Protein AF-A0A6A5ZIR5-F1 (afdb_monomer_lite)

pLDDT: mean 78.21, std 19.59, range [24.56, 97.38]

Organism: NCBI:txid690887

Secondary structure (DSSP, 8-state):
--------------THHHHHTS-HHHHHHHHHHHHHHHHHHHHHHHTTT-HHHHHHHHHHHHHTTTTSTT-TTGGGG--HHHHHHHHHHHTSTTTGGGSHHHHHHHHHHHHHHHH-GGGGGGHHHHHHHHHHHHHHH-S---HHHHHT---S-S---------S-TTSSTTTGGGSTTS--------HHHHHHHHHHHHHHHHT-HHHHHHHTTTS-TT--BTTB-HHHHHHHHT-HHHHHHHHTT-----TTTS-S---GGGHHHHHHHHH---SHHHHHHHHHHHHHHHHHHT-HHHHHHHHHHHHHHHHHHSTTS----GGGSTTTTTTT--HHHHHHHHHHHHT-HHHHHHHHHTT--TT----GGGSSSTTTS-SS-----HHHHHHHHT-HHHHHHHHHTT----HHHHHHHHHTT-HHHHHHHHHTTPPP-SSHHHHHHHHHHHHHTT-HHHHHHHHT-

Sequence (466 aa):
MEATTPSNLESATTPQSELLNLPAELFSLVVEHFVLDYGLDRAMNLRYVCRAFDAEVVHSICTLRCLEEPWDNRNRYRHPSLLNRYLCSKAKPGLASRYYITKSINNSVDFILEQFPELDSKREEYTKNLCRCVVQTSRTDDVTSILHRYLETSGHYPTHQTSSRNAALADLEGSINGKGYSFIEHSEGAKLIENAFAAACCIGYAPFIQRYANEIRADTITDFGWPVTAAIVGGHGEILELLMEESCGINETEYPTTLPRNHGPMLRVIALSSKESEARQEYLRRAMLRAVAIGDLEATCDLLNLSRMVHRDIHAGLPFADWAQSKEDAYSGGGLFNAVLFVACYHGQEELASYAIKNDADVNCTPGRSVWGVRGVLPSTRTISSPIETAAGRGNNTVVRLLHKHGATATPTALGEAAKRGWIVVASTLLRAGAKLPYSTAENDALLRNVVERGHMNMVKLLWHK

Structure (mmCIF, N/CA/C/O backbone):
data_AF-A0A6A5ZIR5-F1
#
_entry.id   AF-A0A6A5ZIR5-F1
#
loop_
_atom_site.group_PDB
_atom_site.id
_atom_site.type_symbol
_atom_site.label_atom_id
_atom_site.label_alt_id
_atom_site.label_comp_id
_atom_site.label_asym_id
_atom_site.label_entity_id
_atom_site.label_seq_id
_atom_site.pdbx_PDB_ins_code
_atom_site.Cartn_x
_atom_site.Cartn_y
_atom_site.Cartn_z
_atom_site.occupancy
_atom_site.B_iso_or_equiv
_atom_site.auth_seq_id
_atom_site.auth_comp_id
_atom_site.auth_asym_id
_atom_site.auth_atom_id
_atom_site.pdbx_PDB_model_num
ATOM 1 N N . MET A 1 1 ? -30.330 -47.963 -52.149 1.00 35.19 1 MET A N 1
ATOM 2 C CA . MET A 1 1 ? -29.204 -48.665 -51.509 1.00 35.19 1 MET A CA 1
ATOM 3 C C . MET A 1 1 ? -28.463 -47.643 -50.674 1.00 35.19 1 MET A C 1
ATOM 5 O O . MET A 1 1 ? -27.894 -46.718 -51.228 1.00 35.19 1 MET A O 1
ATOM 9 N N . GLU A 1 2 ? -28.698 -47.759 -49.369 1.00 35.41 2 GLU A N 1
ATOM 10 C CA . GLU A 1 2 ? -27.996 -47.213 -48.198 1.00 35.41 2 GLU A CA 1
ATOM 11 C C . GLU A 1 2 ? -27.162 -45.928 -48.342 1.00 35.41 2 GLU A C 1
ATOM 13 O O . GLU A 1 2 ? -26.014 -45.942 -48.768 1.00 35.41 2 GLU A O 1
ATOM 18 N N . ALA A 1 3 ? -27.723 -44.832 -47.823 1.00 29.98 3 ALA A N 1
ATOM 19 C CA . ALA A 1 3 ? -26.958 -43.752 -47.211 1.00 29.98 3 ALA A CA 1
ATOM 20 C C . ALA A 1 3 ? -27.405 -43.651 -45.744 1.00 29.98 3 ALA A C 1
ATOM 22 O O . ALA A 1 3 ? -28.379 -42.979 -45.413 1.00 29.98 3 ALA A O 1
ATOM 23 N N . THR A 1 4 ? -26.735 -44.403 -44.876 1.00 34.19 4 THR A N 1
ATOM 24 C CA . THR A 1 4 ? -26.824 -44.273 -43.419 1.00 34.19 4 THR A CA 1
ATOM 25 C C . THR A 1 4 ? -26.003 -43.069 -42.973 1.00 34.19 4 THR A C 1
ATOM 27 O O . THR A 1 4 ? -24.778 -43.078 -43.074 1.00 34.19 4 THR A O 1
ATOM 30 N N . THR A 1 5 ? -26.670 -42.044 -42.457 1.00 34.81 5 THR A N 1
ATOM 31 C CA . THR A 1 5 ? -26.071 -41.007 -41.616 1.00 34.81 5 THR A CA 1
ATOM 32 C C . THR A 1 5 ? -26.028 -41.479 -40.160 1.00 34.81 5 THR A C 1
ATOM 34 O O . THR A 1 5 ? -27.068 -41.799 -39.587 1.00 34.81 5 THR A O 1
ATOM 37 N N . PRO A 1 6 ? -24.858 -41.464 -39.512 1.00 39.19 6 PRO A N 1
ATOM 38 C CA . PRO A 1 6 ? -24.736 -41.203 -38.085 1.00 39.19 6 PRO A CA 1
ATOM 39 C C . PRO A 1 6 ? -24.139 -39.790 -37.926 1.00 39.19 6 PRO A C 1
ATOM 41 O O . PRO A 1 6 ? -23.447 -39.297 -38.811 1.00 39.19 6 PRO A O 1
ATOM 44 N N . SER A 1 7 ? -24.285 -39.024 -36.862 1.00 31.44 7 SER A N 1
ATOM 45 C CA . SER A 1 7 ? -25.008 -39.076 -35.598 1.00 31.44 7 SER A CA 1
ATOM 46 C C . SER A 1 7 ? -24.458 -37.853 -34.855 1.00 31.44 7 SER A C 1
ATOM 48 O O . SER A 1 7 ? -23.255 -37.613 -34.920 1.00 31.44 7 SER A O 1
ATOM 50 N N . ASN A 1 8 ? -25.313 -37.111 -34.158 1.00 31.59 8 ASN A N 1
ATOM 51 C CA . ASN A 1 8 ? -24.977 -36.321 -32.971 1.00 31.59 8 ASN A CA 1
ATOM 52 C C . ASN A 1 8 ? -23.697 -35.461 -33.026 1.00 31.59 8 ASN A C 1
ATOM 54 O O . ASN A 1 8 ? -22.617 -35.880 -32.617 1.00 31.59 8 ASN A O 1
ATOM 58 N N . LEU A 1 9 ? -23.869 -34.183 -33.383 1.00 33.19 9 LEU A N 1
ATOM 59 C CA . LEU A 1 9 ? -23.080 -33.121 -32.759 1.00 33.19 9 LEU A CA 1
ATOM 60 C C . LEU A 1 9 ? -23.485 -33.063 -31.275 1.00 33.19 9 LEU A C 1
ATOM 62 O O . LEU A 1 9 ? -24.360 -32.293 -30.885 1.00 33.19 9 LEU A O 1
ATOM 66 N N . GLU A 1 10 ? -22.874 -33.908 -30.448 1.00 35.62 10 GLU A N 1
ATOM 67 C CA . GLU A 1 10 ? -22.757 -33.609 -29.026 1.00 35.62 10 GLU A CA 1
ATOM 68 C C . GLU A 1 10 ? -21.869 -32.372 -28.907 1.00 35.62 10 GLU A C 1
ATOM 70 O O . GLU A 1 10 ? -20.678 -32.380 -29.227 1.00 35.62 10 GLU A O 1
ATOM 75 N N . SER A 1 11 ? -22.485 -31.267 -28.498 1.00 40.34 11 SER A N 1
ATOM 76 C CA . SER A 1 11 ? -21.777 -30.094 -28.023 1.00 40.34 11 SER A CA 1
ATOM 77 C C . SER A 1 11 ? -20.917 -30.523 -26.839 1.00 40.34 11 SER A C 1
ATOM 79 O O . SER A 1 11 ? -21.435 -30.725 -25.743 1.00 40.34 11 SER A O 1
ATOM 81 N N . ALA A 1 12 ? -19.614 -30.671 -27.061 1.00 38.22 12 ALA A N 1
ATOM 82 C CA . ALA A 1 12 ? -18.635 -30.796 -25.996 1.00 38.22 12 ALA A CA 1
ATOM 83 C C . ALA A 1 12 ? -18.671 -29.510 -25.154 1.00 38.22 12 ALA A C 1
ATOM 85 O O . ALA A 1 12 ? -17.974 -28.532 -25.435 1.00 38.22 12 ALA A O 1
ATOM 86 N N . THR A 1 13 ? -19.536 -29.488 -24.142 1.00 41.25 13 THR A N 1
ATOM 87 C CA . THR A 1 13 ? -19.473 -28.540 -23.038 1.00 41.25 13 THR A CA 1
ATOM 88 C C . THR A 1 13 ? -18.129 -28.752 -22.367 1.00 41.25 13 THR A C 1
ATOM 90 O O . THR A 1 13 ? -17.814 -29.830 -21.870 1.00 41.25 13 THR A O 1
ATOM 93 N N . THR A 1 14 ? -17.275 -27.738 -22.425 1.00 46.94 14 THR A N 1
ATOM 94 C CA . THR A 1 14 ? -15.969 -27.776 -21.777 1.00 46.94 14 THR A CA 1
ATOM 95 C C . THR A 1 14 ? -16.145 -28.060 -20.275 1.00 46.94 14 THR A C 1
ATOM 97 O O . THR A 1 14 ? -17.046 -27.489 -19.651 1.00 46.94 14 THR A O 1
ATOM 100 N N . PRO A 1 15 ? -15.279 -28.881 -19.650 1.00 54.31 15 PRO A N 1
ATOM 101 C CA . PRO A 1 15 ? -15.403 -29.280 -18.239 1.00 54.31 15 PRO A CA 1
ATOM 102 C C . PRO A 1 15 ? -15.342 -28.107 -17.242 1.00 54.31 15 PRO A C 1
ATOM 104 O O . PRO A 1 15 ? -15.724 -28.248 -16.085 1.00 54.31 15 PRO A O 1
ATOM 107 N N . GLN A 1 16 ? -14.921 -26.915 -17.683 1.00 52.19 16 GLN A N 1
ATOM 108 C CA . GLN A 1 16 ? -15.024 -25.682 -16.893 1.00 52.19 16 GLN A CA 1
ATOM 109 C C . GLN A 1 16 ? -16.475 -25.282 -16.577 1.00 52.19 16 GLN A C 1
ATOM 111 O O . GLN A 1 16 ? -16.698 -24.585 -15.590 1.00 52.19 16 GLN A O 1
ATOM 116 N N . SER A 1 17 ? -17.449 -25.701 -17.394 1.00 58.91 17 SER A N 1
ATOM 117 C CA . SER A 1 17 ? -18.861 -25.358 -17.196 1.00 58.91 17 SER A CA 1
ATOM 118 C C . SER A 1 17 ? -19.532 -26.177 -16.089 1.00 58.91 17 SER A C 1
ATOM 120 O O . SER A 1 17 ? -20.357 -25.637 -15.365 1.00 58.91 17 SER A O 1
ATOM 122 N N . GLU A 1 18 ? -19.149 -27.438 -15.880 1.00 75.00 18 GLU A N 1
ATOM 123 C CA . GLU A 1 18 ? -19.851 -28.327 -14.941 1.00 75.00 18 GLU A CA 1
ATOM 124 C C . GLU A 1 18 ? -19.583 -27.984 -13.473 1.00 75.00 18 GLU A C 1
ATOM 126 O O . GLU A 1 18 ? -20.513 -27.964 -12.671 1.00 75.00 18 GLU A O 1
ATOM 131 N N . LEU A 1 19 ? -18.339 -27.639 -13.117 1.00 82.00 19 LEU A N 1
ATOM 132 C CA . LEU A 1 19 ? -17.993 -27.327 -11.726 1.00 82.00 19 LEU A CA 1
ATOM 133 C C . LEU A 1 19 ? -18.587 -25.991 -11.256 1.00 82.00 19 LEU A C 1
ATOM 135 O O . LEU A 1 19 ? -18.999 -25.869 -10.107 1.00 82.00 19 LEU A O 1
ATOM 139 N N . LEU A 1 20 ? -18.654 -24.995 -12.146 1.00 84.31 20 LEU A N 1
ATOM 140 C CA . LEU A 1 20 ? -19.249 -23.686 -11.845 1.00 84.31 20 LEU A CA 1
ATOM 141 C C . LEU A 1 20 ? -20.783 -23.728 -11.779 1.00 84.31 20 LEU A C 1
ATOM 143 O O . LEU A 1 20 ? -21.387 -22.800 -11.250 1.00 84.31 20 LEU A O 1
ATOM 147 N N . ASN A 1 21 ? -21.399 -24.790 -12.302 1.00 86.69 21 ASN A N 1
ATOM 148 C CA . ASN A 1 21 ? -22.843 -25.011 -12.251 1.00 86.69 21 ASN A CA 1
ATOM 149 C C . ASN A 1 21 ? -23.288 -25.771 -10.990 1.00 86.69 21 ASN A C 1
ATOM 151 O O . ASN A 1 21 ? -24.486 -25.992 -10.804 1.00 86.69 21 ASN A O 1
ATOM 155 N N . LEU A 1 22 ? -22.351 -26.188 -10.132 1.00 90.44 22 LEU A N 1
ATOM 156 C CA . LEU A 1 22 ? -22.686 -26.796 -8.850 1.00 90.44 22 LEU A CA 1
ATOM 157 C C . LEU A 1 22 ? -23.392 -25.783 -7.930 1.00 90.44 22 LEU A C 1
ATOM 159 O O . LEU A 1 22 ? -23.091 -24.588 -7.981 1.00 90.44 22 LEU A O 1
ATOM 163 N N . PRO A 1 23 ? -24.282 -26.251 -7.033 1.00 93.00 23 PRO A N 1
ATOM 164 C CA . PRO A 1 23 ? -24.721 -25.468 -5.883 1.00 93.00 23 PRO A CA 1
ATOM 165 C C . PRO A 1 23 ? -23.523 -24.871 -5.138 1.00 93.00 23 PRO A C 1
ATOM 167 O O . PRO A 1 23 ? -22.487 -25.530 -5.002 1.00 93.00 23 PRO A O 1
ATOM 170 N N . ALA A 1 24 ? -23.666 -23.636 -4.654 1.00 88.75 24 ALA A N 1
ATOM 171 C CA . ALA A 1 24 ? -22.568 -22.877 -4.058 1.00 88.75 24 ALA A CA 1
ATOM 172 C C . ALA A 1 24 ? -21.900 -23.630 -2.895 1.00 88.75 24 ALA A C 1
ATOM 174 O O . ALA A 1 24 ? -20.683 -23.581 -2.743 1.00 88.75 24 ALA A O 1
ATOM 175 N N . GLU A 1 25 ? -22.679 -24.388 -2.127 1.00 91.25 25 GLU A N 1
ATOM 176 C CA . GLU A 1 25 ? -22.213 -25.200 -1.006 1.00 91.25 25 GLU A CA 1
ATOM 177 C C . GLU A 1 25 ? -21.317 -26.353 -1.469 1.00 91.25 25 GLU A C 1
ATOM 179 O O . GLU A 1 25 ? -20.276 -26.614 -0.870 1.00 91.25 25 GLU A O 1
ATOM 184 N N . LEU A 1 26 ? -21.693 -27.032 -2.559 1.00 92.69 26 LEU A N 1
ATOM 185 C CA . LEU A 1 26 ? -20.893 -28.122 -3.119 1.00 92.69 26 LEU A CA 1
ATOM 186 C C . LEU A 1 26 ? -19.627 -27.588 -3.783 1.00 92.69 26 LEU A C 1
ATOM 188 O O . LEU A 1 26 ? -18.562 -28.178 -3.625 1.00 92.69 26 LEU A O 1
ATOM 192 N N . PHE A 1 27 ? -19.727 -26.459 -4.487 1.00 93.19 27 PHE A N 1
ATOM 193 C CA . PHE A 1 27 ? -18.561 -25.788 -5.053 1.00 93.19 27 PHE A CA 1
ATOM 194 C C . PHE A 1 27 ? -17.564 -25.386 -3.957 1.00 93.19 27 PHE A C 1
ATOM 196 O O . PHE A 1 27 ? -16.377 -25.695 -4.069 1.00 93.19 27 PHE A O 1
ATOM 203 N N . SER A 1 28 ? -18.055 -24.779 -2.873 1.00 92.56 28 SER A N 1
ATOM 204 C CA . SER A 1 28 ? -17.254 -24.410 -1.703 1.00 92.56 28 SER A CA 1
ATOM 205 C C . SER A 1 28 ? -16.551 -25.619 -1.091 1.00 92.56 28 SER A C 1
ATOM 207 O O . SER A 1 28 ? -15.329 -25.622 -0.950 1.00 92.56 28 SER A O 1
ATOM 209 N N . LEU A 1 29 ? -17.290 -26.706 -0.854 1.00 93.00 29 LEU A N 1
ATOM 210 C CA . LEU A 1 29 ? -16.748 -27.931 -0.270 1.00 93.00 29 LEU A CA 1
ATOM 211 C C . LEU A 1 29 ? -15.680 -28.587 -1.161 1.00 93.00 29 LEU A C 1
ATOM 213 O O . LEU A 1 29 ? -14.662 -29.066 -0.661 1.00 93.00 29 LEU A O 1
ATOM 217 N N . VAL A 1 30 ? -15.863 -28.569 -2.487 1.00 93.94 30 VAL A N 1
ATOM 218 C CA . VAL A 1 30 ? -14.847 -29.052 -3.438 1.00 93.94 30 VAL A CA 1
ATOM 219 C C . VAL A 1 30 ? -13.564 -28.226 -3.340 1.00 93.94 30 VAL A C 1
ATOM 221 O O . VAL A 1 30 ? -12.472 -28.795 -3.314 1.00 93.94 30 VAL A O 1
ATOM 224 N N . VAL A 1 31 ? -13.671 -26.896 -3.276 1.00 93.38 31 VAL A N 1
ATOM 225 C CA . VAL A 1 31 ? -12.500 -26.016 -3.159 1.00 93.38 31 VAL A CA 1
ATOM 226 C C . VAL A 1 31 ? -11.815 -26.190 -1.803 1.00 93.38 31 VAL A C 1
ATOM 228 O O . VAL A 1 31 ? -10.588 -26.272 -1.761 1.00 93.38 31 VAL A O 1
ATOM 231 N N . GLU A 1 32 ? -12.570 -26.318 -0.712 1.00 93.50 32 GLU A N 1
ATOM 232 C CA . GLU A 1 32 ? -12.027 -26.594 0.622 1.00 93.50 32 GLU A CA 1
ATOM 233 C C . GLU A 1 32 ? -11.226 -27.898 0.655 1.00 93.50 32 GLU A C 1
ATOM 235 O O . GLU A 1 32 ? -10.064 -27.894 1.072 1.00 93.50 32 GLU A O 1
ATOM 240 N N . HIS A 1 33 ? -11.797 -28.994 0.146 1.00 93.19 33 HIS A N 1
ATOM 241 C CA . HIS A 1 33 ? -11.085 -30.266 0.024 1.00 93.19 33 HIS A CA 1
ATOM 242 C C . HIS A 1 33 ? -9.845 -30.141 -0.856 1.00 93.19 33 HIS A C 1
ATOM 244 O O . HIS A 1 33 ? -8.785 -30.649 -0.500 1.00 93.19 33 HIS A O 1
ATOM 250 N N . PHE A 1 34 ? -9.930 -29.396 -1.960 1.00 92.81 34 PHE A N 1
ATOM 251 C CA . PHE A 1 34 ? -8.765 -29.150 -2.800 1.00 92.81 34 PHE A CA 1
ATOM 252 C C . PHE A 1 34 ? -7.641 -28.439 -2.030 1.00 92.81 34 PHE A C 1
ATOM 254 O O . PHE A 1 34 ? -6.475 -28.806 -2.172 1.00 92.81 34 PHE A O 1
ATOM 261 N N . VAL A 1 35 ? -7.964 -27.442 -1.198 1.00 90.94 35 VAL A N 1
ATOM 262 C CA . VAL A 1 35 ? -6.968 -26.745 -0.366 1.00 90.94 35 VAL A CA 1
ATOM 263 C C . VAL A 1 35 ? -6.318 -27.697 0.642 1.00 90.94 35 VAL A C 1
ATOM 265 O O . VAL A 1 35 ? -5.098 -27.640 0.820 1.00 90.94 35 VAL A O 1
ATOM 268 N N . LEU A 1 36 ? -7.103 -28.574 1.274 1.00 89.31 36 LEU A N 1
ATOM 269 C CA . LEU A 1 36 ? -6.612 -29.555 2.247 1.00 89.31 36 LEU A CA 1
ATOM 270 C C . LEU A 1 36 ? -5.721 -30.625 1.604 1.00 89.31 36 LEU A C 1
ATOM 272 O O . LEU A 1 36 ? -4.636 -30.896 2.115 1.00 89.31 36 LEU A O 1
ATOM 276 N N . ASP A 1 37 ? -6.146 -31.187 0.474 1.00 90.12 37 ASP A N 1
ATOM 277 C CA . ASP A 1 37 ? -5.482 -32.333 -0.156 1.00 90.12 37 ASP A CA 1
ATOM 278 C C . ASP A 1 37 ? -4.238 -31.926 -0.958 1.00 90.12 37 ASP A C 1
ATOM 280 O O . ASP A 1 37 ? -3.243 -32.652 -1.007 1.00 90.12 37 ASP A O 1
ATOM 284 N N . TYR A 1 38 ? -4.280 -30.759 -1.608 1.00 87.38 38 TYR A N 1
ATOM 285 C CA . TYR A 1 38 ? -3.248 -30.325 -2.558 1.00 87.38 38 TYR A CA 1
ATOM 286 C C . TYR A 1 38 ? -2.379 -29.171 -2.061 1.00 87.38 38 TYR A C 1
ATOM 288 O O . TYR A 1 38 ? -1.392 -28.817 -2.718 1.00 87.38 38 TYR A O 1
ATOM 296 N N . GLY A 1 39 ? -2.714 -28.598 -0.909 1.00 85.56 39 GLY A N 1
ATOM 297 C CA . GLY A 1 39 ? -1.939 -27.545 -0.280 1.00 85.56 39 GLY A CA 1
ATOM 298 C C . GLY A 1 39 ? -2.186 -26.144 -0.843 1.00 85.56 39 GLY A C 1
ATOM 299 O O . GLY A 1 39 ? -2.749 -25.938 -1.923 1.00 85.56 39 GLY A O 1
ATOM 300 N N . LEU A 1 40 ? -1.689 -25.152 -0.100 1.00 84.56 40 LEU A N 1
ATOM 301 C CA . LEU A 1 40 ? -1.891 -23.729 -0.384 1.00 84.56 40 LEU A CA 1
ATOM 302 C C . LEU A 1 40 ? -1.316 -23.299 -1.745 1.00 84.56 40 LEU A C 1
ATOM 304 O O . LEU A 1 40 ? -1.947 -22.521 -2.456 1.00 84.56 40 LEU A O 1
ATOM 308 N N . ASP A 1 41 ? -0.163 -23.847 -2.143 1.00 83.12 41 ASP A N 1
ATOM 309 C CA . ASP A 1 41 ? 0.489 -23.507 -3.416 1.00 83.12 41 ASP A CA 1
ATOM 310 C C . ASP A 1 41 ? -0.379 -23.836 -4.632 1.00 83.12 41 ASP A C 1
ATOM 312 O O . ASP A 1 41 ? -0.532 -23.017 -5.541 1.00 83.12 41 ASP A O 1
ATOM 316 N N . ARG A 1 42 ? -0.994 -25.021 -4.645 1.00 85.25 42 ARG A N 1
ATOM 317 C CA . ARG A 1 42 ? -1.866 -25.429 -5.750 1.00 85.25 42 ARG A CA 1
ATOM 318 C C . ARG A 1 42 ? -3.207 -24.710 -5.685 1.00 85.25 42 ARG A C 1
ATOM 320 O O . ARG A 1 42 ? -3.698 -24.281 -6.727 1.00 85.25 42 ARG A O 1
ATOM 327 N N . ALA A 1 43 ? -3.765 -24.523 -4.488 1.00 88.31 43 ALA A N 1
ATOM 328 C CA . ALA A 1 43 ? -5.015 -23.788 -4.300 1.00 88.31 43 ALA A CA 1
ATOM 329 C C . ALA A 1 43 ? -4.916 -22.349 -4.826 1.00 88.31 43 ALA A C 1
ATOM 331 O O . ALA A 1 43 ? -5.800 -21.879 -5.538 1.00 88.31 43 ALA A O 1
ATOM 332 N N . MET A 1 44 ? -3.800 -21.665 -4.564 1.00 85.75 44 MET A N 1
ATOM 333 C CA . MET A 1 44 ? -3.596 -20.286 -5.011 1.00 85.75 44 MET A CA 1
ATOM 334 C C . MET A 1 44 ? -3.552 -20.145 -6.537 1.00 85.75 44 MET A C 1
ATOM 336 O O . MET A 1 44 ? -3.943 -19.096 -7.051 1.00 85.75 44 MET A O 1
ATOM 340 N N . ASN A 1 45 ? -3.180 -21.196 -7.273 1.00 85.69 45 ASN A N 1
ATOM 341 C CA . ASN A 1 45 ? -3.237 -21.190 -8.736 1.00 85.69 45 ASN A CA 1
ATOM 342 C C . ASN A 1 45 ? -4.674 -21.215 -9.279 1.00 85.69 45 ASN A C 1
ATOM 344 O O . ASN A 1 45 ? -4.925 -20.673 -10.356 1.00 85.69 45 ASN A O 1
ATOM 348 N N . LEU A 1 46 ? -5.636 -21.778 -8.536 1.00 87.62 46 LEU A N 1
ATOM 349 C CA . LEU A 1 46 ? -7.043 -21.792 -8.956 1.00 87.62 46 LEU A CA 1
ATOM 350 C C . LEU A 1 46 ? -7.641 -20.382 -9.032 1.00 87.62 46 LEU A C 1
ATOM 352 O O . LEU A 1 46 ? -8.552 -20.140 -9.820 1.00 87.62 46 LEU A O 1
ATOM 356 N N . ARG A 1 47 ? -7.074 -19.416 -8.301 1.00 89.38 47 ARG A N 1
ATOM 357 C CA . ARG A 1 47 ? -7.493 -18.005 -8.345 1.00 89.38 47 ARG A CA 1
ATOM 358 C C . ARG A 1 47 ? -7.363 -17.384 -9.740 1.00 89.38 47 ARG A C 1
ATOM 360 O O . ARG A 1 47 ? -8.056 -16.417 -10.045 1.00 89.38 47 ARG A O 1
ATOM 367 N N . TYR A 1 48 ? -6.503 -17.939 -10.599 1.00 82.31 48 TYR A N 1
ATOM 368 C CA . TYR A 1 48 ? -6.329 -17.481 -11.980 1.00 82.31 48 TYR A CA 1
ATOM 369 C C . TYR A 1 48 ? -7.377 -18.036 -12.954 1.00 82.31 48 TYR A C 1
ATOM 371 O O . TYR A 1 48 ? -7.414 -17.594 -14.100 1.00 82.31 48 TYR A O 1
ATOM 379 N N . VAL A 1 49 ? -8.224 -18.982 -12.528 1.00 85.00 49 VAL A N 1
ATOM 380 C CA . VAL A 1 49 ? -9.253 -19.584 -13.390 1.00 85.00 49 VAL A CA 1
ATOM 381 C C . VAL A 1 49 ? -10.380 -18.586 -13.650 1.00 85.00 49 VAL A C 1
ATOM 383 O O . VAL A 1 49 ? -10.647 -18.235 -14.797 1.00 85.00 49 VAL A O 1
ATOM 386 N N . CYS A 1 50 ? -11.045 -18.114 -12.593 1.00 85.00 50 CYS A N 1
ATOM 387 C CA . CYS A 1 50 ? -12.076 -17.081 -12.680 1.00 85.00 50 CYS A CA 1
ATOM 388 C C . CYS A 1 50 ? -12.333 -16.432 -11.309 1.00 85.00 50 CYS A C 1
ATOM 390 O O . CYS A 1 50 ? -11.820 -16.877 -10.282 1.00 85.00 50 CYS A O 1
ATOM 392 N N . ARG A 1 51 ? -13.178 -15.391 -11.279 1.00 87.94 51 ARG A N 1
ATOM 393 C CA . ARG A 1 51 ? -13.528 -14.669 -10.041 1.00 87.94 51 ARG A CA 1
ATOM 394 C C . ARG A 1 51 ? -14.212 -15.547 -8.987 1.00 87.94 51 ARG A C 1
ATOM 396 O O . ARG A 1 51 ? -14.030 -15.283 -7.806 1.00 87.94 51 ARG A O 1
ATOM 403 N N . ALA A 1 52 ? -14.978 -16.561 -9.399 1.00 88.62 52 ALA A N 1
ATOM 404 C CA . ALA A 1 52 ? -15.636 -17.476 -8.465 1.00 88.62 52 ALA A CA 1
ATOM 405 C C . ALA A 1 52 ? -14.603 -18.329 -7.713 1.00 88.62 52 ALA A C 1
ATOM 407 O O . ALA A 1 52 ? -14.616 -18.359 -6.488 1.00 88.62 52 ALA A O 1
ATOM 408 N N . PHE A 1 53 ? -13.640 -18.919 -8.432 1.00 90.94 53 PHE A N 1
ATOM 409 C CA . PHE A 1 53 ? -12.514 -19.613 -7.805 1.00 90.94 53 PHE A CA 1
ATOM 410 C C . PHE A 1 53 ? -11.657 -18.678 -6.947 1.00 90.94 53 PHE A C 1
ATOM 412 O O . PHE A 1 53 ? -11.248 -19.071 -5.862 1.00 90.94 53 PHE A O 1
ATOM 419 N N . ASP A 1 54 ? -11.387 -17.444 -7.392 1.00 89.69 54 ASP A N 1
ATOM 420 C CA . ASP A 1 54 ? -10.647 -16.471 -6.573 1.00 89.69 54 ASP A CA 1
ATOM 421 C C . ASP A 1 54 ? -11.343 -16.197 -5.233 1.00 89.69 54 ASP A C 1
ATOM 423 O O . ASP A 1 54 ? -10.699 -16.244 -4.184 1.00 89.69 54 ASP A O 1
ATOM 427 N N . ALA A 1 55 ? -12.653 -15.939 -5.263 1.00 89.94 55 ALA A N 1
ATOM 428 C CA . ALA A 1 55 ? -13.439 -15.691 -4.062 1.00 89.94 55 ALA A CA 1
ATOM 429 C C . ALA A 1 55 ? -13.450 -16.911 -3.131 1.00 89.94 55 ALA A C 1
ATOM 431 O O . ALA A 1 55 ? -13.180 -16.759 -1.938 1.00 89.94 55 ALA A O 1
ATOM 432 N N . GLU A 1 56 ? -13.692 -18.101 -3.684 1.00 93.56 56 GLU A N 1
ATOM 433 C CA . GLU A 1 56 ? -13.842 -19.325 -2.902 1.00 93.56 56 GLU A CA 1
ATOM 434 C C . GLU A 1 56 ? -12.520 -19.796 -2.301 1.00 93.56 56 GLU A C 1
ATOM 436 O O . GLU A 1 56 ? -12.447 -20.057 -1.109 1.00 93.56 56 GLU A O 1
ATOM 441 N N . VAL A 1 57 ? -11.424 -19.779 -3.065 1.00 92.06 57 VAL A N 1
ATOM 442 C CA . VAL A 1 57 ? -10.094 -20.121 -2.535 1.00 92.06 57 VAL A CA 1
ATOM 443 C C . VAL A 1 57 ? -9.726 -19.204 -1.371 1.00 92.06 57 VAL A C 1
ATOM 445 O O . VAL A 1 57 ? -9.235 -19.666 -0.342 1.00 92.06 57 VAL A O 1
ATOM 448 N N . VAL A 1 58 ? -9.971 -17.895 -1.502 1.00 90.81 58 VAL A N 1
ATOM 449 C CA . VAL A 1 58 ? -9.703 -16.954 -0.407 1.00 90.81 58 VAL A CA 1
ATOM 450 C C . VAL A 1 58 ? -10.613 -17.233 0.790 1.00 90.81 58 VAL A C 1
ATOM 452 O O . VAL A 1 58 ? -10.140 -17.141 1.925 1.00 90.81 58 VAL A O 1
ATOM 455 N N . HIS A 1 59 ? -11.880 -17.589 0.560 1.00 91.12 59 HIS A N 1
ATOM 456 C CA . HIS A 1 59 ? -12.803 -17.998 1.615 1.00 91.12 59 HIS A CA 1
ATOM 457 C C . HIS A 1 59 ? -12.293 -19.240 2.358 1.00 91.12 59 HIS A C 1
ATOM 459 O O . HIS A 1 59 ? -12.065 -19.158 3.567 1.00 91.12 59 HIS A O 1
ATOM 465 N N . SER A 1 60 ? -11.997 -20.330 1.645 1.00 91.81 60 SER A N 1
ATOM 466 C CA . SER A 1 60 ? -11.486 -21.582 2.211 1.00 91.81 60 SER A CA 1
ATOM 467 C C . SER A 1 60 ? -10.195 -21.368 3.004 1.00 91.81 60 SER A C 1
ATOM 469 O O . SER A 1 60 ? -10.077 -21.855 4.125 1.00 91.81 60 SER A O 1
ATOM 471 N N . ILE A 1 61 ? -9.248 -20.569 2.493 1.00 89.56 61 ILE A N 1
ATOM 472 C CA . ILE A 1 61 ? -8.006 -20.222 3.213 1.00 89.56 61 ILE A CA 1
ATOM 473 C C . ILE A 1 61 ? -8.312 -19.549 4.557 1.00 89.56 61 ILE A C 1
ATOM 475 O O . ILE A 1 61 ? -7.684 -19.863 5.573 1.00 89.56 61 ILE A O 1
ATOM 479 N N . CYS A 1 62 ? -9.266 -18.614 4.569 1.00 88.44 62 CYS A N 1
ATOM 480 C CA . CYS A 1 62 ? -9.670 -17.900 5.778 1.00 88.44 62 CYS A CA 1
ATOM 481 C C . CYS A 1 62 ? -10.393 -18.819 6.773 1.00 88.44 62 CYS A C 1
ATOM 483 O O . CYS A 1 62 ? -10.180 -18.698 7.981 1.00 88.44 62 CYS A O 1
ATOM 485 N N . THR A 1 63 ? -11.197 -19.765 6.292 1.00 87.19 63 THR A N 1
ATOM 486 C CA . THR A 1 63 ? -11.944 -20.716 7.125 1.00 87.19 63 THR A CA 1
ATOM 487 C C . THR A 1 63 ? -11.024 -21.790 7.720 1.00 87.19 63 THR A C 1
ATOM 489 O O . THR A 1 63 ? -10.937 -21.913 8.945 1.00 87.19 63 THR A O 1
ATOM 492 N N . LEU A 1 64 ? -10.242 -22.478 6.883 1.00 85.75 64 LEU A N 1
ATOM 493 C CA . LEU A 1 64 ? -9.452 -23.679 7.210 1.00 85.75 64 LEU A CA 1
ATOM 494 C C . LEU A 1 64 ? -8.146 -23.421 7.980 1.00 85.75 64 LEU A C 1
ATOM 496 O O . LEU A 1 64 ? -7.377 -24.341 8.248 1.00 85.75 64 LEU A O 1
ATOM 500 N N . ARG A 1 65 ? -7.881 -22.170 8.364 1.00 82.44 65 ARG A N 1
ATOM 501 C CA . ARG A 1 65 ? -6.672 -21.758 9.097 1.00 82.44 65 ARG A CA 1
ATOM 502 C C . ARG A 1 65 ? -5.357 -22.054 8.364 1.00 82.44 65 ARG A C 1
ATOM 504 O O . ARG A 1 65 ? -4.325 -22.268 8.994 1.00 82.44 65 ARG A O 1
ATOM 511 N N . CYS A 1 66 ? -5.366 -22.011 7.033 1.00 81.25 66 CYS A N 1
ATOM 512 C CA . CYS A 1 66 ? -4.204 -22.369 6.209 1.00 81.25 66 CYS A CA 1
ATOM 513 C C . CYS A 1 66 ? -2.989 -21.440 6.378 1.00 81.25 66 CYS A C 1
ATOM 515 O O . CYS A 1 66 ? -1.899 -21.760 5.911 1.00 81.25 66 CYS A O 1
ATOM 517 N N . LEU A 1 67 ? -3.166 -20.268 6.997 1.00 80.94 67 LEU A N 1
ATOM 518 C CA . LEU A 1 67 ? -2.076 -19.324 7.261 1.00 80.94 67 LEU A CA 1
ATOM 519 C C . LEU A 1 67 ? -1.485 -19.453 8.676 1.00 80.94 67 LEU A C 1
ATOM 521 O O . LEU A 1 67 ? -0.480 -18.811 8.983 1.00 80.94 67 LEU A O 1
ATOM 525 N N . GLU A 1 68 ? -2.065 -20.297 9.526 1.00 79.19 68 GLU A N 1
ATOM 526 C CA . GLU A 1 68 ? -1.531 -20.627 10.851 1.00 79.19 68 GLU A CA 1
ATOM 527 C C . GLU A 1 68 ? -0.578 -21.836 10.766 1.00 79.19 68 GLU A C 1
ATOM 529 O O . GLU A 1 68 ? -0.427 -22.450 9.710 1.00 79.19 68 GLU A O 1
ATOM 534 N N . GLU A 1 69 ? 0.144 -22.155 11.843 1.00 66.12 69 GLU A N 1
ATOM 535 C CA . GLU A 1 69 ? 0.990 -23.360 11.869 1.00 66.12 69 GLU A CA 1
ATOM 536 C C . GLU A 1 69 ? 0.144 -24.636 11.704 1.00 66.12 69 GLU A C 1
ATOM 538 O O . GLU A 1 69 ? -0.970 -24.681 12.241 1.00 66.12 69 GLU A O 1
ATOM 543 N N . PRO A 1 70 ? 0.630 -25.663 10.965 1.00 56.38 70 PRO A N 1
ATOM 544 C CA . PRO A 1 70 ? 2.031 -25.924 10.591 1.00 56.38 70 PRO A CA 1
ATOM 545 C C . PRO A 1 70 ? 2.333 -25.886 9.070 1.00 56.38 70 PRO A C 1
ATOM 547 O O . PRO A 1 70 ? 3.146 -26.663 8.584 1.00 56.38 70 PRO A O 1
ATOM 550 N N . TRP A 1 71 ? 1.684 -25.028 8.278 1.00 61.34 71 TRP A N 1
ATOM 551 C CA . TRP A 1 71 ? 1.829 -25.073 6.811 1.00 61.34 71 TRP A CA 1
ATOM 552 C C . TRP A 1 71 ? 3.197 -24.541 6.324 1.00 61.34 71 TRP A C 1
ATOM 554 O O . TRP A 1 71 ? 3.609 -23.435 6.697 1.00 61.34 71 TRP A O 1
ATOM 564 N N . ASP A 1 72 ? 3.881 -25.295 5.455 1.00 56.81 72 ASP A N 1
ATOM 565 C CA . ASP A 1 72 ? 5.148 -24.897 4.819 1.00 56.81 72 ASP A CA 1
ATOM 566 C C . ASP A 1 72 ? 4.953 -23.773 3.775 1.00 56.81 72 ASP A C 1
ATOM 568 O O . ASP A 1 72 ? 3.897 -23.636 3.160 1.00 56.81 72 ASP A O 1
ATOM 572 N N . ASN A 1 73 ? 5.985 -22.948 3.543 1.00 61.06 73 ASN A N 1
ATOM 573 C CA . ASN A 1 73 ? 6.035 -21.897 2.501 1.00 61.06 73 ASN A CA 1
ATOM 574 C C . ASN A 1 73 ? 5.023 -20.725 2.589 1.00 61.06 73 ASN A C 1
ATOM 576 O O . ASN A 1 73 ? 4.901 -19.951 1.632 1.00 61.06 73 ASN A O 1
ATOM 580 N N . ARG A 1 74 ? 4.390 -20.476 3.747 1.00 66.06 74 ARG A N 1
ATOM 581 C CA . ARG A 1 74 ? 3.469 -19.330 3.979 1.00 66.06 74 ARG A CA 1
ATOM 582 C C . ARG A 1 74 ? 4.040 -17.951 3.614 1.00 66.06 74 ARG A C 1
ATOM 584 O O . ARG A 1 74 ? 3.287 -17.041 3.269 1.00 66.06 74 ARG A O 1
ATOM 591 N N . ASN A 1 75 ? 5.366 -17.800 3.621 1.00 63.53 75 ASN A N 1
ATOM 592 C CA . ASN A 1 75 ? 6.060 -16.553 3.279 1.00 63.53 75 ASN A CA 1
ATOM 593 C C . ASN A 1 75 ? 5.694 -16.009 1.890 1.00 63.53 75 ASN A C 1
ATOM 595 O O . ASN A 1 75 ? 5.707 -14.798 1.691 1.00 63.53 75 ASN A O 1
ATOM 599 N N . ARG A 1 76 ? 5.320 -16.878 0.940 1.00 67.75 76 ARG A N 1
ATOM 600 C CA . ARG A 1 76 ? 4.914 -16.462 -0.414 1.00 67.75 76 ARG A CA 1
ATOM 601 C C . ARG A 1 76 ? 3.566 -15.737 -0.449 1.00 67.75 76 ARG A C 1
ATOM 603 O O . ARG A 1 76 ? 3.291 -15.021 -1.408 1.00 67.75 76 ARG A O 1
ATOM 610 N N . TYR A 1 77 ? 2.746 -15.898 0.589 1.00 73.44 77 TYR A N 1
ATOM 611 C CA . TYR A 1 77 ? 1.377 -15.375 0.663 1.00 73.44 77 TYR A CA 1
ATOM 612 C C . TYR A 1 77 ? 1.216 -14.236 1.668 1.00 73.44 77 TYR A C 1
ATOM 614 O O . TYR A 1 77 ? 0.095 -13.835 1.986 1.00 73.44 77 TYR A O 1
ATOM 622 N N . ARG A 1 78 ? 2.335 -13.673 2.133 1.00 74.12 78 ARG A N 1
ATOM 623 C CA . ARG A 1 78 ? 2.368 -12.485 2.985 1.00 74.12 78 ARG A CA 1
ATOM 624 C C . ARG A 1 78 ? 1.978 -11.255 2.169 1.00 74.12 78 ARG A C 1
ATOM 626 O O . ARG A 1 78 ? 2.808 -10.574 1.577 1.00 74.12 78 ARG A O 1
ATOM 633 N N . HIS A 1 79 ? 0.676 -11.007 2.083 1.00 76.31 79 HIS A N 1
ATOM 634 C CA . HIS A 1 79 ? 0.128 -9.822 1.437 1.00 76.31 79 HIS A CA 1
ATOM 635 C C . HIS A 1 79 ? -0.885 -9.140 2.366 1.00 76.31 79 HIS A C 1
ATOM 637 O O . HIS A 1 79 ? -1.826 -9.811 2.807 1.00 76.31 79 HIS A O 1
ATOM 643 N N . PRO A 1 80 ? -0.777 -7.816 2.611 1.00 80.62 80 PRO A N 1
ATOM 644 C CA . PRO A 1 80 ? -1.661 -7.097 3.532 1.00 80.62 80 PRO A CA 1
ATOM 645 C C . PRO A 1 80 ? -3.153 -7.312 3.256 1.00 80.62 80 PRO A C 1
ATOM 647 O O . PRO A 1 80 ? -3.943 -7.446 4.184 1.00 80.62 80 PRO A O 1
ATOM 650 N N . SER A 1 81 ? -3.560 -7.406 1.986 1.00 83.81 81 SER A N 1
ATOM 651 C CA . SER A 1 81 ? -4.967 -7.645 1.629 1.00 83.81 81 SER A CA 1
ATOM 652 C C . SER A 1 81 ? -5.478 -9.033 2.028 1.00 83.81 81 SER A C 1
ATOM 654 O O . SER A 1 81 ? -6.622 -9.142 2.463 1.00 83.81 81 SER A O 1
ATOM 656 N N . LEU A 1 82 ? -4.661 -10.084 1.879 1.00 86.12 82 LEU A N 1
ATOM 657 C CA . LEU A 1 82 ? -5.055 -11.441 2.276 1.00 86.12 82 LEU A CA 1
ATOM 658 C C . LEU A 1 82 ? -5.098 -11.542 3.800 1.00 86.12 82 LEU A C 1
ATOM 660 O O . LEU A 1 82 ? -6.074 -12.030 4.356 1.00 86.12 82 LEU A O 1
ATOM 664 N N . LEU A 1 83 ? -4.084 -10.990 4.461 1.00 87.06 83 LEU A N 1
ATOM 665 C CA . LEU A 1 83 ? -3.997 -10.902 5.912 1.00 87.06 83 LEU A CA 1
ATOM 666 C C . LEU A 1 83 ? -5.179 -10.123 6.520 1.00 87.06 83 LEU A C 1
ATOM 668 O O . LEU A 1 83 ? -5.758 -10.571 7.504 1.00 87.06 83 LEU A O 1
ATOM 672 N N . ASN A 1 84 ? -5.605 -9.013 5.906 1.00 89.19 84 ASN A N 1
ATOM 673 C CA . ASN A 1 84 ? -6.781 -8.266 6.356 1.00 89.19 84 ASN A CA 1
ATOM 674 C C . ASN A 1 84 ? -8.075 -9.089 6.224 1.00 89.19 84 ASN A C 1
ATOM 676 O O . ASN A 1 84 ? -8.877 -9.129 7.153 1.00 89.19 84 ASN A O 1
ATOM 680 N N . ARG A 1 85 ? -8.273 -9.795 5.099 1.00 89.81 85 ARG A N 1
ATOM 681 C CA . ARG A 1 85 ? -9.426 -10.704 4.926 1.00 89.81 85 ARG A CA 1
ATOM 682 C C . ARG A 1 85 ? -9.405 -11.835 5.952 1.00 89.81 85 ARG A C 1
ATOM 684 O O . ARG A 1 85 ? -10.437 -12.149 6.542 1.00 89.81 85 ARG A O 1
ATOM 691 N N . TYR A 1 86 ? -8.223 -12.391 6.194 1.00 90.25 86 TYR A N 1
ATOM 692 C CA . TYR A 1 86 ? -8.008 -13.441 7.175 1.00 90.25 86 TYR A CA 1
ATOM 693 C C . TYR A 1 86 ? -8.366 -12.966 8.585 1.00 90.25 86 TYR A C 1
ATOM 695 O O . TYR A 1 86 ? -9.200 -13.585 9.243 1.00 90.25 86 TYR A O 1
ATOM 703 N N . LEU A 1 87 ? -7.826 -11.825 9.023 1.00 90.19 87 LEU A N 1
ATOM 704 C CA . LEU A 1 87 ? -8.113 -11.254 10.338 1.00 90.19 87 LEU A CA 1
ATOM 705 C C . LEU A 1 87 ? -9.601 -10.909 10.499 1.00 90.19 87 LEU A C 1
ATOM 707 O O . LEU A 1 87 ? -10.198 -11.297 11.500 1.00 90.19 87 LEU A O 1
ATOM 711 N N . CYS A 1 88 ? -10.229 -10.298 9.486 1.00 91.19 88 CYS A N 1
ATOM 712 C CA . CYS A 1 88 ? -11.676 -10.048 9.475 1.00 91.19 88 CYS A CA 1
ATOM 713 C C . CYS A 1 88 ? -12.487 -11.336 9.684 1.00 91.19 88 CYS A C 1
ATOM 715 O O . CYS A 1 88 ? -13.476 -11.334 10.412 1.00 91.19 88 CYS A O 1
ATOM 717 N N . SER A 1 89 ? -12.077 -12.451 9.065 1.00 90.69 89 SER A N 1
ATOM 718 C CA . SER A 1 89 ? -12.766 -13.737 9.233 1.00 90.69 89 SER A CA 1
ATOM 719 C C . SER A 1 89 ? -12.679 -14.270 10.667 1.00 90.69 89 SER A C 1
ATOM 721 O O . SER A 1 89 ? -13.642 -14.859 11.155 1.00 90.69 89 SER A O 1
ATOM 723 N N . LYS A 1 90 ? -11.556 -14.021 11.358 1.00 89.88 90 LYS A N 1
ATOM 724 C CA . LYS A 1 90 ? -11.335 -14.434 12.752 1.00 89.88 90 LYS A CA 1
ATOM 725 C C . LYS A 1 90 ? -11.965 -13.477 13.762 1.00 89.88 90 LYS A C 1
ATOM 727 O O . LYS A 1 90 ? -12.293 -13.901 14.862 1.00 89.88 90 LYS A O 1
ATOM 732 N N . ALA A 1 91 ? -12.168 -12.217 13.386 1.00 90.00 91 ALA A N 1
ATOM 733 C CA . ALA A 1 91 ? -12.817 -11.209 14.218 1.00 90.00 91 ALA A CA 1
ATOM 734 C C . ALA A 1 91 ? -14.351 -11.334 14.266 1.00 90.00 91 ALA A C 1
ATOM 736 O O . ALA A 1 91 ? -14.979 -10.600 15.024 1.00 90.00 91 ALA A O 1
ATOM 737 N N . LYS A 1 92 ? -14.961 -12.250 13.493 1.00 87.50 92 LYS A N 1
ATOM 738 C CA . LYS A 1 92 ? -16.411 -12.492 13.524 1.00 87.50 92 LYS A CA 1
ATOM 739 C C . LYS A 1 92 ? -16.887 -12.938 14.923 1.00 87.50 92 LYS A C 1
ATOM 741 O O . LYS A 1 92 ? -16.177 -13.714 15.581 1.00 87.50 92 LYS A O 1
ATOM 746 N N . PRO A 1 93 ? -18.099 -12.527 15.350 1.00 75.38 93 PRO A N 1
ATOM 747 C CA . PRO A 1 93 ? -18.690 -12.977 16.610 1.00 75.38 93 PRO A CA 1
ATOM 748 C C . PRO A 1 93 ? -18.690 -14.510 16.714 1.00 75.38 93 PRO A C 1
ATOM 750 O O . PRO A 1 93 ? -19.009 -15.204 15.751 1.00 75.38 93 PRO A O 1
ATOM 753 N N . GLY A 1 94 ? -18.271 -15.045 17.864 1.00 75.25 94 GLY A N 1
ATOM 754 C CA . GLY A 1 94 ? -18.143 -16.490 18.120 1.00 75.25 94 GLY A CA 1
ATOM 755 C C . GLY A 1 94 ? -16.760 -17.092 17.832 1.00 75.25 94 GLY A C 1
ATOM 756 O O . GLY A 1 94 ? -16.362 -18.031 18.517 1.00 75.25 94 GLY A O 1
ATOM 757 N N . LEU A 1 95 ? -15.987 -16.531 16.894 1.00 74.75 95 LEU A N 1
ATOM 758 C CA . LEU A 1 95 ? -14.590 -16.933 16.635 1.00 74.75 95 LEU A CA 1
ATOM 759 C C . LEU A 1 95 ? -13.573 -16.004 17.310 1.00 74.75 95 LEU A C 1
ATOM 761 O O . LEU A 1 95 ? -12.450 -16.418 17.605 1.00 74.75 95 LEU A O 1
ATOM 765 N N . ALA A 1 96 ? -13.981 -14.764 17.586 1.00 76.94 96 ALA A N 1
ATOM 766 C CA . ALA A 1 96 ? -13.117 -13.710 18.102 1.00 76.94 96 ALA A CA 1
ATOM 767 C C . ALA A 1 96 ? -12.497 -13.991 19.478 1.00 76.94 96 ALA A C 1
ATOM 769 O O . ALA A 1 96 ? -11.430 -13.458 19.779 1.00 76.94 96 ALA A O 1
ATOM 770 N N . SER A 1 97 ? -13.116 -14.838 20.303 1.00 76.69 97 SER A N 1
ATOM 771 C CA . SER A 1 97 ? -12.604 -15.201 21.633 1.00 76.69 97 SER A CA 1
ATOM 772 C C . SER A 1 97 ? -11.322 -16.036 21.582 1.00 76.69 97 SER A C 1
ATOM 774 O O . SER A 1 97 ? -10.645 -16.183 22.598 1.00 76.69 97 SER A O 1
ATOM 776 N N . ARG A 1 98 ? -10.974 -16.576 20.407 1.00 81.00 98 ARG A N 1
ATOM 777 C CA . ARG A 1 98 ? -9.842 -17.486 20.231 1.00 81.00 98 ARG A CA 1
ATOM 778 C C . ARG A 1 98 ? -8.482 -16.790 20.206 1.00 81.00 98 ARG A C 1
ATOM 780 O O . ARG A 1 98 ? -7.498 -17.405 20.607 1.00 81.00 98 ARG A O 1
ATOM 787 N N . TYR A 1 99 ? -8.414 -15.550 19.725 1.00 84.88 99 TYR A N 1
ATOM 788 C CA . TYR A 1 99 ? -7.158 -14.806 19.611 1.00 84.88 99 TYR A CA 1
ATOM 789 C C . TYR A 1 99 ? -7.230 -13.502 20.397 1.00 84.88 99 TYR A C 1
ATOM 791 O O . TYR A 1 99 ? -8.268 -12.842 20.448 1.00 84.88 99 TYR A O 1
ATOM 799 N N . TYR A 1 100 ? -6.101 -13.115 20.992 1.00 85.81 100 TYR A N 1
ATOM 800 C CA . TYR A 1 100 ? -6.011 -11.898 21.794 1.00 85.81 100 TYR A CA 1
ATOM 801 C C . TYR A 1 100 ? -6.419 -10.663 20.982 1.00 85.81 100 TYR A C 1
ATOM 803 O O . TYR A 1 100 ? -7.282 -9.901 21.410 1.00 85.81 100 TYR A O 1
ATOM 811 N N . ILE A 1 101 ? -5.863 -10.496 19.777 1.00 88.19 101 ILE A N 1
ATOM 812 C CA . ILE A 1 101 ? -6.120 -9.297 18.974 1.00 88.19 101 ILE A CA 1
ATOM 813 C C . ILE A 1 101 ? -7.573 -9.217 18.493 1.00 88.19 101 ILE A C 1
ATOM 815 O O . ILE A 1 101 ? -8.153 -8.139 18.462 1.00 88.19 101 ILE A O 1
ATOM 819 N N . THR A 1 102 ? -8.205 -10.351 18.168 1.00 89.81 102 THR A N 1
ATOM 820 C CA . THR A 1 102 ? -9.618 -10.375 17.761 1.00 89.81 102 THR A CA 1
ATOM 821 C C . THR A 1 102 ? -10.543 -10.093 18.937 1.00 89.81 102 THR A C 1
ATOM 823 O O . THR A 1 102 ? -11.564 -9.432 18.749 1.00 89.81 102 THR A O 1
ATOM 826 N N . LYS A 1 103 ? -10.166 -10.529 20.146 1.00 89.44 103 LYS A N 1
ATOM 827 C CA . LYS A 1 103 ? -10.838 -10.148 21.391 1.00 89.44 103 LYS A CA 1
ATOM 828 C C . LYS A 1 103 ? -10.685 -8.651 21.654 1.00 89.44 103 LYS A C 1
ATOM 830 O O . LYS A 1 103 ? -11.680 -7.999 21.925 1.00 89.44 103 LYS A O 1
ATOM 835 N N . SER A 1 104 ? -9.480 -8.098 21.503 1.00 90.56 104 SER A N 1
ATOM 836 C CA . SER A 1 104 ? -9.220 -6.661 21.662 1.00 90.56 104 SER A CA 1
ATOM 837 C C . SER A 1 104 ? -10.058 -5.819 20.689 1.00 90.56 104 SER A C 1
ATOM 839 O O . SER A 1 104 ? -10.755 -4.905 21.116 1.00 90.56 104 SER A O 1
ATOM 841 N N . ILE A 1 105 ? -10.112 -6.207 19.406 1.00 92.81 105 ILE A N 1
ATOM 842 C CA . ILE A 1 105 ? -10.976 -5.570 18.395 1.00 92.81 105 ILE A CA 1
ATOM 843 C C . ILE A 1 105 ? -12.444 -5.568 18.835 1.00 92.81 105 ILE A C 1
ATOM 845 O O . ILE A 1 105 ? -13.082 -4.519 18.807 1.00 92.81 105 ILE A O 1
ATOM 849 N N . ASN A 1 106 ? -12.987 -6.727 19.221 1.00 92.62 106 ASN A N 1
ATOM 850 C CA . ASN A 1 106 ? -14.401 -6.823 19.587 1.00 92.62 106 ASN A CA 1
ATOM 851 C C . ASN A 1 106 ? -14.696 -6.052 20.875 1.00 92.62 106 ASN A C 1
ATOM 853 O O . ASN A 1 106 ? -15.618 -5.252 20.876 1.00 92.62 106 ASN A O 1
ATOM 857 N N . ASN A 1 107 ? -13.855 -6.184 21.903 1.00 92.19 107 ASN A N 1
ATOM 858 C CA . ASN A 1 107 ? -14.008 -5.456 23.160 1.00 92.19 107 ASN A CA 1
ATOM 859 C C . ASN A 1 107 ? -13.994 -3.933 22.958 1.00 92.19 107 ASN A C 1
ATOM 861 O O . ASN A 1 107 ? -14.794 -3.235 23.570 1.00 92.19 107 ASN A O 1
ATOM 865 N N . SER A 1 108 ? -13.109 -3.401 22.106 1.00 93.38 108 SER A N 1
ATOM 866 C CA . SER A 1 108 ? -13.078 -1.963 21.811 1.00 93.38 108 SER A CA 1
ATOM 867 C C . SER A 1 108 ? -14.311 -1.499 21.038 1.00 93.38 108 SER A C 1
ATOM 869 O O . SER A 1 108 ? -14.822 -0.419 21.317 1.00 93.38 108 SER A O 1
ATOM 871 N N . VAL A 1 109 ? -14.809 -2.303 20.093 1.00 92.88 109 VAL A N 1
ATOM 872 C CA . VAL A 1 109 ? -16.059 -1.998 19.377 1.00 92.88 109 VAL A CA 1
ATOM 873 C C . VAL A 1 109 ? -17.246 -2.046 20.333 1.00 92.88 109 VAL A C 1
ATOM 875 O O . VAL A 1 109 ? -18.016 -1.095 20.371 1.00 92.88 109 VAL A O 1
ATOM 878 N N . ASP A 1 110 ? -17.368 -3.101 21.137 1.00 92.56 110 ASP A N 1
ATOM 879 C CA . ASP A 1 110 ? -18.433 -3.252 22.129 1.00 92.56 110 ASP A CA 1
ATOM 880 C C . ASP A 1 110 ? -18.433 -2.091 23.123 1.00 92.56 110 ASP A C 1
ATOM 882 O O . ASP A 1 110 ? -19.471 -1.474 23.322 1.00 92.56 110 ASP A O 1
ATOM 886 N N . PHE A 1 111 ? -17.267 -1.704 23.647 1.00 92.44 111 PHE A N 1
ATOM 887 C CA . PHE A 1 111 ? -17.151 -0.575 24.568 1.00 92.44 111 PHE A CA 1
ATOM 888 C C . PHE A 1 111 ? -17.627 0.751 23.951 1.00 92.44 111 PHE A C 1
ATOM 890 O O . PHE A 1 111 ? -18.313 1.534 24.606 1.00 92.44 111 PHE A O 1
ATOM 897 N N . ILE A 1 112 ? -17.296 1.013 22.682 1.00 90.50 112 ILE A N 1
ATOM 898 C CA . ILE A 1 112 ? -17.778 2.209 21.975 1.00 90.50 112 ILE A CA 1
ATOM 899 C C . ILE A 1 112 ? -19.298 2.132 21.772 1.00 90.50 112 ILE A C 1
ATOM 901 O O . ILE A 1 112 ? -19.994 3.118 22.000 1.00 90.50 112 ILE A O 1
ATOM 905 N N . LEU A 1 113 ? -19.824 0.971 21.375 1.00 91.00 113 LEU A N 1
ATOM 906 C CA . LEU A 1 113 ? -21.250 0.776 21.097 1.00 91.00 113 LEU A CA 1
ATOM 907 C C . LEU A 1 113 ? -22.119 0.774 22.363 1.00 91.00 113 LEU A C 1
ATOM 909 O O . LEU A 1 113 ? -23.256 1.227 22.313 1.00 91.00 113 LEU A O 1
ATOM 913 N N . GLU A 1 114 ? -21.596 0.325 23.503 1.00 91.56 114 GLU A N 1
ATOM 914 C CA . GLU A 1 114 ? -22.272 0.422 24.803 1.00 91.56 114 GLU A CA 1
ATOM 915 C C . GLU A 1 114 ? -22.490 1.879 25.223 1.00 91.56 114 GLU A C 1
ATOM 917 O O . GLU A 1 114 ? -23.521 2.215 25.805 1.00 91.56 114 GLU A O 1
ATOM 922 N N . GLN A 1 115 ? -21.530 2.754 24.916 1.00 87.81 115 GLN A N 1
ATOM 923 C CA . GLN A 1 115 ? -21.644 4.189 25.177 1.00 87.81 115 GLN A CA 1
ATOM 924 C C . GLN A 1 115 ? -22.505 4.902 24.120 1.00 87.81 115 GLN A C 1
ATOM 926 O O . GLN A 1 115 ? -23.126 5.915 24.436 1.00 87.81 115 GLN A O 1
ATOM 931 N N . PHE A 1 116 ? -22.546 4.374 22.890 1.00 86.44 116 PHE A N 1
ATOM 932 C CA . PHE A 1 116 ? -23.203 4.987 21.727 1.00 86.44 116 PHE A CA 1
ATOM 933 C C . PHE A 1 116 ? -23.972 3.947 20.886 1.00 86.44 116 PHE A C 1
ATOM 935 O O . PHE A 1 116 ? -23.515 3.546 19.805 1.00 86.44 116 PHE A O 1
ATOM 942 N N . PRO A 1 117 ? -25.146 3.484 21.360 1.00 90.19 117 PRO A N 1
ATOM 943 C CA . PRO A 1 117 ? -25.893 2.392 20.729 1.00 90.19 117 PRO A CA 1
ATOM 944 C C . PRO A 1 117 ? -26.370 2.685 19.300 1.00 90.19 117 PRO A C 1
ATOM 946 O O . PRO A 1 117 ? -26.601 1.762 18.519 1.00 90.19 117 PRO A O 1
ATOM 949 N N . GLU A 1 118 ? -26.499 3.958 18.916 1.00 89.50 118 GLU A N 1
ATOM 950 C CA . GLU A 1 118 ? -26.891 4.384 17.567 1.00 89.50 118 GLU A CA 1
ATOM 951 C C . GLU A 1 118 ? -25.922 3.915 16.468 1.00 89.50 118 GLU A C 1
ATOM 953 O O . GLU A 1 118 ? -26.281 3.848 15.288 1.00 89.50 118 GLU A O 1
ATOM 958 N N . LEU A 1 119 ? -24.695 3.562 16.851 1.00 88.19 119 LEU A N 1
ATOM 959 C CA . LEU A 1 119 ? -23.639 3.148 15.941 1.00 88.19 119 LEU A CA 1
ATOM 960 C C . LEU A 1 119 ? -23.639 1.637 15.637 1.00 88.19 119 LEU A C 1
ATOM 962 O O . LEU A 1 119 ? -22.868 1.196 14.782 1.00 88.19 119 LEU A O 1
ATOM 966 N N . ASP A 1 120 ? -24.502 0.833 16.274 1.00 89.88 120 ASP A N 1
ATOM 967 C CA . ASP A 1 120 ? -24.474 -0.638 16.150 1.00 89.88 120 ASP A CA 1
ATOM 968 C C . ASP A 1 120 ? -24.699 -1.119 14.703 1.00 89.88 120 ASP A C 1
ATOM 970 O O . ASP A 1 120 ? -24.084 -2.088 14.254 1.00 89.88 120 ASP A O 1
ATOM 974 N N . SER A 1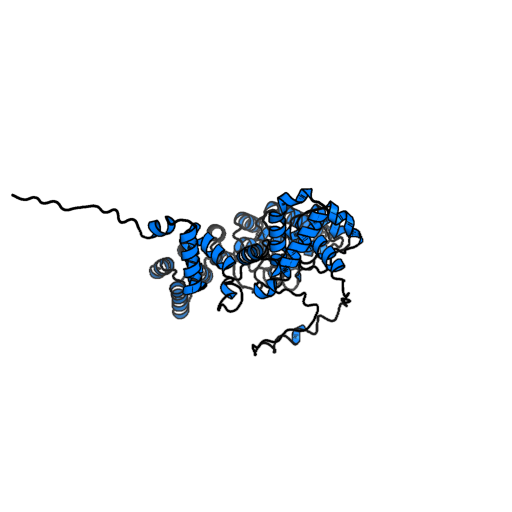 121 ? -25.456 -0.355 13.906 1.00 91.88 121 SER A N 1
ATOM 975 C CA . SER A 1 121 ? -25.641 -0.605 12.464 1.00 91.88 121 SER A CA 1
ATOM 976 C C . SER A 1 121 ? -24.332 -0.644 11.655 1.00 91.88 121 SER A C 1
ATOM 978 O O . SER A 1 121 ? -24.292 -1.250 10.584 1.00 91.88 121 SER A O 1
ATOM 980 N N . LYS A 1 122 ? -23.252 -0.031 12.162 1.00 91.62 122 LYS A N 1
ATOM 981 C CA . LYS A 1 122 ? -21.925 0.040 11.527 1.00 91.62 122 LYS A CA 1
ATOM 982 C C . LYS A 1 122 ? -20.887 -0.888 12.157 1.00 91.62 122 LYS A C 1
ATOM 984 O O . LYS A 1 122 ? -19.729 -0.876 11.741 1.00 91.62 122 LYS A O 1
ATOM 989 N N . ARG A 1 123 ? -21.279 -1.737 13.111 1.00 92.50 123 ARG A N 1
ATOM 990 C CA . ARG A 1 123 ? -20.388 -2.676 13.815 1.00 92.50 123 ARG A CA 1
ATOM 991 C C . ARG A 1 123 ? -19.449 -3.436 12.877 1.00 92.50 123 ARG A C 1
ATOM 993 O O . ARG A 1 123 ? -18.242 -3.450 13.094 1.00 92.50 123 ARG A O 1
ATOM 1000 N N . GLU A 1 124 ? -19.985 -4.039 11.814 1.00 92.00 124 GLU A N 1
ATOM 1001 C CA . GLU A 1 124 ? -19.179 -4.825 10.870 1.00 92.00 124 GLU A CA 1
ATOM 1002 C C . GLU A 1 124 ? -18.146 -3.962 10.123 1.00 92.00 124 GLU A C 1
ATOM 1004 O O . GLU A 1 124 ? -17.016 -4.398 9.887 1.00 92.00 124 GLU A O 1
ATOM 1009 N N . GLU A 1 125 ? -18.511 -2.729 9.767 1.00 92.75 125 GLU A N 1
ATOM 1010 C CA . GLU A 1 125 ? -17.611 -1.761 9.135 1.00 92.75 125 GLU A CA 1
ATOM 1011 C C . GLU A 1 125 ? -16.465 -1.385 10.084 1.00 92.75 125 GLU A C 1
ATOM 1013 O O . GLU A 1 125 ? -15.297 -1.417 9.692 1.00 92.75 125 GLU A O 1
ATOM 1018 N N . TYR A 1 126 ? -16.774 -1.125 11.356 1.00 92.94 126 TYR A N 1
ATOM 1019 C CA . TYR A 1 126 ? -15.777 -0.796 12.375 1.00 92.94 126 TYR A CA 1
ATOM 1020 C C . TYR A 1 126 ? -14.818 -1.945 12.642 1.00 92.94 126 TYR A C 1
ATOM 1022 O O . TYR A 1 126 ? -13.605 -1.743 12.631 1.00 92.94 126 TYR A O 1
ATOM 1030 N N . THR A 1 127 ? -15.329 -3.169 12.788 1.00 93.75 127 THR A N 1
ATOM 1031 C CA . THR A 1 127 ? -14.483 -4.357 12.933 1.00 93.75 127 THR A CA 1
ATOM 1032 C C . THR A 1 127 ? -13.530 -4.501 11.743 1.00 93.75 127 THR A C 1
ATOM 1034 O O . THR A 1 127 ? -12.341 -4.760 11.943 1.00 93.75 127 THR A O 1
ATOM 1037 N N . LYS A 1 128 ? -14.004 -4.284 10.507 1.00 93.12 128 LYS A N 1
ATOM 1038 C CA . LYS A 1 128 ? -13.159 -4.322 9.299 1.00 93.12 128 LYS A CA 1
ATOM 1039 C C . LYS A 1 128 ? -12.097 -3.219 9.296 1.00 93.12 128 LYS A C 1
ATOM 1041 O O . LYS A 1 128 ? -10.947 -3.495 8.946 1.00 93.12 128 LYS A O 1
ATOM 1046 N N . ASN A 1 129 ? -12.448 -2.000 9.703 1.00 92.81 129 ASN A N 1
ATOM 1047 C CA . ASN A 1 129 ? -11.508 -0.879 9.784 1.00 92.81 129 ASN A CA 1
ATOM 1048 C C . ASN A 1 129 ? -10.429 -1.118 10.848 1.00 92.81 129 ASN A C 1
ATOM 1050 O O . ASN A 1 129 ? -9.251 -0.896 10.573 1.00 92.81 129 ASN A O 1
ATOM 1054 N N . LEU A 1 130 ? -10.784 -1.679 12.006 1.00 93.88 130 LEU A N 1
ATOM 1055 C CA . LEU A 1 130 ? -9.809 -2.042 13.039 1.00 93.88 130 LEU A CA 1
ATOM 1056 C C . LEU A 1 130 ? -8.917 -3.210 12.617 1.00 93.88 1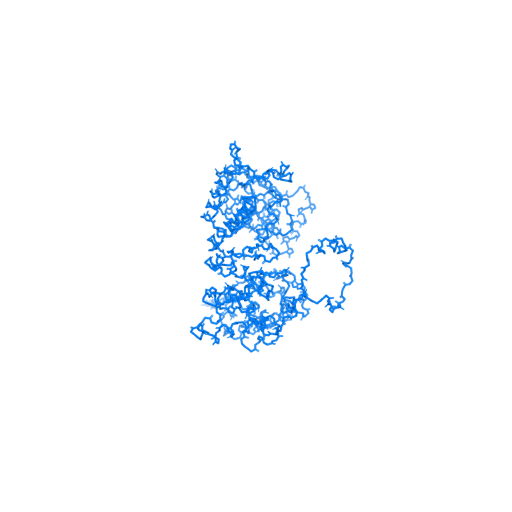30 LEU A C 1
ATOM 1058 O O . LEU A 1 130 ? -7.706 -3.146 12.818 1.00 93.88 130 LEU A O 1
ATOM 1062 N N . CYS A 1 131 ? -9.466 -4.239 11.958 1.00 93.38 131 CYS A N 1
ATOM 1063 C CA . CYS A 1 131 ? -8.654 -5.308 11.365 1.00 93.38 131 CYS A CA 1
ATOM 1064 C C . CYS A 1 131 ? -7.622 -4.725 10.395 1.00 93.38 131 CYS A C 1
ATOM 1066 O O . CYS A 1 131 ? -6.437 -5.062 10.448 1.00 93.38 131 CYS A O 1
ATOM 1068 N N . ARG A 1 132 ? -8.057 -3.792 9.542 1.00 92.12 132 ARG A N 1
ATOM 1069 C CA . ARG A 1 132 ? -7.159 -3.070 8.651 1.00 92.12 132 ARG A CA 1
ATOM 1070 C C . ARG A 1 132 ? -6.105 -2.300 9.448 1.00 92.12 132 ARG A C 1
ATOM 1072 O O . ARG A 1 132 ? -4.933 -2.428 9.112 1.00 92.12 132 ARG A O 1
ATOM 1079 N N . CYS A 1 133 ? -6.491 -1.555 10.483 1.00 91.94 133 CYS A N 1
ATOM 1080 C CA . CYS A 1 133 ? -5.579 -0.801 11.344 1.00 91.94 133 CYS A CA 1
ATOM 1081 C C . CYS A 1 133 ? -4.465 -1.680 11.905 1.00 91.94 133 CYS A C 1
ATOM 1083 O O . CYS A 1 133 ? -3.298 -1.407 11.635 1.00 91.94 133 CYS A O 1
ATOM 1085 N N . VAL A 1 134 ? -4.819 -2.802 12.541 1.00 90.94 134 VAL A N 1
ATOM 1086 C CA . VAL A 1 134 ? -3.866 -3.785 13.086 1.00 90.94 134 VAL A CA 1
ATOM 1087 C C . VAL A 1 134 ? -2.848 -4.232 12.039 1.00 90.94 134 VAL A C 1
ATOM 1089 O O . VAL A 1 134 ? -1.654 -4.312 12.333 1.00 90.94 134 VAL A O 1
ATOM 1092 N N . VAL A 1 135 ? -3.310 -4.532 10.821 1.00 89.19 135 VAL A N 1
ATOM 1093 C CA . VAL A 1 135 ? -2.452 -4.980 9.714 1.00 89.19 135 VAL A CA 1
ATOM 1094 C C . VAL A 1 135 ? -1.554 -3.855 9.204 1.00 89.19 135 VAL A C 1
ATOM 1096 O O . VAL A 1 135 ? -0.400 -4.104 8.863 1.00 89.19 135 VAL A O 1
ATOM 1099 N N . GLN A 1 136 ? -2.060 -2.623 9.138 1.00 87.19 136 GLN A N 1
ATOM 1100 C CA . GLN A 1 136 ? -1.308 -1.485 8.612 1.00 87.19 136 GLN A CA 1
ATOM 1101 C C . GLN A 1 136 ? -0.230 -0.984 9.569 1.00 87.19 136 GLN A C 1
ATOM 1103 O O . GLN A 1 136 ? 0.840 -0.599 9.094 1.00 87.19 136 GLN A O 1
ATOM 1108 N N . THR A 1 137 ? -0.497 -0.987 10.874 1.00 85.19 137 THR A N 1
ATOM 1109 C CA . THR A 1 137 ? 0.453 -0.544 11.905 1.00 85.19 137 THR A CA 1
ATOM 1110 C C . THR A 1 137 ? 1.426 -1.658 12.295 1.00 85.19 137 THR A C 1
ATOM 1112 O O . THR A 1 137 ? 2.562 -1.383 12.677 1.00 85.19 137 THR A O 1
ATOM 1115 N N . SER A 1 138 ? 1.059 -2.924 12.050 1.00 81.94 138 SER A N 1
ATOM 1116 C CA . SER A 1 138 ? 1.910 -4.100 12.253 1.00 81.94 138 SER A CA 1
ATOM 1117 C C . SER A 1 138 ? 3.338 -3.958 11.713 1.00 81.94 138 SER A C 1
ATOM 1119 O O . SER A 1 138 ? 3.551 -3.660 10.536 1.00 81.94 138 SER A O 1
ATOM 1121 N N . ARG A 1 139 ? 4.326 -4.296 12.549 1.00 75.94 139 ARG A N 1
ATOM 1122 C CA . ARG A 1 139 ? 5.740 -4.433 12.149 1.00 75.94 139 ARG A CA 1
ATOM 1123 C C . ARG A 1 139 ? 6.058 -5.756 11.444 1.00 75.94 139 ARG A C 1
ATOM 1125 O O . ARG A 1 139 ? 7.155 -5.925 10.926 1.00 75.94 139 ARG A O 1
ATOM 1132 N N . THR A 1 140 ? 5.108 -6.685 11.429 1.00 75.81 140 THR A N 1
ATOM 1133 C CA . THR A 1 140 ? 5.257 -8.021 10.849 1.00 75.81 140 THR A CA 1
ATOM 1134 C C . THR A 1 140 ? 4.160 -8.293 9.827 1.00 75.81 140 THR A C 1
ATOM 1136 O O . THR A 1 140 ? 3.025 -7.840 9.957 1.00 75.81 140 THR A O 1
ATOM 1139 N N . ASP A 1 141 ? 4.498 -9.027 8.784 1.00 73.38 141 ASP A N 1
ATOM 1140 C CA . ASP A 1 141 ? 3.564 -9.548 7.792 1.00 73.38 141 ASP A CA 1
ATOM 1141 C C . ASP A 1 141 ? 3.177 -11.013 8.081 1.00 73.38 141 ASP A C 1
ATOM 1143 O O . ASP A 1 141 ? 2.457 -11.634 7.298 1.00 73.38 141 ASP A O 1
ATOM 1147 N N . ASP A 1 142 ? 3.631 -11.556 9.218 1.00 79.00 142 ASP A N 1
ATOM 1148 C CA . ASP A 1 142 ? 3.306 -12.898 9.688 1.00 79.00 142 ASP A CA 1
ATOM 1149 C C . ASP A 1 142 ? 1.961 -12.949 10.433 1.00 79.00 142 ASP A C 1
ATOM 1151 O O . ASP A 1 142 ? 1.723 -12.233 11.408 1.00 79.00 142 ASP A O 1
ATOM 1155 N N . VAL A 1 143 ? 1.081 -13.841 9.972 1.00 81.12 143 VAL A N 1
ATOM 1156 C CA . VAL A 1 143 ? -0.294 -13.989 10.472 1.00 81.12 143 VAL A CA 1
ATOM 1157 C C . VAL A 1 143 ? -0.306 -14.478 11.917 1.00 81.12 143 VAL A C 1
ATOM 1159 O O . VAL A 1 143 ? -1.051 -13.932 12.730 1.00 81.12 143 VAL A O 1
ATOM 1162 N N . THR A 1 144 ? 0.524 -15.472 12.249 1.00 78.62 144 THR A N 1
ATOM 1163 C CA . THR A 1 144 ? 0.618 -16.008 13.613 1.00 78.62 144 THR A CA 1
ATOM 1164 C C . THR A 1 144 ? 1.051 -14.911 14.581 1.00 78.62 144 THR A C 1
ATOM 1166 O O . THR A 1 144 ? 0.381 -14.684 15.585 1.00 78.62 144 THR A O 1
ATOM 1169 N N . SER A 1 145 ? 2.100 -14.164 14.237 1.00 80.31 145 SER A N 1
ATOM 1170 C CA . SER A 1 145 ? 2.594 -13.045 15.046 1.00 80.31 145 SER A CA 1
ATOM 1171 C C . SER A 1 145 ? 1.545 -11.945 15.247 1.00 80.31 145 SER A C 1
ATOM 1173 O O . SER A 1 145 ? 1.504 -11.321 16.302 1.00 80.31 145 SER A O 1
ATOM 1175 N N . ILE A 1 146 ? 0.676 -11.696 14.260 1.00 82.38 146 ILE A N 1
ATOM 1176 C CA . ILE A 1 146 ? -0.414 -10.717 14.391 1.00 82.38 146 ILE A CA 1
ATOM 1177 C C . ILE A 1 146 ? -1.528 -11.242 15.295 1.00 82.38 146 ILE A C 1
ATOM 1179 O O . ILE A 1 146 ? -1.987 -10.521 16.176 1.00 82.38 146 ILE A O 1
ATOM 1183 N N . LEU A 1 147 ? -1.969 -12.486 15.091 1.00 80.31 147 LEU A N 1
ATOM 1184 C CA . LEU A 1 147 ? -3.044 -13.090 15.882 1.00 80.31 147 LEU A CA 1
ATOM 1185 C C . LEU A 1 147 ? -2.664 -13.237 17.357 1.00 80.31 147 LEU A C 1
ATOM 1187 O O . LEU A 1 147 ? -3.479 -12.986 18.247 1.00 80.31 147 LEU A O 1
ATOM 1191 N N . HIS A 1 148 ? -1.414 -13.627 17.595 1.00 73.50 148 HIS A N 1
ATOM 1192 C CA . HIS A 1 148 ? -0.829 -13.814 18.914 1.00 73.50 148 HIS A CA 1
ATOM 1193 C C . HIS A 1 148 ? -0.053 -12.590 19.389 1.00 73.50 148 HIS A C 1
ATOM 1195 O O . HIS A 1 148 ? 0.755 -12.740 20.300 1.00 73.50 148 HIS A O 1
ATOM 1201 N N . ARG A 1 149 ? -0.284 -11.405 18.798 1.00 66.62 149 ARG A N 1
ATOM 1202 C CA . ARG A 1 149 ? 0.330 -10.146 19.234 1.00 66.62 149 ARG A CA 1
ATOM 1203 C C . ARG A 1 149 ? -0.002 -9.905 20.705 1.00 66.62 149 ARG A C 1
ATOM 1205 O O . ARG A 1 149 ? -1.006 -9.288 21.036 1.00 66.62 149 ARG A O 1
ATOM 1212 N N . TYR A 1 150 ? 0.854 -10.408 21.577 1.00 50.41 150 TYR A N 1
ATOM 1213 C CA . TYR A 1 150 ? 1.076 -9.885 22.903 1.00 50.41 150 TYR A CA 1
ATOM 1214 C C . TYR A 1 150 ? 1.978 -8.677 22.676 1.00 50.41 150 TYR A C 1
ATOM 1216 O O . TYR A 1 150 ? 2.941 -8.780 21.913 1.00 50.41 150 TYR A O 1
ATOM 1224 N N . LEU A 1 151 ? 1.649 -7.517 23.245 1.00 45.88 151 LEU A N 1
ATOM 1225 C CA . LEU A 1 151 ? 2.607 -6.414 23.262 1.00 45.88 151 LEU A CA 1
ATOM 1226 C C . LEU A 1 151 ? 3.937 -6.991 23.771 1.00 45.88 151 LEU A C 1
ATOM 1228 O O . LEU A 1 151 ? 3.964 -7.624 24.828 1.00 45.88 151 LEU A O 1
ATOM 1232 N N . GLU A 1 152 ? 5.013 -6.821 23.001 1.00 40.59 152 GLU A N 1
ATOM 1233 C CA . GLU A 1 152 ? 6.395 -7.102 23.406 1.00 40.59 152 GLU A CA 1
ATOM 1234 C C . GLU A 1 152 ? 6.813 -6.109 24.511 1.00 40.59 152 GLU A C 1
ATOM 1236 O O . GLU A 1 152 ? 7.757 -5.340 24.380 1.00 40.59 152 GLU A O 1
ATOM 1241 N N . THR A 1 153 ? 6.062 -6.085 25.610 1.00 36.16 153 THR A N 1
ATOM 1242 C CA . THR A 1 153 ? 6.359 -5.389 26.864 1.00 36.16 153 THR A CA 1
ATOM 1243 C C . THR A 1 153 ? 6.811 -6.373 27.944 1.00 36.16 153 THR A C 1
ATOM 1245 O O . THR A 1 153 ? 7.031 -6.003 29.088 1.00 36.16 153 THR A O 1
ATOM 1248 N N . SER A 1 154 ? 7.018 -7.641 27.601 1.00 30.66 154 SER A N 1
ATOM 1249 C CA . SER A 1 154 ? 7.671 -8.616 28.474 1.00 30.66 154 SER A CA 1
ATOM 1250 C C . SER A 1 154 ? 8.684 -9.384 27.639 1.00 30.66 154 SER A C 1
ATOM 1252 O O . SER A 1 154 ? 8.319 -10.163 26.767 1.00 30.66 154 SER A O 1
ATOM 1254 N N . GLY A 1 155 ? 9.972 -9.106 27.856 1.00 30.70 155 GLY A N 1
ATOM 1255 C CA . GLY A 1 155 ? 11.094 -9.685 27.115 1.00 30.70 155 GLY A CA 1
ATOM 1256 C C . GLY A 1 155 ? 11.295 -11.181 27.362 1.00 30.70 155 GLY A C 1
ATOM 1257 O O . GLY A 1 155 ? 12.332 -11.573 27.879 1.00 30.70 155 GLY A O 1
ATOM 1258 N N . HIS A 1 156 ? 10.314 -12.018 27.031 1.00 26.73 156 HIS A N 1
ATOM 1259 C CA . HIS A 1 156 ? 10.399 -13.473 27.085 1.00 26.73 156 HIS A CA 1
ATOM 1260 C C . HIS A 1 156 ? 9.735 -14.069 25.839 1.00 26.73 156 HIS A C 1
ATOM 1262 O O . HIS A 1 156 ? 8.519 -14.229 25.771 1.00 26.73 156 HIS A O 1
ATOM 1268 N N . TYR A 1 157 ? 10.554 -14.447 24.857 1.00 26.00 157 TYR A N 1
ATOM 1269 C CA . TYR A 1 157 ? 10.158 -15.464 23.885 1.00 26.00 157 TYR A CA 1
ATOM 1270 C C . TYR A 1 157 ? 9.961 -16.800 24.624 1.00 26.00 157 TYR A C 1
ATOM 1272 O O . TYR A 1 157 ? 10.868 -17.208 25.355 1.00 26.00 157 TYR A O 1
ATOM 1280 N N . PRO A 1 158 ? 8.885 -17.567 24.378 1.00 24.56 158 PRO A N 1
ATOM 1281 C CA . PRO A 1 158 ? 8.982 -19.013 24.448 1.00 24.56 158 PRO A CA 1
ATOM 1282 C C . PRO A 1 158 ? 9.832 -19.438 23.249 1.00 24.56 158 PRO A C 1
ATOM 1284 O O . PRO A 1 158 ? 9.392 -19.439 22.099 1.00 24.56 158 PRO A O 1
ATOM 1287 N N . THR A 1 159 ? 11.099 -19.726 23.510 1.00 26.92 159 THR A N 1
ATOM 1288 C CA . THR A 1 159 ? 12.035 -20.271 22.536 1.00 26.92 159 THR A CA 1
ATOM 1289 C C . THR A 1 159 ? 11.588 -21.669 22.110 1.00 26.92 159 THR A C 1
ATOM 1291 O O . THR A 1 159 ? 11.947 -22.668 22.724 1.00 26.92 159 THR A O 1
ATOM 1294 N N . HIS A 1 160 ? 10.867 -21.768 20.994 1.00 27.38 160 HIS A N 1
ATOM 1295 C CA . HIS A 1 160 ? 10.859 -22.993 20.201 1.00 27.38 160 HIS A CA 1
ATOM 1296 C C . HIS A 1 160 ? 11.776 -22.821 18.986 1.00 27.38 160 HIS A C 1
ATOM 1298 O O . HIS A 1 160 ? 11.424 -22.242 17.968 1.00 27.38 160 HIS A O 1
ATOM 1304 N N . GLN A 1 161 ? 13.014 -23.276 19.201 1.00 30.62 161 GLN A N 1
ATOM 1305 C CA . GLN A 1 161 ? 13.980 -23.821 18.244 1.00 30.62 161 GLN A CA 1
ATOM 1306 C C . GLN A 1 161 ? 13.843 -23.407 16.766 1.00 30.62 161 GLN A C 1
ATOM 1308 O O . GLN A 1 161 ? 13.121 -24.042 16.014 1.00 30.62 161 GLN A O 1
ATOM 1313 N N . THR A 1 162 ? 14.723 -22.509 16.312 1.00 26.45 162 THR A N 1
ATOM 1314 C CA . THR A 1 162 ? 15.586 -22.791 15.148 1.00 26.45 162 THR A CA 1
ATOM 1315 C C . THR A 1 162 ? 16.896 -22.023 15.296 1.00 26.45 162 THR A C 1
ATOM 1317 O O . THR A 1 162 ? 16.932 -20.794 15.302 1.00 26.45 162 THR A O 1
ATOM 1320 N N . SER A 1 163 ? 17.975 -22.775 15.469 1.00 31.75 163 SER A N 1
ATOM 1321 C CA . SER A 1 163 ? 19.349 -22.302 15.579 1.00 31.75 163 SER A CA 1
ATOM 1322 C C . SER A 1 163 ? 19.824 -21.671 14.262 1.00 31.75 163 SER A C 1
ATOM 1324 O O . SER A 1 163 ? 19.505 -22.174 13.189 1.00 31.75 163 SER A O 1
ATOM 1326 N N . SER A 1 164 ? 20.666 -20.634 14.371 1.00 30.53 164 SER A N 1
ATOM 1327 C CA . SER A 1 164 ? 21.451 -19.976 13.300 1.00 30.53 164 SER A CA 1
ATOM 1328 C C . SER A 1 164 ? 20.978 -18.597 12.804 1.00 30.53 164 SER A C 1
ATOM 1330 O O . SER A 1 164 ? 20.989 -18.305 11.608 1.00 30.53 164 SER A O 1
ATOM 1332 N N . ARG A 1 165 ? 20.624 -17.689 13.726 1.00 28.31 165 ARG A N 1
ATOM 1333 C CA . ARG A 1 165 ? 20.478 -16.254 13.399 1.00 28.31 165 ARG A CA 1
ATOM 1334 C C . ARG A 1 165 ? 20.990 -15.264 14.459 1.00 28.31 165 ARG A C 1
ATOM 1336 O O . ARG A 1 165 ? 20.730 -14.073 14.350 1.00 28.31 165 ARG A O 1
ATOM 1343 N N . ASN A 1 166 ? 21.785 -15.729 15.428 1.00 32.75 166 ASN A N 1
ATOM 1344 C CA . ASN A 1 166 ? 22.222 -14.924 16.583 1.00 32.75 166 ASN A CA 1
ATOM 1345 C C . ASN A 1 166 ? 23.556 -14.175 16.409 1.00 32.75 166 ASN A C 1
ATOM 1347 O O . ASN A 1 166 ? 24.082 -13.656 17.383 1.00 32.75 166 ASN A O 1
ATOM 1351 N N . ALA A 1 167 ? 24.111 -14.074 15.199 1.00 29.56 167 ALA A N 1
ATOM 1352 C CA . ALA A 1 167 ? 25.365 -13.337 14.988 1.00 29.56 167 ALA A CA 1
ATOM 1353 C C . ALA A 1 167 ? 25.174 -11.895 14.476 1.00 29.56 167 ALA A C 1
ATOM 1355 O O . ALA A 1 167 ? 26.125 -11.129 14.487 1.00 29.56 167 ALA A O 1
ATOM 1356 N N . ALA A 1 168 ? 23.966 -11.510 14.043 1.00 31.25 168 ALA A N 1
ATOM 1357 C CA . ALA A 1 168 ? 23.703 -10.185 13.457 1.00 31.25 168 ALA A CA 1
ATOM 1358 C C . ALA A 1 168 ? 22.811 -9.273 14.325 1.00 31.25 168 ALA A C 1
ATOM 1360 O O . ALA A 1 168 ? 22.546 -8.139 13.940 1.00 31.25 168 ALA A O 1
ATOM 1361 N N . LEU A 1 169 ? 22.331 -9.763 15.474 1.00 29.11 169 LEU A N 1
ATOM 1362 C CA . LEU A 1 169 ? 21.438 -9.026 16.381 1.00 29.11 169 LEU A CA 1
ATOM 1363 C C . LEU A 1 169 ? 22.171 -8.326 17.537 1.00 29.11 169 LEU A C 1
ATOM 1365 O O . LEU A 1 169 ? 21.627 -7.384 18.099 1.00 29.11 169 LEU A O 1
ATOM 1369 N N . ALA A 1 170 ? 23.419 -8.703 17.833 1.00 30.78 170 ALA A N 1
ATOM 1370 C CA . ALA A 1 170 ? 24.194 -8.091 18.916 1.00 30.78 170 ALA A CA 1
ATOM 1371 C C . ALA A 1 170 ? 24.638 -6.643 18.614 1.00 30.78 170 ALA A C 1
ATOM 1373 O O . ALA A 1 170 ? 24.810 -5.850 19.535 1.00 30.78 170 ALA A O 1
ATOM 1374 N N . ASP A 1 171 ? 24.749 -6.260 17.337 1.00 28.77 171 ASP A N 1
ATOM 1375 C CA . ASP A 1 171 ? 25.209 -4.916 16.950 1.00 28.77 171 ASP A CA 1
ATOM 1376 C C . ASP A 1 171 ? 24.084 -3.861 16.913 1.00 28.77 171 ASP A C 1
ATOM 1378 O O . ASP A 1 171 ? 24.366 -2.667 16.819 1.00 28.77 171 ASP A O 1
ATOM 1382 N N . LEU A 1 172 ? 22.807 -4.261 17.025 1.00 30.78 172 LEU A N 1
ATOM 1383 C CA . LEU A 1 172 ? 21.672 -3.323 17.074 1.00 30.78 172 LEU A CA 1
ATOM 1384 C C . LEU A 1 172 ? 21.189 -3.011 18.502 1.00 30.78 172 LEU A C 1
ATOM 1386 O O . LEU A 1 172 ? 20.521 -1.999 18.718 1.00 30.78 172 LEU A O 1
ATOM 1390 N N . GLU A 1 173 ? 21.542 -3.846 19.481 1.00 30.48 173 GLU A N 1
ATOM 1391 C CA . GLU A 1 173 ? 21.122 -3.690 20.883 1.00 30.48 173 GLU A CA 1
ATOM 1392 C C . GLU A 1 173 ? 21.860 -2.547 21.606 1.00 30.48 173 GLU A C 1
ATOM 1394 O O . GLU A 1 173 ? 21.385 -2.037 22.621 1.00 30.48 173 GLU A O 1
ATOM 1399 N N . GLY A 1 174 ? 22.970 -2.054 21.046 1.00 26.42 174 GLY A N 1
ATOM 1400 C CA . GLY A 1 174 ? 23.759 -0.964 21.629 1.00 26.42 174 GLY A CA 1
ATOM 1401 C C . GLY A 1 174 ? 23.155 0.442 21.505 1.00 26.42 174 GLY A C 1
ATOM 1402 O O . GLY A 1 174 ? 23.638 1.355 22.169 1.00 26.42 174 GLY A O 1
ATOM 1403 N N . SER A 1 175 ? 22.112 0.650 20.689 1.00 30.16 175 SER A N 1
ATOM 1404 C CA . SER A 1 175 ? 21.657 2.009 20.333 1.00 30.16 175 SER A CA 1
ATOM 1405 C C . SER A 1 175 ? 20.248 2.391 20.814 1.00 30.16 175 SER A C 1
ATOM 1407 O O . SER A 1 175 ? 19.813 3.513 20.554 1.00 30.16 175 SER A O 1
ATOM 1409 N N . ILE A 1 176 ? 19.532 1.503 21.519 1.00 34.00 176 ILE A N 1
ATOM 1410 C CA . ILE A 1 176 ? 18.116 1.717 21.900 1.00 34.00 176 ILE A CA 1
ATOM 1411 C C . ILE A 1 176 ? 17.941 2.134 23.378 1.00 34.00 176 ILE A C 1
ATOM 1413 O O . ILE A 1 176 ? 16.904 2.677 23.749 1.00 34.00 176 ILE A O 1
ATOM 1417 N N . ASN A 1 177 ? 18.976 2.039 24.218 1.00 31.23 177 ASN A N 1
ATOM 1418 C CA . ASN A 1 177 ? 18.880 2.350 25.657 1.00 31.23 177 ASN A CA 1
ATOM 1419 C C . ASN A 1 177 ? 18.916 3.854 26.023 1.00 31.23 177 ASN A C 1
ATOM 1421 O O . ASN A 1 177 ? 19.274 4.215 27.140 1.00 31.23 177 ASN A O 1
ATOM 1425 N N . GLY A 1 178 ? 18.542 4.753 25.106 1.00 26.16 178 GLY A N 1
ATOM 1426 C CA . GLY A 1 178 ? 18.667 6.207 25.297 1.00 26.16 178 GLY A CA 1
ATOM 1427 C C . GLY A 1 178 ? 17.397 6.973 25.686 1.00 26.16 178 GLY A C 1
ATOM 1428 O O . GLY A 1 178 ? 17.492 8.153 26.013 1.00 26.16 178 GLY A O 1
ATOM 1429 N N . LYS A 1 179 ? 16.205 6.367 25.644 1.00 26.89 179 LYS A N 1
ATOM 1430 C CA . LYS A 1 179 ? 14.955 7.048 26.027 1.00 26.89 179 LYS A CA 1
ATOM 1431 C C . LYS A 1 179 ? 14.144 6.133 26.932 1.00 26.89 179 LYS A C 1
ATOM 1433 O O . LYS A 1 179 ? 13.602 5.134 26.474 1.00 26.89 179 LYS A O 1
ATOM 1438 N N . GLY A 1 180 ? 14.128 6.454 28.223 1.00 25.67 180 GLY A N 1
ATOM 1439 C CA . GLY A 1 180 ? 13.374 5.716 29.227 1.00 25.67 180 GLY A CA 1
ATOM 1440 C C . GLY A 1 180 ? 11.887 5.707 28.891 1.00 25.67 180 GLY A C 1
ATOM 1441 O O . GLY A 1 180 ? 11.214 6.722 29.034 1.00 25.67 180 GLY A O 1
ATOM 1442 N N . TYR A 1 181 ? 11.385 4.556 28.456 1.00 28.73 181 TYR A N 1
ATOM 1443 C CA . TYR A 1 181 ? 9.963 4.253 28.489 1.00 28.73 181 TYR A CA 1
ATOM 1444 C C . TYR A 1 181 ? 9.685 3.613 29.847 1.00 28.73 181 TYR A C 1
ATOM 1446 O O . TYR A 1 181 ? 10.109 2.491 30.119 1.00 28.73 181 TYR A O 1
ATOM 1454 N N . SER A 1 182 ? 9.048 4.365 30.742 1.00 24.83 182 SER A N 1
ATOM 1455 C CA . SER A 1 182 ? 8.559 3.837 32.011 1.00 24.83 182 SER A CA 1
ATOM 1456 C C . SER A 1 182 ? 7.432 2.845 31.736 1.00 24.83 182 SER A C 1
ATOM 1458 O O . SER A 1 182 ? 6.411 3.215 31.159 1.00 24.83 182 SER A O 1
ATOM 1460 N N . PHE A 1 183 ? 7.617 1.598 32.159 1.00 27.28 183 PHE A N 1
ATOM 1461 C CA . PHE A 1 183 ? 6.554 0.603 32.217 1.00 27.28 183 PHE A CA 1
ATOM 1462 C C . PHE A 1 183 ? 5.495 1.061 33.220 1.00 27.28 183 PHE A C 1
ATOM 1464 O O . PHE A 1 183 ? 5.781 1.169 34.411 1.00 27.28 183 PHE A O 1
ATOM 1471 N N . ILE A 1 184 ? 4.282 1.326 32.743 1.00 33.31 184 ILE A N 1
ATOM 1472 C CA . ILE A 1 184 ? 3.101 1.434 33.595 1.00 33.31 184 ILE A CA 1
ATOM 1473 C C . ILE A 1 184 ? 2.330 0.129 33.397 1.00 33.31 184 ILE A C 1
ATOM 1475 O O . ILE A 1 184 ? 1.916 -0.198 32.286 1.00 33.31 184 ILE A O 1
ATOM 1479 N N . GLU A 1 185 ? 2.185 -0.663 34.459 1.00 34.41 185 GLU A N 1
ATOM 1480 C CA . GLU A 1 185 ? 1.229 -1.771 34.486 1.00 34.41 185 GLU A CA 1
ATOM 1481 C C . GLU A 1 185 ? -0.182 -1.168 34.449 1.00 34.41 185 GLU A C 1
ATOM 1483 O O . GLU A 1 185 ? -0.747 -0.790 35.475 1.00 34.41 185 GLU A O 1
ATOM 1488 N N . HIS A 1 186 ? -0.740 -1.001 33.251 1.00 44.47 186 HIS A N 1
ATOM 1489 C CA . HIS A 1 186 ? -2.122 -0.559 33.094 1.00 44.47 186 HIS A CA 1
ATOM 1490 C C . HIS A 1 186 ? -3.051 -1.680 33.579 1.00 44.47 186 HIS A C 1
ATOM 1492 O O . HIS A 1 186 ? -2.918 -2.835 33.166 1.00 44.47 186 HIS A O 1
ATOM 1498 N N . SER A 1 187 ? -4.007 -1.348 34.451 1.00 56.84 187 SER A N 1
ATOM 1499 C CA . SER A 1 187 ? -5.109 -2.256 34.781 1.00 56.84 187 SER A CA 1
ATOM 1500 C C . SER A 1 187 ? -5.834 -2.674 33.493 1.00 56.84 187 SER A C 1
ATOM 1502 O O . SER A 1 187 ? -5.880 -1.900 32.533 1.00 56.84 187 SER A O 1
ATOM 1504 N N . GLU A 1 188 ? -6.425 -3.877 33.442 1.00 64.25 188 GLU A N 1
ATOM 1505 C CA . GLU A 1 188 ? -7.149 -4.346 32.240 1.00 64.25 188 GLU A CA 1
ATOM 1506 C C . GLU A 1 188 ? -8.189 -3.320 31.742 1.00 64.25 188 GLU A C 1
ATOM 1508 O O . GLU A 1 188 ? -8.397 -3.182 30.537 1.00 64.25 188 GLU A O 1
ATOM 1513 N N . GLY A 1 189 ? -8.786 -2.551 32.662 1.00 66.94 189 GLY A N 1
ATOM 1514 C CA . GLY A 1 189 ? -9.704 -1.455 32.348 1.00 66.94 189 GLY A CA 1
ATOM 1515 C C . GLY A 1 189 ? -9.037 -0.237 31.698 1.00 66.94 189 GLY A C 1
ATOM 1516 O O . GLY A 1 189 ? -9.582 0.295 30.737 1.00 66.94 189 GLY A O 1
ATOM 1517 N N . ALA A 1 190 ? -7.855 0.188 32.158 1.00 73.06 190 ALA A N 1
ATOM 1518 C CA . ALA A 1 190 ? -7.127 1.306 31.545 1.00 73.06 190 ALA A CA 1
ATOM 1519 C C . ALA A 1 190 ? -6.709 0.975 30.104 1.00 73.06 190 ALA A C 1
ATOM 1521 O O . ALA A 1 190 ? -6.949 1.761 29.188 1.00 73.06 190 ALA A O 1
ATOM 1522 N N . LYS A 1 191 ? -6.218 -0.250 29.879 1.00 84.62 191 LYS A N 1
ATOM 1523 C CA . LYS A 1 191 ? -5.858 -0.724 28.538 1.00 84.62 191 LYS A CA 1
ATOM 1524 C C . LYS A 1 191 ? -7.063 -0.792 27.592 1.00 84.62 191 LYS A C 1
ATOM 1526 O O . LYS A 1 191 ? -6.935 -0.507 26.403 1.00 84.62 191 LYS A O 1
ATOM 1531 N N . LEU A 1 192 ? -8.243 -1.157 28.103 1.00 89.12 192 LEU A N 1
ATOM 1532 C CA . LEU A 1 192 ? -9.473 -1.169 27.308 1.00 89.12 192 LEU A CA 1
ATOM 1533 C C . LEU A 1 192 ? -9.846 0.236 26.819 1.00 89.12 192 LEU A C 1
ATOM 1535 O O . LEU A 1 192 ? -10.179 0.382 25.645 1.00 89.12 192 LEU A O 1
ATOM 1539 N N . ILE A 1 193 ? -9.773 1.250 27.688 1.00 90.62 193 ILE A N 1
ATOM 1540 C CA . ILE A 1 193 ? -10.114 2.634 27.326 1.00 90.62 193 ILE A CA 1
ATOM 1541 C C . ILE A 1 193 ? -9.091 3.191 26.326 1.00 90.62 193 ILE A C 1
ATOM 1543 O O . ILE A 1 193 ? -9.489 3.792 25.333 1.00 90.62 193 ILE A O 1
ATOM 1547 N N . GLU A 1 194 ? -7.795 2.931 26.515 1.00 92.06 194 GLU A N 1
ATOM 1548 C CA . GLU A 1 194 ? -6.738 3.323 25.566 1.00 92.06 194 GLU A CA 1
ATOM 1549 C C . GLU A 1 194 ? -6.943 2.686 24.184 1.00 92.06 194 GLU A C 1
ATOM 1551 O O . GLU A 1 194 ? -6.923 3.375 23.159 1.00 92.06 194 GLU A O 1
ATOM 1556 N N . ASN A 1 195 ? -7.227 1.381 24.142 1.00 92.25 195 ASN A N 1
ATOM 1557 C CA . ASN A 1 195 ? -7.563 0.684 22.903 1.00 92.25 195 ASN A CA 1
ATOM 1558 C C . ASN A 1 195 ? -8.851 1.241 22.273 1.00 92.25 195 ASN A C 1
ATOM 1560 O O . ASN A 1 195 ? -8.895 1.458 21.064 1.00 92.25 195 ASN A O 1
ATOM 1564 N N . ALA A 1 196 ? -9.892 1.507 23.068 1.00 93.69 196 ALA A N 1
ATOM 1565 C CA . ALA A 1 196 ? -11.133 2.109 22.586 1.00 93.69 196 ALA A CA 1
ATOM 1566 C C . ALA A 1 196 ? -10.913 3.531 22.046 1.00 93.69 196 ALA A C 1
ATOM 1568 O O . ALA A 1 196 ? -11.514 3.898 21.042 1.00 93.69 196 ALA A O 1
ATOM 1569 N N . PHE A 1 197 ? -10.005 4.307 22.638 1.00 94.38 197 PHE A N 1
ATOM 1570 C CA . PHE A 1 197 ? -9.626 5.631 22.153 1.00 94.38 197 PHE A CA 1
ATOM 1571 C C . PHE A 1 197 ? -8.929 5.563 20.791 1.00 94.38 197 PHE A C 1
ATOM 1573 O O . PHE A 1 197 ? -9.343 6.246 19.852 1.00 94.38 197 PHE A O 1
ATOM 1580 N N . ALA A 1 198 ? -7.936 4.684 20.626 1.00 93.06 198 ALA A N 1
ATOM 1581 C CA . ALA A 1 198 ? -7.321 4.456 19.318 1.00 93.06 198 ALA A CA 1
ATOM 1582 C C . ALA A 1 198 ? -8.327 3.890 18.297 1.00 93.06 198 ALA A C 1
ATOM 1584 O O . ALA A 1 198 ? -8.312 4.281 17.128 1.00 93.06 198 ALA A O 1
ATOM 1585 N N . ALA A 1 199 ? -9.248 3.025 18.729 1.00 94.62 199 ALA A N 1
ATOM 1586 C CA . ALA A 1 199 ? -10.315 2.522 17.875 1.00 94.62 199 ALA A CA 1
ATOM 1587 C C . ALA A 1 199 ? -11.261 3.643 17.420 1.00 94.62 199 ALA A C 1
ATOM 1589 O O . ALA A 1 199 ? -11.555 3.731 16.228 1.00 94.62 199 ALA A O 1
ATOM 1590 N N . ALA A 1 200 ? -11.663 4.538 18.328 1.00 94.56 200 ALA A N 1
ATOM 1591 C CA . ALA A 1 200 ? -12.462 5.726 18.033 1.00 94.56 200 ALA A CA 1
ATOM 1592 C C . ALA A 1 200 ? -11.763 6.637 17.008 1.00 94.56 200 ALA A C 1
ATOM 1594 O O . ALA A 1 200 ? -12.407 7.122 16.073 1.00 94.56 200 ALA A O 1
ATOM 1595 N N . CYS A 1 201 ? -10.439 6.796 17.125 1.00 94.12 201 CYS A N 1
ATOM 1596 C CA . CYS A 1 201 ? -9.618 7.513 16.147 1.00 94.12 201 CYS A CA 1
ATOM 1597 C C . CYS A 1 201 ? -9.655 6.847 14.764 1.00 94.12 201 CYS A C 1
ATOM 1599 O O . CYS A 1 201 ? -9.790 7.539 13.758 1.00 94.12 201 CYS A O 1
ATOM 1601 N N . CYS A 1 202 ? -9.587 5.512 14.700 1.00 93.88 202 CYS A N 1
ATOM 1602 C CA . CYS A 1 202 ? -9.645 4.761 13.442 1.00 93.88 202 CYS A CA 1
ATOM 1603 C C . CYS A 1 202 ? -11.017 4.800 12.755 1.00 93.88 202 CYS A C 1
ATOM 1605 O O . CYS A 1 202 ? -11.075 4.730 11.530 1.00 93.88 202 CYS A O 1
ATOM 1607 N N . ILE A 1 203 ? -12.113 4.828 13.516 1.00 92.25 203 ILE A N 1
ATOM 1608 C CA . ILE A 1 203 ? -13.480 4.830 12.961 1.00 92.25 203 ILE A CA 1
ATOM 1609 C C . ILE A 1 203 ? -14.021 6.238 12.699 1.00 92.25 203 ILE A C 1
ATOM 1611 O O . ILE A 1 203 ? -15.055 6.383 12.047 1.00 92.25 203 ILE A O 1
ATOM 1615 N N . GLY A 1 204 ? -13.356 7.261 13.235 1.00 91.81 204 GLY A N 1
ATOM 1616 C CA . GLY A 1 204 ? -13.701 8.651 12.980 1.00 91.81 204 GLY A CA 1
ATOM 1617 C C . GLY A 1 204 ? -14.713 9.246 13.947 1.00 91.81 204 GLY A C 1
ATOM 1618 O O . GLY A 1 204 ? -15.481 10.124 13.557 1.00 91.81 204 GLY A O 1
ATOM 1619 N N . TYR A 1 205 ? -14.765 8.767 15.190 1.00 90.62 205 TYR A N 1
ATOM 1620 C CA . TYR A 1 205 ? -15.806 9.174 16.129 1.00 90.62 205 TYR A CA 1
ATOM 1621 C C . TYR A 1 205 ? -15.341 10.290 17.077 1.00 90.62 205 TYR A C 1
ATOM 1623 O O . TYR A 1 205 ? -14.894 10.050 18.199 1.00 90.62 205 TYR A O 1
ATOM 1631 N N . ALA A 1 206 ? -15.473 11.534 16.609 1.00 90.06 206 ALA A N 1
ATOM 1632 C CA . ALA A 1 206 ? -15.015 12.734 17.312 1.00 90.06 206 ALA A CA 1
ATOM 1633 C C . ALA A 1 206 ? -15.560 12.914 18.750 1.00 90.06 206 ALA A C 1
ATOM 1635 O O . ALA A 1 206 ? -14.759 13.276 19.611 1.00 90.06 206 ALA A O 1
ATOM 1636 N N . PRO A 1 207 ? -16.845 12.634 19.074 1.00 89.56 207 PRO A N 1
ATOM 1637 C CA . PRO A 1 207 ? -17.366 12.857 20.429 1.00 89.56 207 PRO A CA 1
ATOM 1638 C C . PRO A 1 207 ? -16.654 12.033 21.510 1.00 89.56 207 PRO A C 1
ATOM 1640 O O . PRO A 1 207 ? -16.370 12.541 22.594 1.00 89.56 207 PRO A O 1
ATOM 1643 N N . PHE A 1 208 ? -16.317 10.772 21.215 1.00 89.88 208 PHE A N 1
ATOM 1644 C CA . PHE A 1 208 ? -15.548 9.932 22.140 1.00 89.88 208 PHE A CA 1
ATOM 1645 C C . PHE A 1 208 ? -14.131 10.476 22.320 1.00 89.88 208 PHE A C 1
ATOM 1647 O O . PHE A 1 208 ? -13.630 10.545 23.437 1.00 89.88 208 PHE A O 1
ATOM 1654 N N . ILE A 1 209 ? -13.497 10.910 21.231 1.00 90.75 209 ILE A N 1
ATOM 1655 C CA . ILE A 1 209 ? -12.126 11.424 21.265 1.00 90.75 209 ILE A CA 1
ATOM 1656 C C . ILE A 1 209 ? -12.072 12.709 22.091 1.00 90.75 209 ILE A C 1
ATOM 1658 O O . ILE A 1 209 ? -11.260 12.807 22.999 1.00 90.75 209 ILE A O 1
ATOM 1662 N N . GLN A 1 210 ? -12.990 13.651 21.869 1.00 89.31 210 GLN A N 1
ATOM 1663 C CA . GLN A 1 210 ? -13.067 14.894 22.644 1.00 89.31 210 GLN A CA 1
ATOM 1664 C C . GLN A 1 210 ? -13.270 14.650 24.145 1.00 89.31 210 GLN A C 1
ATOM 1666 O O . GLN A 1 210 ? -12.736 15.396 24.963 1.00 89.31 210 GLN A O 1
ATOM 1671 N N . ARG A 1 211 ? -14.011 13.598 24.519 1.00 88.75 211 ARG A N 1
ATOM 1672 C CA . ARG A 1 211 ? -14.236 13.232 25.924 1.00 88.75 211 ARG A CA 1
ATOM 1673 C C . ARG A 1 211 ? -12.956 12.773 26.628 1.00 88.75 211 ARG A C 1
ATOM 1675 O O . ARG A 1 211 ? -12.784 13.094 27.797 1.00 88.75 211 ARG A O 1
ATOM 1682 N N . TYR A 1 212 ? -12.092 12.037 25.931 1.00 87.69 212 TYR A N 1
ATOM 1683 C CA . TYR A 1 212 ? -10.913 11.383 26.517 1.00 87.69 212 TYR A CA 1
ATOM 1684 C C . TYR A 1 212 ? -9.569 11.991 26.082 1.00 87.69 212 TYR A C 1
ATOM 1686 O O . TYR A 1 212 ? -8.527 11.555 26.563 1.00 87.69 212 TYR A O 1
ATOM 1694 N N . ALA A 1 213 ? -9.572 13.011 25.217 1.00 83.31 213 ALA A N 1
ATOM 1695 C CA . ALA A 1 213 ? -8.357 13.639 24.688 1.00 83.31 213 ALA A CA 1
ATOM 1696 C C . ALA A 1 213 ? -7.440 14.197 25.789 1.00 83.31 213 ALA A C 1
ATOM 1698 O O . ALA A 1 213 ? -6.230 14.080 25.683 1.00 83.31 213 ALA A O 1
ATOM 1699 N N . ASN A 1 214 ? -8.008 14.721 26.882 1.00 83.56 214 ASN A N 1
ATOM 1700 C CA . ASN A 1 214 ? -7.223 15.248 28.007 1.00 83.56 214 ASN A CA 1
ATOM 1701 C C . ASN A 1 214 ? -6.601 14.152 28.895 1.00 83.56 214 ASN A C 1
ATOM 1703 O O . ASN A 1 214 ? -5.739 14.446 29.721 1.00 83.56 214 ASN A O 1
ATOM 1707 N N . GLU A 1 215 ? -7.082 12.911 28.792 1.00 86.50 215 GLU A N 1
ATOM 1708 C CA . GLU A 1 215 ? -6.658 11.790 29.640 1.00 86.50 215 GLU A CA 1
ATOM 1709 C C . GLU A 1 215 ? -5.673 10.866 28.913 1.00 86.50 215 GLU A C 1
ATOM 1711 O O . GLU A 1 215 ? -4.787 10.288 29.544 1.00 86.50 215 GLU A O 1
ATOM 1716 N N . ILE A 1 216 ? -5.816 10.727 27.591 1.00 86.00 216 ILE A N 1
ATOM 1717 C CA . ILE A 1 216 ? -5.076 9.757 26.783 1.00 86.00 216 ILE A CA 1
ATOM 1718 C C . ILE A 1 216 ? -4.247 10.486 25.738 1.00 86.00 216 ILE A C 1
ATOM 1720 O O . ILE A 1 216 ? -4.771 11.082 24.799 1.00 86.00 216 ILE A O 1
ATOM 1724 N N . ARG A 1 217 ? -2.925 10.360 25.860 1.00 84.50 217 ARG A N 1
ATOM 1725 C CA . ARG A 1 217 ? -1.993 10.973 24.917 1.00 84.50 217 ARG A CA 1
ATOM 1726 C C . ARG A 1 217 ? -2.060 10.303 23.546 1.00 84.50 217 ARG A C 1
ATOM 1728 O O . ARG A 1 217 ? -2.141 9.076 23.443 1.00 84.50 217 ARG A O 1
ATOM 1735 N N . ALA A 1 218 ? -1.894 11.093 22.489 1.00 83.75 218 ALA A N 1
ATOM 1736 C CA . ALA A 1 218 ? -1.903 10.608 21.107 1.00 83.75 218 ALA A CA 1
ATOM 1737 C C . ALA A 1 218 ? -0.746 9.647 20.736 1.00 83.75 218 ALA A C 1
ATOM 1739 O O . ALA A 1 218 ? -0.836 8.976 19.705 1.00 83.75 218 ALA A O 1
ATOM 1740 N N . ASP A 1 219 ? 0.307 9.555 21.561 1.00 81.69 219 ASP A N 1
ATOM 1741 C CA . ASP A 1 219 ? 1.454 8.638 21.432 1.00 81.69 219 ASP A CA 1
ATOM 1742 C C . ASP A 1 219 ? 1.354 7.385 22.325 1.00 81.69 219 ASP A C 1
ATOM 1744 O O . ASP A 1 219 ? 2.305 6.603 22.421 1.00 81.69 219 ASP A O 1
ATOM 1748 N N . THR A 1 220 ? 0.199 7.164 22.960 1.00 85.88 220 THR A N 1
ATOM 1749 C CA . THR A 1 220 ? -0.054 5.969 23.777 1.00 85.88 220 THR A CA 1
ATOM 1750 C C . THR A 1 220 ? 0.009 4.708 22.916 1.00 85.88 220 THR A C 1
ATOM 1752 O O . THR A 1 220 ? -0.583 4.635 21.837 1.00 85.88 220 THR A O 1
ATOM 1755 N N . ILE A 1 221 ? 0.738 3.693 23.382 1.00 84.69 221 ILE A N 1
ATOM 1756 C CA . ILE A 1 221 ? 0.877 2.420 22.669 1.00 84.69 221 ILE A CA 1
ATOM 1757 C C . ILE A 1 221 ? -0.379 1.581 22.905 1.00 84.69 221 ILE A C 1
ATOM 1759 O O . ILE A 1 221 ? -0.623 1.131 24.019 1.00 84.69 221 ILE A O 1
ATOM 1763 N N . THR A 1 222 ? -1.136 1.323 21.839 1.00 87.75 222 THR A N 1
ATOM 1764 C CA . THR A 1 222 ? -2.340 0.479 21.875 1.00 87.75 222 THR A CA 1
ATOM 1765 C C . THR A 1 222 ? -2.174 -0.752 20.987 1.00 87.75 222 THR A C 1
ATOM 1767 O O . THR A 1 222 ? -1.242 -0.841 20.181 1.00 87.75 222 THR A O 1
ATOM 1770 N N . ASP A 1 223 ? -3.116 -1.692 21.063 1.00 86.81 223 ASP A N 1
ATOM 1771 C CA . ASP A 1 223 ? -3.135 -2.864 20.178 1.00 86.81 223 ASP A CA 1
ATOM 1772 C C . ASP A 1 223 ? -3.347 -2.490 18.690 1.00 86.81 223 ASP A C 1
ATOM 1774 O O . ASP A 1 223 ? -3.070 -3.293 17.791 1.00 86.81 223 ASP A O 1
ATOM 1778 N N . PHE A 1 224 ? -3.802 -1.259 18.419 1.00 88.00 224 PHE A N 1
ATOM 1779 C CA . PHE A 1 224 ? -4.061 -0.721 17.080 1.00 88.00 224 PHE A CA 1
ATOM 1780 C C . PHE A 1 224 ? -2.944 0.198 16.560 1.00 88.00 224 PHE A C 1
ATOM 1782 O O . PHE A 1 224 ? -3.032 0.668 15.424 1.00 88.00 224 PHE A O 1
ATOM 1789 N N . GLY A 1 225 ? -1.876 0.406 17.337 1.00 85.31 225 GLY A N 1
ATOM 1790 C CA . GLY A 1 225 ? -0.839 1.411 17.088 1.00 85.31 225 GLY A CA 1
ATOM 1791 C C . GLY A 1 225 ? -1.023 2.637 17.983 1.00 85.31 225 GLY A C 1
ATOM 1792 O O . GLY A 1 225 ? -1.649 2.557 19.038 1.00 85.31 225 GLY A O 1
ATOM 1793 N N . TRP A 1 226 ? -0.479 3.782 17.589 1.00 88.94 226 TRP A N 1
ATOM 1794 C CA . TRP A 1 226 ? -0.754 5.039 18.285 1.00 88.94 226 TRP A CA 1
ATOM 1795 C C . TRP A 1 226 ? -2.103 5.610 17.827 1.00 88.94 226 TRP A C 1
ATOM 1797 O O . TRP A 1 226 ? -2.440 5.467 16.649 1.00 88.94 226 TRP A O 1
ATOM 1807 N N . PRO A 1 227 ? -2.869 6.301 18.688 1.00 91.31 227 PRO A N 1
ATOM 1808 C CA . PRO A 1 227 ? -4.096 6.989 18.280 1.00 91.31 227 PRO A CA 1
ATOM 1809 C C . PRO A 1 227 ? -3.924 7.852 17.019 1.00 91.31 227 PRO A C 1
ATOM 1811 O O . PRO A 1 227 ? -4.758 7.805 16.111 1.00 91.31 227 PRO A O 1
ATOM 1814 N N . VAL A 1 228 ? -2.785 8.548 16.897 1.00 89.94 228 VAL A N 1
ATOM 1815 C CA . VAL A 1 228 ? -2.435 9.324 15.697 1.00 89.94 228 VAL A CA 1
ATOM 1816 C C . VAL A 1 228 ? -2.321 8.450 14.441 1.00 89.94 228 VAL A C 1
ATOM 1818 O O . VAL A 1 228 ? -2.808 8.826 13.377 1.00 89.94 228 VAL A O 1
ATOM 1821 N N . THR A 1 229 ? -1.729 7.253 14.530 1.00 88.94 229 THR A N 1
ATOM 1822 C CA . THR A 1 229 ? -1.591 6.355 13.372 1.00 88.94 229 THR A CA 1
ATOM 1823 C C . THR A 1 229 ? -2.909 5.674 13.030 1.00 88.94 229 THR A C 1
ATOM 1825 O O . THR A 1 229 ? -3.199 5.489 11.848 1.00 88.94 229 THR A O 1
ATOM 1828 N N . ALA A 1 230 ? -3.746 5.391 14.028 1.00 91.75 230 ALA A N 1
ATOM 1829 C CA . ALA A 1 230 ? -5.102 4.893 13.839 1.00 91.75 230 ALA A CA 1
ATOM 1830 C C . ALA A 1 230 ? -5.981 5.900 13.071 1.00 91.75 230 ALA A C 1
ATOM 1832 O O . ALA A 1 230 ? -6.622 5.522 12.088 1.00 91.75 230 ALA A O 1
ATOM 1833 N N . ALA A 1 231 ? -5.924 7.191 13.424 1.00 92.75 231 ALA A N 1
ATOM 1834 C CA . ALA A 1 231 ? -6.599 8.261 12.678 1.00 92.75 231 ALA A CA 1
ATOM 1835 C C . ALA A 1 231 ? -6.139 8.341 11.210 1.00 92.75 231 ALA A C 1
ATOM 1837 O O . ALA A 1 231 ? -6.955 8.543 10.305 1.00 92.75 231 ALA A O 1
ATOM 1838 N N . ILE A 1 232 ? -4.843 8.116 10.955 1.00 91.56 232 ILE A N 1
ATOM 1839 C CA . ILE A 1 232 ? -4.281 8.069 9.596 1.00 91.56 232 ILE A CA 1
ATOM 1840 C C . ILE A 1 232 ? -4.810 6.865 8.810 1.00 91.56 232 ILE A C 1
ATOM 1842 O O . ILE A 1 232 ? -5.080 7.018 7.625 1.00 91.56 232 ILE A O 1
ATOM 1846 N N . VAL A 1 233 ? -4.971 5.684 9.424 1.00 90.75 233 VAL A N 1
ATOM 1847 C CA . VAL A 1 233 ? -5.549 4.513 8.732 1.00 90.75 233 VAL A CA 1
ATOM 1848 C C . VAL A 1 233 ? -7.028 4.722 8.401 1.00 90.75 233 VAL A C 1
ATOM 1850 O O . VAL A 1 233 ? -7.473 4.289 7.334 1.00 90.75 233 VAL A O 1
ATOM 1853 N N . GLY A 1 234 ? -7.776 5.347 9.314 1.00 90.94 234 GLY A N 1
ATOM 1854 C CA . GLY A 1 234 ? -9.190 5.679 9.119 1.00 90.94 234 GLY A CA 1
ATOM 1855 C C . GLY A 1 234 ? -9.422 6.772 8.076 1.00 90.94 234 GLY A C 1
ATOM 1856 O O . GLY A 1 234 ? -10.437 6.772 7.383 1.00 90.94 234 GLY A O 1
ATOM 1857 N N . GLY A 1 235 ? -8.449 7.670 7.905 1.00 91.94 235 GLY A N 1
ATOM 1858 C CA . GLY A 1 235 ? -8.542 8.788 6.972 1.00 91.94 235 GLY A CA 1
ATOM 1859 C C . GLY A 1 235 ? -9.321 9.979 7.534 1.00 91.94 235 GLY A C 1
ATOM 1860 O O . GLY A 1 235 ? -9.985 10.685 6.776 1.00 91.94 235 GLY A O 1
ATOM 1861 N N . HIS A 1 236 ? -9.264 10.199 8.851 1.00 91.44 236 HIS A N 1
ATOM 1862 C CA . HIS A 1 236 ? -10.029 11.245 9.535 1.00 91.44 236 HIS A CA 1
ATOM 1863 C C . HIS A 1 236 ? -9.170 12.482 9.832 1.00 91.44 236 HIS A C 1
ATOM 1865 O O . HIS A 1 236 ? -8.484 12.547 10.851 1.00 91.44 236 HIS A O 1
ATOM 1871 N N . GLY A 1 237 ? -9.212 13.468 8.928 1.00 88.94 237 GLY A N 1
ATOM 1872 C CA . GLY A 1 237 ? -8.340 14.652 8.965 1.00 88.94 237 GLY A CA 1
ATOM 1873 C C . GLY A 1 237 ? -8.578 15.540 10.175 1.00 88.94 237 GLY A C 1
ATOM 1874 O O . GLY A 1 237 ? -7.628 15.889 10.860 1.00 88.94 237 GLY A O 1
ATOM 1875 N N . GLU A 1 238 ? -9.844 15.813 10.486 1.00 88.62 238 GLU A N 1
ATOM 1876 C CA . GLU A 1 238 ? -10.251 16.638 11.633 1.00 88.62 238 GLU A CA 1
ATOM 1877 C C . GLU A 1 238 ? -9.799 16.029 12.969 1.00 88.62 238 GLU A C 1
ATOM 1879 O O . GLU A 1 238 ? -9.341 16.726 13.869 1.00 88.62 238 GLU A O 1
ATOM 1884 N N . ILE A 1 239 ? -9.874 14.700 13.086 1.00 90.75 239 ILE A N 1
ATOM 1885 C CA . ILE A 1 239 ? -9.387 13.983 14.269 1.00 90.75 239 ILE A CA 1
ATOM 1886 C C . ILE A 1 239 ? -7.869 14.048 14.344 1.00 90.75 239 ILE A C 1
ATOM 1888 O O . ILE A 1 239 ? -7.315 14.224 15.424 1.00 90.75 239 ILE A O 1
ATOM 1892 N N . LEU A 1 240 ? -7.185 13.913 13.210 1.00 89.31 240 LEU A N 1
ATOM 1893 C CA . LEU A 1 240 ? -5.741 14.062 13.193 1.00 89.31 240 LEU A CA 1
ATOM 1894 C C . LEU A 1 240 ? -5.325 15.479 13.604 1.00 89.31 240 LEU A C 1
ATOM 1896 O O . LEU A 1 240 ? -4.385 15.610 14.375 1.00 89.31 240 LEU A O 1
ATOM 1900 N N . GLU A 1 241 ? -6.017 16.520 13.140 1.00 86.94 241 GLU A N 1
ATOM 1901 C CA . GLU A 1 241 ? -5.770 17.901 13.575 1.00 86.94 241 GLU A CA 1
ATOM 1902 C C . GLU A 1 241 ? -5.911 18.033 15.096 1.00 86.94 241 GLU A C 1
ATOM 1904 O O . GLU A 1 241 ? -4.970 18.491 15.742 1.00 86.94 241 GLU A O 1
ATOM 1909 N N . LEU A 1 242 ? -7.005 17.514 15.668 1.00 86.56 242 LEU A N 1
ATOM 1910 C CA . LEU A 1 242 ? -7.236 17.494 17.117 1.00 86.56 242 LEU A CA 1
ATOM 1911 C C . LEU A 1 242 ? -6.098 16.797 17.887 1.00 86.56 242 LEU A C 1
ATOM 1913 O O . LEU A 1 242 ? -5.652 17.292 18.916 1.00 86.56 242 LEU A O 1
ATOM 1917 N N . LEU A 1 243 ? -5.604 15.659 17.390 1.00 86.00 243 LEU A N 1
ATOM 1918 C CA . LEU A 1 243 ? -4.529 14.899 18.044 1.00 86.00 243 LEU A CA 1
ATOM 1919 C C . LEU A 1 243 ? -3.145 15.557 17.899 1.00 86.00 243 LEU A C 1
ATOM 1921 O O . LEU A 1 243 ? -2.274 15.358 18.745 1.00 86.00 243 LEU A O 1
ATOM 1925 N N . MET A 1 244 ? -2.907 16.307 16.819 1.00 79.62 244 MET A N 1
ATOM 1926 C CA . MET A 1 244 ? -1.603 16.918 16.531 1.00 79.62 244 MET A CA 1
ATOM 1927 C C . MET A 1 244 ? -1.399 18.263 17.247 1.00 79.62 244 MET A C 1
ATOM 1929 O O . MET A 1 244 ? -0.255 18.706 17.375 1.00 79.62 244 MET A O 1
ATOM 1933 N N . GLU A 1 245 ? -2.458 18.893 17.772 1.00 69.19 245 GLU A N 1
ATOM 1934 C CA . GLU A 1 245 ? -2.345 20.072 18.650 1.00 69.19 245 GLU A CA 1
ATOM 1935 C C . GLU A 1 245 ? -1.507 19.785 19.915 1.00 69.19 245 GLU A C 1
ATOM 1937 O O . GLU A 1 245 ? -0.830 20.679 20.428 1.00 69.19 245 GLU A O 1
ATOM 1942 N N . GLU A 1 246 ? -1.440 18.523 20.349 1.00 61.81 246 GLU A N 1
ATOM 1943 C CA . GLU A 1 246 ? -0.765 18.076 21.576 1.00 61.81 246 GLU A CA 1
ATOM 1944 C C . GLU A 1 246 ? 0.767 17.876 21.459 1.00 61.81 246 GLU A C 1
ATOM 1946 O O . GLU A 1 246 ? 1.393 17.261 22.320 1.00 61.81 246 GLU A O 1
ATOM 1951 N N . SER A 1 247 ? 1.429 18.407 20.421 1.00 56.72 247 SER A N 1
ATOM 1952 C CA . SER A 1 247 ? 2.879 18.202 20.171 1.00 56.72 247 SER A CA 1
ATOM 1953 C C . SER A 1 247 ? 3.285 16.730 19.975 1.00 56.72 247 SER A C 1
ATOM 1955 O O . SER A 1 247 ? 4.419 16.338 20.263 1.00 56.72 247 SER A O 1
ATOM 1957 N N . CYS A 1 248 ? 2.377 15.898 19.459 1.00 66.19 248 CYS A N 1
ATOM 1958 C CA . CYS A 1 248 ? 2.669 14.505 19.140 1.00 66.19 248 CYS A CA 1
ATOM 1959 C C . CYS A 1 248 ? 3.471 14.401 17.831 1.00 66.19 248 CYS A C 1
ATOM 1961 O O . CYS A 1 248 ? 3.024 14.827 16.767 1.00 66.19 248 CYS A O 1
ATOM 1963 N N . GLY A 1 249 ? 4.663 13.803 17.889 1.00 67.94 249 GLY A N 1
ATOM 1964 C CA . GLY A 1 249 ? 5.422 13.446 16.690 1.00 67.94 249 GLY A CA 1
ATOM 1965 C C . GLY A 1 249 ? 4.834 12.213 16.000 1.00 67.94 249 GLY A C 1
ATOM 1966 O O . GLY A 1 249 ? 4.303 11.317 16.654 1.00 67.94 249 GLY A O 1
ATOM 1967 N N . ILE A 1 250 ? 4.967 12.122 14.676 1.00 72.50 250 ILE A N 1
ATOM 1968 C CA . ILE A 1 250 ? 4.578 10.917 13.935 1.00 72.50 250 ILE A CA 1
ATOM 1969 C C . ILE A 1 250 ? 5.769 9.960 13.889 1.00 72.50 250 ILE A C 1
ATOM 1971 O O . ILE A 1 250 ? 6.780 10.235 13.241 1.00 72.50 250 ILE A O 1
ATOM 1975 N N . ASN A 1 251 ? 5.645 8.813 14.554 1.00 72.19 251 ASN A N 1
ATOM 1976 C CA . ASN A 1 251 ? 6.677 7.783 14.541 1.00 72.19 251 ASN A CA 1
ATOM 1977 C C . ASN A 1 251 ? 6.615 6.938 13.259 1.00 72.19 251 ASN A C 1
ATOM 1979 O O . ASN A 1 251 ? 5.620 6.274 12.967 1.00 72.19 251 ASN A O 1
ATOM 1983 N N . GLU A 1 252 ? 7.716 6.918 12.507 1.00 67.81 252 GLU A N 1
ATOM 1984 C CA . GLU A 1 252 ? 7.835 6.171 11.248 1.00 67.81 252 GLU A CA 1
ATOM 1985 C C . GLU A 1 252 ? 7.674 4.658 11.424 1.00 67.81 252 GLU A C 1
ATOM 1987 O O . GLU A 1 252 ? 7.136 3.982 10.543 1.00 67.81 252 GLU A O 1
ATOM 1992 N N . THR A 1 253 ? 8.097 4.128 12.574 1.00 68.75 253 THR A N 1
ATOM 1993 C CA . THR A 1 253 ? 8.018 2.690 12.879 1.00 68.75 253 THR A CA 1
ATOM 1994 C C . THR A 1 253 ? 6.589 2.201 13.105 1.00 68.75 253 THR A C 1
ATOM 1996 O O . THR A 1 253 ? 6.327 1.013 12.932 1.00 68.75 253 THR A O 1
ATOM 1999 N N . GLU A 1 254 ? 5.652 3.108 13.398 1.00 71.06 254 GLU A N 1
ATOM 2000 C CA . GLU A 1 254 ? 4.220 2.828 13.595 1.00 71.06 254 GLU A CA 1
ATOM 2001 C C . GLU A 1 254 ? 3.349 3.367 12.447 1.00 71.06 254 GLU A C 1
ATOM 2003 O O . GLU A 1 254 ? 2.144 3.118 12.392 1.00 71.06 254 GLU A O 1
ATOM 2008 N N . TYR A 1 255 ? 3.951 4.074 11.483 1.00 80.94 255 TYR A N 1
ATOM 2009 C CA . TYR A 1 255 ? 3.225 4.662 10.359 1.00 80.94 255 TYR A CA 1
ATOM 2010 C C . TYR A 1 255 ? 2.629 3.588 9.425 1.00 80.94 255 TYR A C 1
ATOM 2012 O O . TYR A 1 255 ? 3.351 2.669 9.037 1.00 80.94 255 TYR A O 1
ATOM 2020 N N . PRO A 1 256 ? 1.376 3.719 8.953 1.00 85.56 256 PRO A N 1
ATOM 2021 C CA . PRO A 1 256 ? 0.713 2.715 8.113 1.00 85.56 256 PRO A CA 1
ATOM 2022 C C . PRO A 1 256 ? 1.521 2.232 6.899 1.00 85.56 256 PRO A C 1
ATOM 2024 O O . PRO A 1 256 ? 2.078 3.028 6.139 1.00 85.56 256 PRO A O 1
ATOM 2027 N N . THR A 1 257 ? 1.566 0.920 6.657 1.00 84.12 257 THR A N 1
ATOM 2028 C CA . THR A 1 257 ? 2.293 0.357 5.502 1.00 84.12 257 THR A CA 1
ATOM 2029 C C . THR A 1 257 ? 1.674 0.745 4.157 1.00 84.12 257 THR A C 1
ATOM 2031 O O . THR A 1 257 ? 2.404 1.055 3.222 1.00 84.12 257 THR A O 1
ATOM 2034 N N . THR A 1 258 ? 0.351 0.814 4.052 1.00 86.75 258 THR A N 1
ATOM 2035 C CA . THR A 1 258 ? -0.380 1.214 2.841 1.00 86.75 258 THR A CA 1
ATOM 2036 C C . THR A 1 258 ? -1.453 2.243 3.177 1.00 86.75 258 THR A C 1
ATOM 2038 O O . THR A 1 258 ? -2.038 2.212 4.259 1.00 86.75 258 THR A O 1
ATOM 2041 N N . LEU A 1 259 ? -1.737 3.136 2.230 1.00 89.88 259 LEU A N 1
ATOM 2042 C CA . LEU A 1 259 ? -2.786 4.147 2.344 1.00 89.88 259 LEU A CA 1
ATOM 2043 C C . LEU A 1 259 ? -3.735 4.050 1.137 1.00 89.88 259 LEU A C 1
ATOM 2045 O O . LEU A 1 259 ? -3.286 3.735 0.033 1.00 89.88 259 LEU A O 1
ATOM 2049 N N . PRO A 1 260 ? -5.045 4.282 1.316 1.00 88.56 260 PRO A N 1
ATOM 2050 C CA . PRO A 1 260 ? -5.972 4.503 0.211 1.00 88.56 260 PRO A CA 1
ATOM 2051 C C . PRO A 1 260 ? -5.627 5.726 -0.643 1.00 88.56 260 PRO A C 1
ATOM 2053 O O . PRO A 1 260 ? -5.031 6.688 -0.166 1.00 88.56 260 PRO A O 1
ATOM 2056 N N . ARG A 1 261 ? -6.139 5.741 -1.879 1.00 88.19 261 ARG A N 1
ATOM 2057 C CA . ARG A 1 261 ? -6.002 6.871 -2.813 1.00 88.19 261 ARG A CA 1
ATOM 2058 C C . ARG A 1 261 ? -6.637 8.175 -2.323 1.00 88.19 261 ARG A C 1
ATOM 2060 O O . ARG A 1 261 ? -6.161 9.235 -2.686 1.00 88.19 261 ARG A O 1
ATOM 2067 N N . ASN A 1 262 ? -7.670 8.115 -1.484 1.00 89.12 262 ASN A N 1
ATOM 2068 C CA . ASN A 1 262 ? -8.360 9.301 -0.961 1.00 89.12 262 ASN A CA 1
ATOM 2069 C C . ASN A 1 262 ? -7.685 9.924 0.278 1.00 89.12 262 ASN A C 1
ATOM 2071 O O . ASN A 1 262 ? -8.285 10.770 0.930 1.00 89.12 262 ASN A O 1
ATOM 2075 N N . HIS A 1 263 ? -6.471 9.497 0.641 1.00 91.69 263 HIS A N 1
ATOM 2076 C CA . HIS A 1 263 ? -5.754 10.026 1.807 1.00 91.69 263 HIS A CA 1
ATOM 2077 C C . HIS A 1 263 ? -4.914 11.280 1.506 1.00 91.69 263 HIS A C 1
ATOM 2079 O O . HIS A 1 263 ? -4.196 11.746 2.385 1.00 91.69 263 HIS A O 1
ATOM 2085 N N . GLY A 1 264 ? -5.009 11.873 0.312 1.00 90.69 264 GLY A N 1
ATOM 2086 C CA . GLY A 1 264 ? -4.359 13.148 -0.011 1.00 90.69 264 GLY A CA 1
ATOM 2087 C C . GLY A 1 264 ? -4.571 14.258 1.029 1.00 90.69 264 GLY A C 1
ATOM 2088 O O . GLY A 1 264 ? -3.580 14.804 1.525 1.00 90.69 264 GLY A O 1
ATOM 2089 N N . PRO A 1 265 ? -5.820 14.544 1.455 1.00 89.50 265 PRO A N 1
ATOM 2090 C CA . PRO A 1 265 ? -6.089 15.532 2.501 1.00 89.50 265 PRO A CA 1
ATOM 2091 C C . PRO A 1 265 ? -5.393 15.213 3.833 1.00 89.50 265 PRO A C 1
ATOM 2093 O O . PRO A 1 265 ? -4.821 16.107 4.453 1.00 89.50 265 PRO A O 1
ATOM 2096 N N . MET A 1 266 ? -5.346 13.935 4.232 1.00 89.69 266 MET A N 1
ATOM 2097 C CA . MET A 1 266 ? -4.620 13.494 5.434 1.00 89.69 266 MET A CA 1
ATOM 2098 C C . MET A 1 266 ? -3.136 13.830 5.358 1.00 89.69 266 MET A C 1
ATOM 2100 O O . MET A 1 266 ? -2.544 14.309 6.322 1.00 89.69 266 MET A O 1
ATOM 2104 N N . LEU A 1 267 ? -2.523 13.581 4.201 1.00 91.12 267 LEU A N 1
ATOM 2105 C CA . LEU A 1 267 ? -1.105 13.844 3.982 1.00 91.12 267 LEU A CA 1
ATOM 2106 C C . LEU A 1 267 ? -0.793 15.343 4.075 1.00 91.12 267 LEU A C 1
ATOM 2108 O O .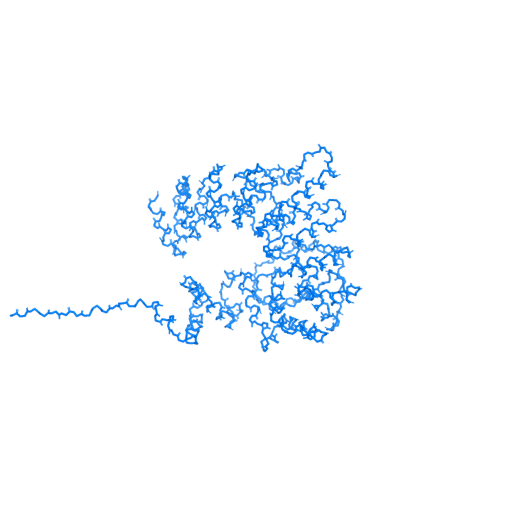 LEU A 1 267 ? 0.276 15.705 4.564 1.00 91.12 267 LEU A O 1
ATOM 2112 N N . ARG A 1 268 ? -1.734 16.212 3.685 1.00 88.00 268 ARG A N 1
ATOM 2113 C CA . ARG A 1 268 ? -1.616 17.666 3.859 1.00 88.00 268 ARG A CA 1
ATOM 2114 C C . ARG A 1 268 ? -1.623 18.078 5.330 1.00 88.00 268 ARG A C 1
ATOM 2116 O O . ARG A 1 268 ? -0.757 18.855 5.726 1.00 88.00 268 ARG A O 1
ATOM 2123 N N . VAL A 1 269 ? -2.534 17.528 6.134 1.00 88.56 269 VAL A N 1
ATOM 2124 C CA . VAL A 1 269 ? -2.570 17.762 7.591 1.00 88.56 269 VAL A CA 1
ATOM 2125 C C . VAL A 1 269 ? -1.248 17.330 8.233 1.00 88.56 269 VAL A C 1
ATOM 2127 O O . VAL A 1 269 ? -0.615 18.104 8.948 1.00 88.56 269 VAL A O 1
ATOM 2130 N N . ILE A 1 270 ? -0.766 16.127 7.899 1.00 87.88 270 ILE A N 1
ATOM 2131 C CA . ILE A 1 270 ? 0.517 15.599 8.391 1.00 87.88 270 ILE A CA 1
ATOM 2132 C C . ILE A 1 270 ? 1.673 16.538 8.036 1.00 87.88 270 ILE A C 1
ATOM 2134 O O . ILE A 1 270 ? 2.489 16.869 8.898 1.00 87.88 270 ILE A O 1
ATOM 2138 N N . ALA A 1 271 ? 1.735 16.986 6.782 1.00 85.69 271 ALA A N 1
ATOM 2139 C CA . ALA A 1 271 ? 2.803 17.846 6.285 1.00 85.69 271 ALA A CA 1
ATOM 2140 C C . ALA A 1 271 ? 2.858 19.215 6.982 1.00 85.69 271 ALA A C 1
ATOM 2142 O O . ALA A 1 271 ? 3.935 19.797 7.107 1.00 85.69 271 ALA A O 1
ATOM 2143 N N . LEU A 1 272 ? 1.711 19.725 7.435 1.00 83.19 272 LEU A N 1
ATOM 2144 C CA . LEU A 1 272 ? 1.577 21.033 8.079 1.00 83.19 272 LEU A CA 1
ATOM 2145 C C . LEU A 1 272 ? 1.686 20.991 9.606 1.00 83.19 272 LEU A C 1
ATOM 2147 O O . LEU A 1 272 ? 1.736 22.042 10.240 1.00 83.19 272 LEU A O 1
ATOM 2151 N N . SER A 1 273 ? 1.756 19.799 10.193 1.00 79.94 273 SER A N 1
ATOM 2152 C CA . SER A 1 273 ? 1.670 19.626 11.642 1.00 79.94 273 SER A CA 1
ATOM 2153 C C . SER A 1 273 ? 2.879 20.161 12.422 1.00 79.94 273 SER A C 1
ATOM 2155 O O . SER A 1 273 ? 2.738 20.638 13.547 1.00 79.94 273 SER A O 1
ATOM 2157 N N . SER A 1 274 ? 4.078 20.141 11.830 1.00 75.56 274 SER A N 1
ATOM 2158 C CA . SER A 1 274 ? 5.282 20.666 12.483 1.00 75.56 274 SER A CA 1
ATOM 2159 C C . SER A 1 274 ? 5.346 22.189 12.425 1.00 75.56 274 SER A C 1
ATOM 2161 O O . SER A 1 274 ? 5.315 22.788 11.345 1.00 75.56 274 SER A O 1
ATOM 2163 N N . LYS A 1 275 ? 5.539 22.830 13.583 1.00 70.75 275 LYS A N 1
ATOM 2164 C CA . LYS A 1 275 ? 5.828 24.272 13.684 1.00 70.75 275 LYS A CA 1
ATOM 2165 C C . LYS A 1 275 ? 7.266 24.612 13.275 1.00 70.75 275 LYS A C 1
ATOM 2167 O O . LYS A 1 275 ? 7.498 25.707 12.769 1.00 70.75 275 LYS A O 1
ATOM 2172 N N . GLU A 1 276 ? 8.195 23.672 13.432 1.00 72.94 276 GLU A N 1
ATOM 2173 C CA . GLU A 1 276 ? 9.608 23.841 13.089 1.00 72.94 276 GLU A CA 1
ATOM 2174 C C . GLU A 1 276 ? 9.848 23.699 11.586 1.00 72.94 276 GLU A C 1
ATOM 2176 O O . GLU A 1 276 ? 9.427 22.717 10.969 1.00 72.94 276 GLU A O 1
ATOM 2181 N N . SER A 1 277 ? 10.560 24.670 11.016 1.00 69.25 277 SER A N 1
ATOM 2182 C CA . SER A 1 277 ? 10.821 24.800 9.582 1.00 69.25 277 SER A CA 1
ATOM 2183 C C . SER A 1 277 ? 11.558 23.603 8.966 1.00 69.25 277 SER A C 1
ATOM 2185 O O . SER A 1 277 ? 11.144 23.120 7.913 1.00 69.25 277 SER A O 1
ATOM 2187 N N . GLU A 1 278 ? 12.601 23.081 9.620 1.00 69.06 278 GLU A N 1
ATOM 2188 C CA . GLU A 1 278 ? 13.376 21.938 9.107 1.00 69.06 278 GLU A CA 1
ATOM 2189 C C . GLU A 1 278 ? 12.591 20.622 9.200 1.00 69.06 278 GLU A C 1
ATOM 2191 O O . GLU A 1 278 ? 12.434 19.914 8.205 1.00 69.06 278 GLU A O 1
ATOM 2196 N N . ALA A 1 279 ? 12.002 20.322 10.363 1.00 71.38 279 ALA A N 1
ATOM 2197 C CA . ALA A 1 279 ? 11.154 19.141 10.531 1.00 71.38 279 ALA A CA 1
ATOM 2198 C C . ALA A 1 279 ? 9.935 19.170 9.588 1.00 71.38 279 ALA A C 1
ATOM 2200 O O . ALA A 1 279 ? 9.524 18.135 9.059 1.00 71.38 279 ALA A O 1
ATOM 2201 N N . ARG A 1 280 ? 9.386 20.360 9.304 1.00 76.75 280 ARG A N 1
ATOM 2202 C CA . ARG A 1 280 ? 8.299 20.545 8.333 1.00 76.75 280 ARG A CA 1
ATOM 2203 C C . ARG A 1 280 ? 8.717 20.162 6.913 1.00 76.75 280 ARG A C 1
ATOM 2205 O O . ARG A 1 280 ? 7.922 19.532 6.219 1.00 76.75 280 ARG A O 1
ATOM 2212 N N . GLN A 1 281 ? 9.936 20.487 6.473 1.00 75.81 281 GLN A N 1
ATOM 2213 C CA . GLN A 1 281 ? 10.424 20.059 5.154 1.00 75.81 281 GLN A CA 1
ATOM 2214 C C . GLN A 1 281 ? 10.481 18.529 5.037 1.00 75.81 281 GLN A C 1
ATOM 2216 O O . GLN A 1 281 ? 10.073 17.972 4.015 1.00 75.81 281 GLN A O 1
ATOM 2221 N N . GLU A 1 282 ? 10.922 17.842 6.090 1.00 76.19 282 GLU A N 1
ATOM 2222 C CA . GLU A 1 282 ? 10.984 16.380 6.102 1.00 76.19 282 GLU A CA 1
ATOM 2223 C C . GLU A 1 282 ? 9.582 15.744 6.088 1.00 76.19 282 GLU A C 1
ATOM 2225 O O . GLU A 1 282 ? 9.332 14.808 5.321 1.00 76.19 282 GLU A O 1
ATOM 2230 N N . TYR A 1 283 ? 8.621 16.285 6.847 1.00 80.56 283 TYR A N 1
ATOM 2231 C CA . TYR A 1 283 ? 7.224 15.838 6.775 1.00 80.56 283 TYR A CA 1
ATOM 2232 C C . TYR A 1 283 ? 6.600 16.077 5.397 1.00 80.56 283 TYR A C 1
ATOM 2234 O O . TYR A 1 283 ? 5.931 15.184 4.877 1.00 80.56 283 TYR A O 1
ATOM 2242 N N . LEU A 1 284 ? 6.861 17.229 4.772 1.00 84.56 284 LEU A N 1
ATOM 2243 C CA . LEU A 1 284 ? 6.427 17.533 3.404 1.00 84.56 284 LEU A CA 1
ATOM 2244 C C . LEU A 1 284 ? 6.977 16.521 2.399 1.00 84.56 284 LEU A C 1
ATOM 2246 O O . LEU A 1 284 ? 6.226 15.993 1.576 1.00 84.56 284 LEU A O 1
ATOM 2250 N N . ARG A 1 285 ? 8.272 16.202 2.494 1.00 81.00 285 ARG A N 1
ATOM 2251 C CA . ARG A 1 285 ? 8.927 15.211 1.633 1.00 81.00 285 ARG A CA 1
ATOM 2252 C C . ARG A 1 285 ? 8.253 13.845 1.752 1.00 81.00 285 ARG A C 1
ATOM 2254 O O . ARG A 1 285 ? 7.894 13.236 0.743 1.00 81.00 285 ARG A O 1
ATOM 2261 N N . ARG A 1 286 ? 8.043 13.375 2.984 1.00 84.94 286 ARG A N 1
ATOM 2262 C CA . ARG A 1 286 ? 7.392 12.086 3.275 1.00 84.94 286 ARG A CA 1
ATOM 2263 C C . ARG A 1 286 ? 5.954 12.055 2.772 1.00 84.94 286 ARG A C 1
ATOM 2265 O O . ARG A 1 286 ? 5.571 11.113 2.079 1.00 84.94 286 ARG A O 1
ATOM 2272 N N . ALA A 1 287 ? 5.178 13.089 3.093 1.00 90.19 287 ALA A N 1
ATOM 2273 C CA . ALA A 1 287 ? 3.788 13.223 2.680 1.00 90.19 287 ALA A CA 1
ATOM 2274 C C . ALA A 1 287 ? 3.657 13.214 1.155 1.00 90.19 287 ALA A C 1
ATOM 2276 O O . ALA A 1 287 ? 2.788 12.537 0.613 1.00 90.19 287 ALA A O 1
ATOM 2277 N N . MET A 1 288 ? 4.564 13.885 0.447 1.00 90.50 288 MET A N 1
ATOM 2278 C CA . MET A 1 288 ? 4.528 13.916 -1.007 1.00 90.50 288 MET A CA 1
ATOM 2279 C C . MET A 1 288 ? 4.889 12.567 -1.631 1.00 90.50 288 MET A C 1
ATOM 2281 O O . MET A 1 288 ? 4.164 12.096 -2.499 1.00 90.50 288 MET A O 1
ATOM 2285 N N . LEU A 1 289 ? 5.950 11.889 -1.174 1.00 90.12 289 LEU A N 1
ATOM 2286 C CA . LEU A 1 289 ? 6.275 10.545 -1.678 1.00 90.12 289 LEU A CA 1
ATOM 2287 C C . LEU A 1 289 ? 5.138 9.543 -1.412 1.00 90.12 289 LEU A C 1
ATOM 2289 O O . LEU A 1 289 ? 4.886 8.655 -2.227 1.00 90.12 289 LEU A O 1
ATOM 2293 N N . ARG A 1 290 ? 4.403 9.719 -0.307 1.00 92.25 290 ARG A N 1
ATOM 2294 C CA . ARG A 1 290 ? 3.169 8.978 -0.026 1.00 92.25 290 ARG A CA 1
ATOM 2295 C C . ARG A 1 290 ? 2.038 9.330 -0.989 1.00 92.25 290 ARG A C 1
ATOM 2297 O O . ARG A 1 290 ? 1.399 8.405 -1.482 1.00 92.25 290 ARG A O 1
ATOM 2304 N N . ALA A 1 291 ? 1.823 10.609 -1.293 1.00 94.56 291 ALA A N 1
ATOM 2305 C CA . ALA A 1 291 ? 0.815 11.058 -2.257 1.00 94.56 291 ALA A CA 1
ATOM 2306 C C . ALA A 1 291 ? 1.075 10.469 -3.656 1.00 94.56 291 ALA A C 1
ATOM 2308 O O . ALA A 1 291 ? 0.161 9.959 -4.308 1.00 94.56 291 ALA A O 1
ATOM 2309 N N . VAL A 1 292 ? 2.347 10.417 -4.065 1.00 94.56 292 VAL A N 1
ATOM 2310 C CA . VAL A 1 292 ? 2.765 9.770 -5.316 1.00 94.56 292 VAL A CA 1
ATOM 2311 C C . VAL A 1 292 ? 2.484 8.267 -5.273 1.00 94.56 292 VAL A C 1
ATOM 2313 O O . VAL A 1 292 ? 1.933 7.719 -6.226 1.00 94.56 292 VAL A O 1
ATOM 2316 N N . ALA A 1 293 ? 2.825 7.594 -4.169 1.00 93.31 293 ALA A N 1
ATOM 2317 C CA . ALA A 1 293 ? 2.606 6.156 -4.019 1.00 93.31 293 ALA A CA 1
ATOM 2318 C C . ALA A 1 293 ? 1.120 5.769 -4.109 1.00 93.31 293 ALA A C 1
ATOM 2320 O O . ALA A 1 293 ? 0.784 4.771 -4.748 1.00 93.31 293 ALA A O 1
ATOM 2321 N N . ILE A 1 294 ? 0.222 6.569 -3.524 1.00 93.44 294 ILE A N 1
ATOM 2322 C CA . ILE A 1 294 ? -1.227 6.320 -3.598 1.00 93.44 294 ILE A CA 1
ATOM 2323 C C . ILE A 1 294 ? -1.857 6.752 -4.932 1.00 93.44 294 ILE A C 1
ATOM 2325 O O . ILE A 1 294 ? -3.001 6.387 -5.204 1.00 93.44 294 ILE A O 1
ATOM 2329 N N . GLY A 1 295 ? -1.132 7.494 -5.775 1.00 94.19 295 GLY A N 1
ATOM 2330 C CA . GLY A 1 295 ? -1.627 7.966 -7.070 1.00 94.19 295 GLY A CA 1
ATOM 2331 C C . GLY A 1 295 ? -2.542 9.186 -6.992 1.00 94.19 295 GLY A C 1
ATOM 2332 O O . GLY A 1 295 ? -3.476 9.300 -7.794 1.00 94.19 295 GLY A O 1
ATOM 2333 N N . ASP A 1 296 ? -2.322 10.057 -6.008 1.00 95.12 296 ASP A N 1
ATOM 2334 C CA . ASP A 1 296 ? -3.068 11.302 -5.831 1.00 95.12 296 ASP A CA 1
ATOM 2335 C C . ASP A 1 296 ? -2.265 12.478 -6.409 1.00 95.12 296 ASP A C 1
ATOM 2337 O O . ASP A 1 296 ? -1.351 13.017 -5.777 1.00 95.12 296 ASP A O 1
ATOM 2341 N N . LEU A 1 297 ? -2.567 12.828 -7.664 1.00 93.69 297 LEU A N 1
ATOM 2342 C CA . LEU A 1 297 ? -1.877 13.892 -8.394 1.00 93.69 297 LEU A CA 1
ATOM 2343 C C . LEU A 1 297 ? -2.149 15.273 -7.791 1.00 93.69 297 LEU A C 1
ATOM 2345 O O . LEU A 1 297 ? -1.234 16.095 -7.738 1.00 93.69 297 LEU A O 1
ATOM 2349 N N . GLU A 1 298 ? -3.378 15.514 -7.340 1.00 93.75 298 GLU A N 1
ATOM 2350 C CA . GLU A 1 298 ? -3.797 16.790 -6.760 1.00 93.75 298 GLU A CA 1
ATOM 2351 C C . GLU A 1 298 ? -3.038 17.036 -5.457 1.00 93.75 298 GLU A C 1
ATOM 2353 O O . GLU A 1 298 ? -2.289 18.009 -5.357 1.00 93.75 298 GLU A O 1
ATOM 2358 N N . ALA A 1 299 ? -3.082 16.074 -4.530 1.00 93.62 299 ALA A N 1
ATOM 2359 C CA . ALA A 1 299 ? -2.333 16.169 -3.282 1.00 93.62 299 ALA A CA 1
ATOM 2360 C C . ALA A 1 299 ? -0.818 16.261 -3.516 1.00 93.62 299 ALA A C 1
ATOM 2362 O O . ALA A 1 299 ? -0.126 16.997 -2.812 1.00 93.62 299 ALA A O 1
ATOM 2363 N N . THR A 1 300 ? -0.286 15.556 -4.522 1.00 93.06 300 THR A N 1
ATOM 2364 C CA . THR A 1 300 ? 1.133 15.673 -4.894 1.00 93.06 300 THR A CA 1
ATOM 2365 C C . THR A 1 300 ? 1.478 17.101 -5.321 1.00 93.06 300 THR A C 1
ATOM 2367 O O . THR A 1 300 ? 2.470 17.655 -4.848 1.00 93.06 300 THR A O 1
ATOM 2370 N N . CYS A 1 301 ? 0.672 17.715 -6.192 1.00 91.00 301 CYS A N 1
ATOM 2371 C CA . CYS A 1 301 ? 0.900 19.081 -6.665 1.00 91.00 301 CYS A CA 1
ATOM 2372 C C . CYS A 1 301 ? 0.765 20.111 -5.536 1.00 91.00 301 CYS A C 1
ATOM 2374 O O . CYS A 1 301 ? 1.584 21.028 -5.442 1.00 91.00 301 CYS A O 1
ATOM 2376 N N . ASP A 1 302 ? -0.219 19.944 -4.656 1.00 90.94 302 ASP A N 1
ATOM 2377 C CA . ASP A 1 302 ? -0.433 20.828 -3.511 1.00 90.94 302 ASP A CA 1
ATOM 2378 C C . ASP A 1 302 ? 0.738 20.777 -2.527 1.00 90.94 302 ASP A C 1
ATOM 2380 O O . ASP A 1 302 ? 1.282 21.817 -2.144 1.00 90.94 302 ASP A O 1
ATOM 2384 N N . LEU A 1 303 ? 1.179 19.571 -2.159 1.00 90.62 303 LEU A N 1
ATOM 2385 C CA . LEU A 1 303 ? 2.325 19.363 -1.270 1.00 90.62 303 LEU A CA 1
ATOM 2386 C C . LEU A 1 303 ? 3.625 19.890 -1.885 1.00 90.62 303 LEU A C 1
ATOM 2388 O O . LEU A 1 303 ? 4.447 20.480 -1.183 1.00 90.62 303 LEU A O 1
ATOM 2392 N N . LEU A 1 304 ? 3.796 19.737 -3.198 1.00 86.56 304 LEU A N 1
ATOM 2393 C CA . LEU A 1 304 ? 4.925 20.290 -3.939 1.00 86.56 304 LEU A CA 1
ATOM 2394 C C . LEU A 1 304 ? 4.938 21.825 -3.894 1.00 86.56 304 LEU A C 1
ATOM 2396 O O . LEU A 1 304 ? 5.979 22.436 -3.646 1.00 86.56 304 LEU A O 1
ATOM 2400 N N . ASN A 1 305 ? 3.791 22.461 -4.134 1.00 85.69 305 ASN A N 1
ATOM 2401 C CA . ASN A 1 305 ? 3.664 23.917 -4.082 1.00 85.69 305 ASN A CA 1
ATOM 2402 C C . ASN A 1 305 ? 3.924 24.447 -2.671 1.00 85.69 305 ASN A C 1
ATOM 2404 O O . ASN A 1 305 ? 4.672 25.411 -2.505 1.00 85.69 305 ASN A O 1
ATOM 2408 N N . LEU A 1 306 ? 3.388 23.768 -1.658 1.00 84.62 306 LEU A N 1
ATOM 2409 C CA . LEU A 1 306 ? 3.637 24.085 -0.258 1.00 84.62 306 LEU A CA 1
ATOM 2410 C C . LEU A 1 306 ? 5.122 23.935 0.104 1.00 84.62 306 LEU A C 1
ATOM 2412 O O . LEU A 1 306 ? 5.695 24.814 0.743 1.00 84.62 306 LEU A O 1
ATOM 2416 N N . SER A 1 307 ? 5.773 22.870 -0.368 1.00 80.94 307 SER A N 1
ATOM 2417 C CA . SER A 1 307 ? 7.212 22.669 -0.188 1.00 80.94 307 SER A CA 1
ATOM 2418 C C . SER A 1 307 ? 8.026 23.799 -0.815 1.00 80.94 307 SER A C 1
ATOM 2420 O O . SER A 1 307 ? 8.935 24.325 -0.174 1.00 80.94 307 SER A O 1
ATOM 2422 N N . ARG A 1 308 ? 7.663 24.253 -2.022 1.00 78.19 308 ARG A N 1
ATOM 2423 C CA . ARG A 1 308 ? 8.312 25.402 -2.675 1.00 78.19 308 ARG A CA 1
ATOM 2424 C C . ARG A 1 308 ? 8.168 26.695 -1.883 1.00 78.19 308 ARG A C 1
ATOM 2426 O O . ARG A 1 308 ? 9.114 27.476 -1.860 1.00 78.19 308 ARG A O 1
ATOM 2433 N N . MET A 1 309 ? 7.014 26.930 -1.263 1.00 76.88 309 MET A N 1
ATOM 2434 C CA . MET A 1 309 ? 6.799 28.098 -0.404 1.00 76.88 309 MET A CA 1
ATOM 2435 C C . MET A 1 309 ? 7.701 28.035 0.832 1.00 76.88 309 MET A C 1
ATOM 2437 O O . MET A 1 309 ? 8.506 28.935 1.037 1.00 76.88 309 MET A O 1
ATOM 2441 N N . VAL A 1 310 ? 7.656 26.921 1.570 1.00 73.69 310 VAL A N 1
ATOM 2442 C CA . VAL A 1 310 ? 8.467 26.714 2.782 1.00 73.69 310 VAL A CA 1
ATOM 2443 C C . VAL A 1 310 ? 9.969 26.792 2.480 1.00 73.69 310 VAL A C 1
ATOM 2445 O O . VAL A 1 310 ? 10.729 27.364 3.256 1.00 73.69 310 VAL A O 1
ATOM 2448 N N . HIS A 1 311 ? 10.417 26.270 1.334 1.00 69.81 311 HIS A N 1
ATOM 2449 C CA . HIS A 1 311 ? 11.815 26.390 0.910 1.00 69.81 311 HIS A CA 1
ATOM 2450 C C . HIS A 1 311 ? 12.237 27.842 0.674 1.00 69.81 311 HIS A C 1
ATOM 2452 O O . HIS A 1 311 ? 13.325 28.221 1.095 1.00 69.81 311 HIS A O 1
ATOM 2458 N N . ARG A 1 312 ? 11.398 28.669 0.031 1.00 69.19 312 ARG A N 1
ATOM 2459 C CA . ARG A 1 312 ? 11.709 30.097 -0.175 1.00 69.19 312 ARG A CA 1
ATOM 2460 C C . ARG A 1 312 ? 11.863 30.844 1.147 1.00 69.19 312 ARG A C 1
ATOM 2462 O O . ARG A 1 312 ? 12.726 31.711 1.230 1.00 69.19 312 ARG A O 1
ATOM 2469 N N . ASP A 1 313 ? 11.057 30.493 2.146 1.00 67.06 313 ASP A N 1
ATOM 2470 C CA . ASP A 1 313 ? 11.095 31.126 3.466 1.00 67.06 313 ASP A CA 1
ATOM 2471 C C . ASP A 1 313 ? 12.380 30.777 4.238 1.00 67.06 313 ASP A C 1
ATOM 2473 O O . ASP A 1 313 ? 12.927 31.620 4.946 1.00 67.06 313 ASP A O 1
ATOM 2477 N N . ILE A 1 314 ? 12.885 29.547 4.087 1.00 62.66 314 ILE A N 1
ATOM 2478 C CA . ILE A 1 314 ? 14.074 29.049 4.805 1.00 62.66 314 ILE A CA 1
ATOM 2479 C C . ILE A 1 314 ? 15.373 29.393 4.060 1.00 62.66 314 ILE A C 1
ATOM 2481 O O . ILE A 1 314 ? 16.386 29.725 4.673 1.00 62.66 314 ILE A O 1
ATOM 2485 N N . HIS A 1 315 ? 15.352 29.326 2.730 1.00 60.50 315 HIS A N 1
ATOM 2486 C CA . HIS A 1 315 ? 16.521 29.448 1.861 1.00 60.50 315 HIS A CA 1
ATOM 2487 C C . HIS A 1 315 ? 16.308 30.539 0.803 1.00 60.50 315 HIS A C 1
ATOM 2489 O O . HIS A 1 315 ? 16.357 30.289 -0.406 1.00 60.50 315 HIS A O 1
ATOM 2495 N N . ALA A 1 316 ? 16.058 31.769 1.261 1.00 52.94 316 ALA A N 1
ATOM 2496 C CA . ALA A 1 316 ? 15.822 32.920 0.396 1.00 52.94 316 ALA A CA 1
ATOM 2497 C C . ALA A 1 316 ? 16.962 33.110 -0.626 1.00 52.94 316 ALA A C 1
ATOM 2499 O O . ALA A 1 316 ? 18.119 33.315 -0.265 1.00 52.94 316 ALA A O 1
ATOM 2500 N N . GLY A 1 317 ? 16.628 33.048 -1.919 1.00 45.25 317 GLY A N 1
ATOM 2501 C CA . GLY A 1 317 ? 17.574 33.276 -3.019 1.00 45.25 317 GLY A CA 1
ATOM 2502 C C . GLY A 1 317 ? 18.360 32.046 -3.488 1.00 45.25 317 GLY A C 1
ATOM 2503 O O . GLY A 1 317 ? 19.072 32.146 -4.486 1.00 45.25 317 GLY A O 1
ATOM 2504 N N . LEU A 1 318 ? 18.204 30.886 -2.843 1.00 41.19 318 LEU A N 1
ATOM 2505 C CA . LEU A 1 318 ? 18.692 29.619 -3.386 1.00 41.19 318 LEU A CA 1
ATOM 2506 C C . LEU A 1 318 ? 17.600 28.992 -4.270 1.00 41.19 318 LEU A C 1
ATOM 2508 O O . LEU A 1 318 ? 16.415 29.094 -3.931 1.00 41.19 318 LEU A O 1
ATOM 2512 N N . PRO A 1 319 ? 17.953 28.337 -5.398 1.00 44.50 319 PRO A N 1
ATOM 2513 C CA . PRO A 1 319 ? 17.004 27.508 -6.140 1.00 44.50 319 PRO A CA 1
ATOM 2514 C C . PRO A 1 319 ? 16.290 26.572 -5.166 1.00 44.50 319 PRO A C 1
ATOM 2516 O O . PRO A 1 319 ? 16.896 26.199 -4.158 1.00 44.50 319 PRO A O 1
ATOM 2519 N N . PHE A 1 320 ? 15.033 26.199 -5.454 1.00 51.09 320 PHE A N 1
ATOM 2520 C CA . PHE A 1 320 ? 14.388 25.085 -4.754 1.00 51.09 320 PHE A CA 1
ATOM 2521 C C . PHE A 1 320 ? 15.388 23.942 -4.779 1.00 51.09 320 PHE A C 1
ATOM 2523 O O . PHE A 1 320 ? 15.677 23.450 -5.869 1.00 51.09 320 PHE A O 1
ATOM 2530 N N . ALA A 1 321 ? 16.031 23.679 -3.638 1.00 48.19 321 ALA A N 1
ATOM 2531 C CA . ALA A 1 321 ? 17.211 22.847 -3.622 1.00 48.19 321 ALA A CA 1
ATOM 2532 C C . ALA A 1 321 ? 16.704 21.500 -4.086 1.00 48.19 321 ALA A C 1
ATOM 2534 O O . ALA A 1 321 ? 15.885 20.868 -3.414 1.00 48.19 321 ALA A O 1
ATOM 2535 N N . ASP A 1 322 ? 17.116 21.131 -5.296 1.00 51.09 322 ASP A N 1
ATOM 2536 C CA . ASP A 1 322 ? 16.921 19.793 -5.793 1.00 51.09 322 ASP A CA 1
ATOM 2537 C C . ASP A 1 322 ? 17.360 18.883 -4.645 1.00 51.09 322 ASP A C 1
ATOM 2539 O O . ASP A 1 322 ? 18.373 19.169 -3.997 1.00 51.09 322 ASP A O 1
ATOM 2543 N N . TRP A 1 323 ? 16.548 17.888 -4.295 1.00 53.50 323 TRP A N 1
ATOM 2544 C CA . TRP A 1 323 ? 16.688 17.069 -3.081 1.00 53.50 323 TRP A CA 1
ATOM 2545 C C . TRP A 1 323 ? 18.096 16.462 -2.853 1.00 53.50 323 TRP A C 1
ATOM 2547 O O . TRP A 1 323 ? 18.380 15.922 -1.787 1.00 53.50 323 TRP A O 1
ATOM 2557 N N . ALA A 1 324 ? 18.998 16.636 -3.816 1.00 40.62 324 ALA A N 1
ATOM 2558 C CA . ALA A 1 324 ? 20.435 16.424 -3.846 1.00 40.62 324 ALA A CA 1
ATOM 2559 C C . ALA A 1 324 ? 21.292 17.177 -2.800 1.00 40.62 324 ALA A C 1
ATOM 2561 O O . ALA A 1 324 ? 22.510 17.017 -2.830 1.00 40.62 324 ALA A O 1
ATOM 2562 N N . GLN A 1 325 ? 20.739 17.978 -1.879 1.00 42.53 325 GLN A N 1
ATOM 2563 C CA . GLN A 1 325 ? 21.546 18.631 -0.825 1.00 42.53 325 GLN A CA 1
ATOM 2564 C C . GLN A 1 325 ? 21.651 17.856 0.497 1.00 42.53 325 GLN A C 1
ATOM 2566 O O . GLN A 1 325 ? 22.348 18.306 1.409 1.00 42.53 325 GLN A O 1
ATOM 2571 N N . SER A 1 326 ? 21.075 16.653 0.609 1.00 47.97 326 SER A N 1
ATOM 2572 C CA . SER A 1 326 ? 21.629 15.702 1.578 1.00 47.97 326 SER A CA 1
ATOM 2573 C C . SER A 1 326 ? 23.005 15.260 1.053 1.00 47.97 326 SER A C 1
ATOM 2575 O O . SER A 1 326 ? 23.145 14.896 -0.118 1.00 47.97 326 SER A O 1
ATOM 2577 N N . LYS A 1 327 ? 24.049 15.288 1.896 1.00 47.56 327 LYS A N 1
ATOM 2578 C CA . LYS A 1 327 ? 25.403 14.828 1.510 1.00 47.56 327 LYS A CA 1
ATOM 2579 C C . LYS A 1 327 ? 25.404 13.396 0.943 1.00 47.56 327 LYS A C 1
ATOM 2581 O O . LYS A 1 327 ? 26.340 13.025 0.240 1.00 47.56 327 LYS A O 1
ATOM 2586 N N . GLU A 1 328 ? 24.374 12.607 1.250 1.00 46.97 328 GLU A N 1
ATOM 2587 C CA . GLU A 1 328 ? 24.199 11.222 0.808 1.00 46.97 328 GLU A CA 1
ATOM 2588 C C . GLU A 1 328 ? 23.597 11.100 -0.605 1.00 46.97 328 GLU A C 1
ATOM 2590 O O . GLU A 1 328 ? 23.942 10.163 -1.329 1.00 46.97 328 GLU A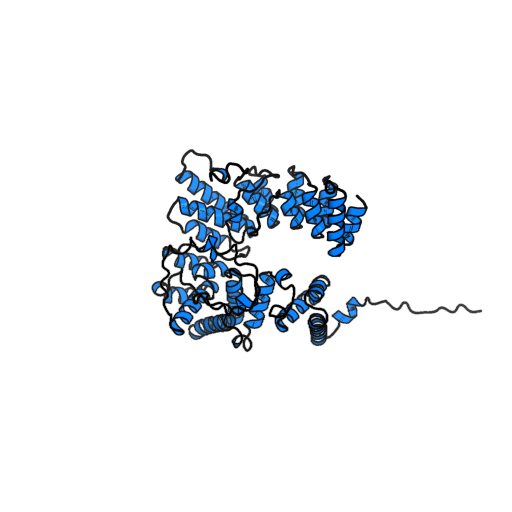 O 1
ATOM 2595 N N . ASP A 1 329 ? 22.748 12.046 -1.024 1.00 51.34 329 ASP A N 1
ATOM 2596 C CA . ASP A 1 329 ? 22.066 12.032 -2.329 1.00 51.34 329 ASP A CA 1
ATOM 2597 C C . ASP A 1 329 ? 22.814 12.833 -3.414 1.00 51.34 329 ASP A C 1
ATOM 2599 O O . ASP A 1 329 ? 22.641 12.558 -4.606 1.00 51.34 329 ASP A O 1
ATOM 2603 N N . ALA A 1 330 ? 23.721 13.736 -3.015 1.00 48.16 330 ALA A N 1
ATOM 2604 C CA . ALA A 1 330 ? 24.541 14.574 -3.901 1.00 48.16 330 ALA A CA 1
ATOM 2605 C C . ALA A 1 330 ? 25.358 13.786 -4.948 1.00 48.16 330 ALA A C 1
ATOM 2607 O O . ALA A 1 330 ? 25.608 14.281 -6.045 1.00 48.16 330 ALA A O 1
ATOM 2608 N N . TYR A 1 331 ? 25.754 12.548 -4.634 1.00 47.16 331 TYR A N 1
ATOM 2609 C CA . TYR A 1 331 ? 26.560 11.695 -5.519 1.00 47.16 331 TYR A CA 1
ATOM 2610 C C . TYR A 1 331 ? 25.735 10.724 -6.382 1.00 47.16 331 TYR A C 1
ATOM 2612 O O . TYR A 1 331 ? 26.310 10.024 -7.212 1.00 47.16 331 TYR A O 1
ATOM 2620 N N . SER A 1 332 ? 24.409 10.651 -6.193 1.00 51.53 332 SER A N 1
ATOM 2621 C CA . SER A 1 332 ? 23.567 9.583 -6.769 1.00 51.53 332 SER A CA 1
ATOM 2622 C C . SER A 1 332 ? 22.539 10.058 -7.808 1.00 51.53 332 SER A C 1
ATOM 2624 O O . SER A 1 332 ? 21.689 9.269 -8.206 1.00 51.53 332 SER A O 1
ATOM 2626 N N . GLY A 1 333 ? 22.583 11.323 -8.250 1.00 52.41 333 GLY A N 1
ATOM 2627 C CA . GLY A 1 333 ? 21.576 11.873 -9.177 1.00 52.41 333 GLY A CA 1
ATOM 2628 C C . GLY A 1 333 ? 20.191 12.065 -8.535 1.00 52.41 333 GLY A C 1
ATOM 2629 O O . GLY A 1 333 ? 19.165 12.029 -9.222 1.00 52.41 333 GLY A O 1
ATOM 2630 N N . GLY A 1 334 ? 20.156 12.228 -7.206 1.00 60.78 334 GLY A N 1
ATOM 2631 C CA . GLY A 1 334 ? 18.941 12.318 -6.400 1.00 60.78 334 GLY A CA 1
ATOM 2632 C C . GLY A 1 334 ? 18.232 13.659 -6.552 1.00 60.78 334 GLY A C 1
ATOM 2633 O O . GLY A 1 334 ? 18.436 14.555 -5.745 1.00 60.78 334 GLY A O 1
ATOM 2634 N N . GLY A 1 335 ? 17.392 13.783 -7.575 1.00 73.69 335 GLY A N 1
ATOM 2635 C CA . GLY A 1 335 ? 16.523 14.940 -7.771 1.00 73.69 335 GLY A CA 1
ATOM 2636 C C . GLY A 1 335 ? 15.099 14.716 -7.267 1.00 73.69 335 GLY A C 1
ATOM 2637 O O . GLY A 1 335 ? 14.641 13.575 -7.121 1.00 73.69 335 GLY A O 1
ATOM 2638 N N . LEU A 1 336 ? 14.366 15.810 -7.055 1.00 79.00 336 LEU A N 1
ATOM 2639 C CA . LEU A 1 336 ? 12.966 15.754 -6.637 1.00 79.00 336 LEU A CA 1
ATOM 2640 C C . LEU A 1 336 ? 12.093 14.983 -7.615 1.00 79.00 336 LEU A C 1
ATOM 2642 O O . LEU A 1 336 ? 11.457 13.979 -7.276 1.00 79.00 336 LEU A O 1
ATOM 2646 N N . PHE A 1 337 ? 12.111 15.433 -8.860 1.00 86.62 337 PHE A N 1
ATOM 2647 C CA . PHE A 1 337 ? 11.289 14.830 -9.888 1.00 86.62 337 PHE A CA 1
ATOM 2648 C C . PHE A 1 337 ? 11.790 13.436 -10.270 1.00 86.62 337 PHE A C 1
ATOM 2650 O O . PHE A 1 337 ? 10.973 12.603 -10.641 1.00 86.62 337 PHE A O 1
ATOM 2657 N N . ASN A 1 338 ? 13.072 13.119 -10.053 1.00 87.56 338 ASN A N 1
ATOM 2658 C CA . ASN A 1 338 ? 13.605 11.760 -10.203 1.00 87.56 338 ASN A CA 1
ATOM 2659 C C . ASN A 1 338 ? 12.988 10.794 -9.182 1.00 87.56 338 ASN A C 1
ATOM 2661 O O . ASN A 1 338 ? 12.563 9.694 -9.531 1.00 87.56 338 ASN A O 1
ATOM 2665 N N . ALA A 1 339 ? 12.882 11.209 -7.919 1.00 87.12 339 ALA A N 1
ATOM 2666 C CA . ALA A 1 339 ? 12.232 10.412 -6.884 1.00 87.12 339 ALA A CA 1
ATOM 2667 C C . ALA A 1 339 ? 10.718 10.271 -7.127 1.00 87.12 339 ALA A C 1
ATOM 2669 O O . ALA A 1 339 ? 10.189 9.163 -7.014 1.00 87.12 339 ALA A O 1
ATOM 2670 N N . VAL A 1 340 ? 10.031 11.347 -7.535 1.00 90.69 340 VAL A N 1
ATOM 2671 C CA . VAL A 1 340 ? 8.613 11.282 -7.943 1.00 90.69 340 VAL A CA 1
ATOM 2672 C C . VAL A 1 340 ? 8.433 10.332 -9.128 1.00 90.69 340 VAL A C 1
ATOM 2674 O O . VAL A 1 340 ? 7.569 9.459 -9.076 1.00 90.69 340 VAL A O 1
ATOM 2677 N N . LEU A 1 341 ? 9.268 10.452 -10.165 1.00 93.44 341 LEU A N 1
ATOM 2678 C CA . LEU A 1 341 ? 9.231 9.593 -11.345 1.00 93.44 341 LEU A CA 1
ATOM 2679 C C . LEU A 1 341 ? 9.432 8.129 -10.958 1.00 93.44 341 LEU A C 1
ATOM 2681 O O . LEU A 1 341 ? 8.629 7.279 -11.335 1.00 93.44 341 LEU A O 1
ATOM 2685 N N . PHE A 1 342 ? 10.463 7.829 -10.169 1.00 92.38 342 PHE A N 1
ATOM 2686 C CA . PHE A 1 342 ? 10.768 6.463 -9.762 1.00 92.38 342 PHE A CA 1
ATOM 2687 C C . PHE A 1 342 ? 9.615 5.823 -8.974 1.00 92.38 342 PHE A C 1
ATOM 2689 O O . PHE A 1 342 ? 9.190 4.707 -9.289 1.00 92.38 342 PHE A O 1
ATOM 2696 N N . VAL A 1 343 ? 9.063 6.536 -7.984 1.00 93.31 343 VAL A N 1
ATOM 2697 C CA . VAL A 1 343 ? 7.923 6.050 -7.189 1.00 93.31 343 VAL A CA 1
ATOM 2698 C C . VAL A 1 343 ? 6.677 5.890 -8.065 1.00 93.31 343 VAL A C 1
ATOM 2700 O O . VAL A 1 343 ? 6.007 4.858 -7.988 1.00 93.31 343 VAL A O 1
ATOM 2703 N N . ALA A 1 344 ? 6.395 6.846 -8.952 1.00 95.69 344 ALA A N 1
ATOM 2704 C CA . ALA A 1 344 ? 5.287 6.749 -9.898 1.00 95.69 344 ALA A CA 1
ATOM 2705 C C . ALA A 1 344 ? 5.431 5.521 -10.814 1.00 95.69 344 ALA A C 1
ATOM 2707 O O . ALA A 1 344 ? 4.467 4.780 -11.011 1.00 95.69 344 ALA A O 1
ATOM 2708 N N . CYS A 1 345 ? 6.636 5.235 -11.314 1.00 95.19 345 CYS A N 1
ATOM 2709 C CA . CYS A 1 345 ? 6.907 4.059 -12.140 1.00 95.19 345 CYS A CA 1
ATOM 2710 C C . CYS A 1 345 ? 6.729 2.740 -11.381 1.00 95.19 345 CYS A C 1
ATOM 2712 O O . CYS A 1 345 ? 6.182 1.780 -11.936 1.00 95.19 345 CYS A O 1
ATOM 2714 N N . TYR A 1 346 ? 7.137 2.703 -10.111 1.00 93.50 346 TYR A N 1
ATOM 2715 C CA . TYR A 1 346 ? 6.945 1.547 -9.238 1.00 93.50 346 TYR A CA 1
ATOM 2716 C C . TYR A 1 346 ? 5.463 1.225 -9.019 1.00 93.50 346 TYR A C 1
ATOM 2718 O O . TYR A 1 346 ? 5.070 0.059 -9.099 1.00 93.50 346 TYR A O 1
ATOM 2726 N N . HIS A 1 347 ? 4.636 2.245 -8.787 1.00 93.44 347 HIS A N 1
ATOM 2727 C CA . HIS A 1 347 ? 3.198 2.078 -8.536 1.00 93.44 347 HIS A CA 1
ATOM 2728 C C . HIS A 1 347 ? 2.334 2.094 -9.803 1.00 93.44 347 HIS A C 1
ATOM 2730 O O . HIS A 1 347 ? 1.143 1.819 -9.728 1.00 93.44 347 HIS A O 1
ATOM 2736 N N . GLY A 1 348 ? 2.916 2.371 -10.974 1.00 94.88 348 GLY A N 1
ATOM 2737 C CA . GLY A 1 348 ? 2.192 2.389 -12.251 1.00 94.88 348 GLY A CA 1
ATOM 2738 C C . GLY A 1 348 ? 1.382 3.657 -12.505 1.00 94.88 348 GLY A C 1
ATOM 2739 O O . GLY A 1 348 ? 0.438 3.633 -13.289 1.00 94.88 348 GLY A O 1
ATOM 2740 N N . GLN A 1 349 ? 1.752 4.761 -11.861 1.00 95.62 349 GLN A N 1
ATOM 2741 C CA . GLN A 1 349 ? 1.046 6.036 -11.933 1.00 95.62 349 GLN A CA 1
ATOM 2742 C C . GLN A 1 349 ? 1.484 6.831 -13.172 1.00 95.62 349 GLN A C 1
ATOM 2744 O O . GLN A 1 349 ? 2.387 7.664 -13.109 1.00 95.62 349 GLN A O 1
ATOM 2749 N N . GLU A 1 350 ? 0.857 6.562 -14.319 1.00 96.19 350 GLU A N 1
ATOM 2750 C CA . GLU A 1 350 ? 1.203 7.184 -15.609 1.00 96.19 350 GLU A CA 1
ATOM 2751 C C . GLU A 1 350 ? 1.128 8.718 -15.585 1.00 96.19 350 GLU A C 1
ATOM 2753 O O . GLU A 1 350 ? 2.043 9.385 -16.069 1.00 96.19 350 GLU A O 1
ATOM 2758 N N . GLU A 1 351 ? 0.075 9.283 -14.993 1.00 96.19 351 GLU A N 1
ATOM 2759 C CA . GLU A 1 351 ? -0.122 10.736 -14.922 1.00 96.19 351 GLU A CA 1
ATOM 2760 C C . GLU A 1 351 ? 0.987 11.423 -14.116 1.00 96.19 351 GLU A C 1
ATOM 2762 O O . GLU A 1 351 ? 1.561 12.415 -14.565 1.00 96.19 351 GLU A O 1
ATOM 2767 N N . LEU A 1 352 ? 1.347 10.851 -12.963 1.00 96.31 352 LEU A N 1
ATOM 2768 C CA . LEU A 1 352 ? 2.428 11.346 -12.107 1.00 96.31 352 LEU A CA 1
ATOM 2769 C C . LEU A 1 352 ? 3.806 11.168 -12.753 1.00 96.31 352 LEU A C 1
ATOM 2771 O O . LEU A 1 352 ? 4.646 12.060 -12.655 1.00 96.31 352 LEU A O 1
ATOM 2775 N N . ALA A 1 353 ? 4.031 10.060 -13.464 1.00 96.75 353 ALA A N 1
ATOM 2776 C CA . ALA A 1 353 ? 5.250 9.869 -14.242 1.00 96.75 353 ALA A CA 1
ATOM 2777 C C . ALA A 1 353 ? 5.362 10.926 -15.355 1.00 96.75 353 ALA A C 1
ATOM 2779 O O . ALA A 1 353 ? 6.414 11.539 -15.521 1.00 96.75 353 ALA A O 1
ATOM 2780 N N . SER A 1 354 ? 4.269 11.209 -16.075 1.00 96.81 354 SER A N 1
ATOM 2781 C CA . SER A 1 354 ? 4.237 12.269 -17.091 1.00 96.81 354 SER A CA 1
ATOM 2782 C C . SER A 1 354 ? 4.477 13.648 -16.479 1.00 96.81 354 SER A C 1
ATOM 2784 O O . SER A 1 354 ? 5.215 14.450 -17.050 1.00 96.81 354 SER A O 1
ATOM 2786 N N . TYR A 1 355 ? 3.889 13.918 -15.313 1.00 95.44 355 TYR A N 1
ATOM 2787 C CA . TYR A 1 355 ? 4.109 15.154 -14.573 1.00 95.44 355 TYR A CA 1
ATOM 2788 C C . TYR A 1 355 ? 5.585 15.338 -14.204 1.00 95.44 355 TYR A C 1
ATOM 2790 O O . TYR A 1 355 ? 6.143 16.402 -14.460 1.00 95.44 355 TYR A O 1
ATOM 2798 N N . ALA A 1 356 ? 6.236 14.303 -13.670 1.00 93.00 356 ALA A N 1
ATOM 2799 C CA . ALA A 1 356 ? 7.651 14.359 -13.317 1.00 93.00 356 ALA A CA 1
ATOM 2800 C C . ALA A 1 356 ? 8.547 14.599 -14.544 1.00 93.00 356 ALA A C 1
ATOM 2802 O O . ALA A 1 356 ? 9.395 15.483 -14.509 1.00 93.00 356 ALA A O 1
ATOM 2803 N N . ILE A 1 357 ? 8.308 13.892 -15.657 1.00 94.00 357 ILE A N 1
ATOM 2804 C CA . ILE A 1 357 ? 9.065 14.069 -16.912 1.00 94.00 357 ILE A CA 1
ATOM 2805 C C . ILE A 1 357 ? 8.913 15.494 -17.465 1.00 94.00 357 ILE A C 1
ATOM 2807 O O . ILE A 1 357 ? 9.877 16.074 -17.952 1.00 94.00 357 ILE A O 1
ATOM 2811 N N . LYS A 1 358 ? 7.713 16.085 -17.376 1.00 93.50 358 LYS A N 1
ATOM 2812 C CA . LYS A 1 358 ? 7.472 17.484 -17.781 1.00 93.50 358 LYS A CA 1
ATOM 2813 C C . LYS A 1 358 ? 8.192 18.508 -16.899 1.00 93.50 358 LYS A C 1
ATOM 2815 O O . LYS A 1 358 ? 8.338 19.645 -17.327 1.00 93.50 358 LYS A O 1
ATOM 2820 N N . ASN A 1 359 ? 8.588 18.122 -15.688 1.00 88.69 359 ASN A N 1
ATOM 2821 C CA . ASN A 1 359 ? 9.360 18.939 -14.753 1.00 88.69 359 ASN A CA 1
ATOM 2822 C C . ASN A 1 359 ? 10.828 18.465 -14.699 1.00 88.69 359 ASN A C 1
ATOM 2824 O O . ASN A 1 359 ? 11.424 18.408 -13.627 1.00 88.69 359 ASN A O 1
ATOM 2828 N N . ASP A 1 360 ? 11.388 18.096 -15.855 1.00 87.19 360 ASP A N 1
ATOM 2829 C CA . ASP A 1 360 ? 12.806 17.764 -16.047 1.00 87.19 360 ASP A CA 1
ATOM 2830 C C . ASP A 1 360 ? 13.326 16.556 -15.243 1.00 87.19 360 ASP A C 1
ATOM 2832 O O . ASP A 1 360 ? 14.523 16.451 -14.975 1.00 87.19 360 ASP A O 1
ATOM 2836 N N . ALA A 1 361 ? 12.458 15.599 -14.882 1.00 88.88 361 ALA A N 1
ATOM 2837 C CA . ALA A 1 361 ? 12.937 14.307 -14.388 1.00 88.88 361 ALA A CA 1
ATOM 2838 C C . ALA A 1 361 ? 13.762 13.583 -15.462 1.00 88.88 361 ALA A C 1
ATOM 2840 O O . ALA A 1 361 ? 13.307 13.406 -16.597 1.00 88.88 361 ALA A O 1
ATOM 2841 N N . ASP A 1 362 ? 14.932 13.075 -15.080 1.00 88.38 362 ASP A N 1
ATOM 2842 C CA . ASP A 1 362 ? 15.721 12.197 -15.937 1.00 88.38 362 ASP A CA 1
ATOM 2843 C C . ASP A 1 362 ? 15.027 10.830 -16.046 1.00 88.38 362 ASP A C 1
ATOM 2845 O O . ASP A 1 362 ? 14.857 10.099 -15.069 1.00 88.38 362 ASP A O 1
ATOM 2849 N N . VAL A 1 363 ? 14.630 10.453 -17.262 1.00 92.25 363 VAL A N 1
ATOM 2850 C CA . VAL A 1 363 ? 13.959 9.174 -17.545 1.00 92.25 363 VAL A CA 1
ATOM 2851 C C . VAL A 1 363 ? 14.831 7.948 -17.261 1.00 92.25 363 VAL A C 1
ATOM 2853 O O . VAL A 1 363 ? 14.300 6.844 -17.112 1.00 92.25 363 VAL A O 1
ATOM 2856 N N . ASN A 1 364 ? 16.149 8.133 -17.170 1.00 89.19 364 ASN A N 1
ATOM 2857 C CA . ASN A 1 364 ? 17.123 7.112 -16.797 1.00 89.19 364 ASN A CA 1
ATOM 2858 C C . ASN A 1 364 ? 17.702 7.355 -15.388 1.00 89.19 364 ASN A C 1
ATOM 2860 O O . ASN A 1 364 ? 18.748 6.795 -15.055 1.00 89.19 364 ASN A O 1
ATOM 2864 N N . CYS A 1 365 ? 17.028 8.157 -14.551 1.00 85.25 365 CYS A N 1
ATOM 2865 C CA . CYS A 1 365 ? 17.524 8.517 -13.227 1.00 85.25 365 CYS A CA 1
ATOM 2866 C C . CYS A 1 365 ? 17.759 7.299 -12.324 1.00 85.25 365 CYS A C 1
ATOM 2868 O O . CYS A 1 365 ? 17.079 6.276 -12.425 1.00 85.25 365 CYS A O 1
ATOM 2870 N N . THR A 1 366 ? 18.641 7.463 -11.341 1.00 80.75 366 THR A N 1
ATOM 2871 C CA . THR A 1 366 ? 18.676 6.600 -10.155 1.00 80.75 366 THR A CA 1
ATOM 2872 C C . THR A 1 366 ? 18.134 7.406 -8.973 1.00 80.75 366 THR A C 1
ATOM 2874 O O . THR A 1 366 ? 18.607 8.518 -8.744 1.00 80.75 366 THR A O 1
ATOM 2877 N N . PRO A 1 367 ? 17.121 6.920 -8.232 1.00 74.25 367 PRO A N 1
ATOM 2878 C CA . PRO A 1 367 ? 16.580 7.675 -7.107 1.00 74.25 367 PRO A CA 1
ATOM 2879 C C . PRO A 1 367 ? 17.602 7.762 -5.961 1.00 74.25 367 PRO A C 1
ATOM 2881 O O . PRO A 1 367 ? 18.386 6.835 -5.733 1.00 74.25 367 PRO A O 1
ATOM 2884 N N . GLY A 1 368 ? 17.551 8.862 -5.204 1.00 74.75 368 GLY A N 1
ATOM 2885 C CA . GLY A 1 368 ? 18.336 9.032 -3.977 1.00 74.75 368 GLY A CA 1
ATOM 2886 C C . GLY A 1 368 ? 17.983 7.994 -2.905 1.00 74.75 368 GLY A C 1
ATOM 2887 O O . GLY A 1 368 ? 16.907 7.402 -2.926 1.00 74.75 368 GLY A O 1
ATOM 2888 N N . ARG A 1 369 ? 18.866 7.765 -1.928 1.00 76.94 369 ARG A N 1
ATOM 2889 C CA . ARG A 1 369 ? 18.646 6.791 -0.836 1.00 76.94 369 ARG A CA 1
ATOM 2890 C C . ARG A 1 369 ? 17.433 7.142 0.017 1.00 76.94 369 ARG A C 1
ATOM 2892 O O . ARG A 1 369 ? 16.753 6.248 0.524 1.00 76.94 369 ARG A O 1
ATOM 2899 N N . SER A 1 370 ? 17.142 8.430 0.130 1.00 74.50 370 SER A N 1
ATOM 2900 C CA . SER A 1 370 ? 16.064 8.981 0.944 1.00 74.50 370 SER A CA 1
ATOM 2901 C C . SER A 1 370 ? 14.662 8.472 0.571 1.00 74.50 370 SER A C 1
ATOM 2903 O O . SER A 1 370 ? 13.769 8.509 1.424 1.00 74.50 370 SER A O 1
ATOM 2905 N N . VAL A 1 371 ? 14.440 7.935 -0.642 1.00 80.38 371 VAL A N 1
ATOM 2906 C CA . VAL A 1 371 ? 13.133 7.355 -1.025 1.00 80.38 371 VAL A CA 1
ATOM 2907 C C . VAL A 1 371 ? 12.816 6.046 -0.295 1.00 80.38 371 VAL A C 1
ATOM 2909 O O . VAL A 1 371 ? 11.646 5.725 -0.107 1.00 80.38 371 VAL A O 1
ATOM 2912 N N . TRP A 1 372 ? 13.838 5.305 0.152 1.00 82.69 372 TRP A N 1
ATOM 2913 C CA . TRP A 1 372 ? 13.665 4.058 0.910 1.00 82.69 372 TRP A CA 1
ATOM 2914 C C . TRP A 1 372 ? 13.471 4.280 2.411 1.00 82.69 372 TRP A C 1
ATOM 2916 O O . TRP A 1 372 ? 13.015 3.370 3.098 1.00 82.69 372 TRP A O 1
ATOM 2926 N N . GLY A 1 373 ? 13.783 5.477 2.917 1.00 78.12 373 GLY A N 1
ATOM 2927 C CA . GLY A 1 373 ? 13.535 5.840 4.315 1.00 78.12 373 GLY A CA 1
ATOM 2928 C C . GLY A 1 373 ? 12.050 6.020 4.633 1.00 78.12 373 GLY A C 1
ATOM 2929 O O . GLY A 1 373 ? 11.648 5.902 5.783 1.00 78.12 373 GLY A O 1
ATOM 2930 N N . VAL A 1 374 ? 11.209 6.252 3.619 1.00 82.56 374 VAL A N 1
ATOM 2931 C CA . VAL A 1 374 ? 9.770 6.430 3.822 1.00 82.56 374 VAL A CA 1
ATOM 2932 C C . VAL A 1 374 ? 9.088 5.066 3.783 1.00 82.56 374 VAL A C 1
ATOM 2934 O O . VAL A 1 374 ? 8.944 4.460 2.714 1.00 82.56 374 VAL A O 1
ATOM 2937 N N . ARG A 1 375 ? 8.643 4.582 4.955 1.00 84.25 375 ARG A N 1
ATOM 2938 C CA . ARG A 1 375 ? 7.849 3.343 5.079 1.00 84.25 375 ARG A CA 1
ATOM 2939 C C . ARG A 1 375 ? 6.738 3.350 4.028 1.00 84.25 375 ARG A C 1
ATOM 2941 O O . ARG A 1 375 ? 6.231 4.411 3.694 1.00 84.25 375 ARG A O 1
ATOM 2948 N N . GLY A 1 376 ? 6.380 2.195 3.469 1.00 83.19 376 GLY A N 1
ATOM 2949 C CA . GLY A 1 376 ? 5.200 2.036 2.610 1.00 83.19 376 GLY A CA 1
ATOM 2950 C C . GLY A 1 376 ? 5.185 2.774 1.259 1.00 83.19 376 GLY A C 1
ATOM 2951 O O . GLY A 1 376 ? 4.170 2.730 0.567 1.00 83.19 376 GLY A O 1
ATOM 2952 N N . VAL A 1 377 ? 6.280 3.434 0.869 1.00 89.00 377 VAL A N 1
ATOM 2953 C CA . VAL A 1 377 ? 6.458 4.004 -0.480 1.00 89.00 377 VAL A CA 1
ATOM 2954 C C . VAL A 1 377 ? 7.126 2.983 -1.403 1.00 89.00 377 VAL A C 1
ATOM 2956 O O . VAL A 1 377 ? 6.643 2.728 -2.503 1.00 89.00 377 VAL A O 1
ATOM 2959 N N . LEU A 1 378 ? 8.211 2.360 -0.941 1.00 88.00 378 LEU A N 1
ATOM 2960 C CA . LEU A 1 378 ? 9.020 1.377 -1.668 1.00 88.00 378 LEU A CA 1
ATOM 2961 C C . LEU A 1 378 ? 9.309 0.157 -0.771 1.00 88.00 378 LEU A C 1
ATOM 2963 O O . LEU A 1 378 ? 9.123 0.234 0.445 1.00 88.00 378 LEU A O 1
ATOM 2967 N N . PRO A 1 379 ? 9.732 -0.993 -1.332 1.00 82.38 379 PRO A N 1
ATOM 2968 C CA . PRO A 1 379 ? 10.068 -2.163 -0.532 1.00 82.38 379 PRO A CA 1
ATOM 2969 C C . PRO A 1 379 ? 11.377 -1.911 0.220 1.00 82.38 379 PRO A C 1
ATOM 2971 O O . PRO A 1 379 ? 12.278 -1.267 -0.314 1.00 82.38 379 PRO A O 1
ATOM 2974 N N . SER A 1 380 ? 11.516 -2.466 1.426 1.00 75.25 380 SER A N 1
ATOM 2975 C CA . SER A 1 380 ? 12.705 -2.270 2.274 1.00 75.25 380 SER A CA 1
ATOM 2976 C C . SER A 1 380 ? 14.006 -2.737 1.611 1.00 75.25 380 SER A C 1
ATOM 2978 O O . SER A 1 380 ? 15.085 -2.237 1.918 1.00 75.25 380 SER A O 1
ATOM 2980 N N . THR A 1 381 ? 13.921 -3.684 0.673 1.00 77.75 381 THR A N 1
ATOM 2981 C CA . THR A 1 381 ? 15.059 -4.103 -0.146 1.00 77.75 381 THR A CA 1
ATOM 2982 C C . THR A 1 381 ? 15.351 -3.064 -1.222 1.00 77.75 381 THR A C 1
ATOM 2984 O O . THR A 1 381 ? 14.569 -2.880 -2.163 1.00 77.75 381 THR A O 1
ATOM 2987 N N . ARG A 1 382 ? 16.517 -2.425 -1.121 1.00 75.88 382 ARG A N 1
ATOM 2988 C CA . ARG A 1 382 ? 16.997 -1.489 -2.135 1.00 75.88 382 ARG A CA 1
ATOM 2989 C C . ARG A 1 382 ? 17.254 -2.214 -3.453 1.00 75.88 382 ARG A C 1
ATOM 2991 O O . ARG A 1 382 ? 17.969 -3.211 -3.492 1.00 75.88 382 ARG A O 1
ATOM 2998 N N . THR A 1 383 ? 16.707 -1.671 -4.532 1.00 70.06 383 THR A N 1
ATOM 2999 C CA . THR A 1 383 ? 16.980 -2.129 -5.895 1.00 70.06 383 THR A CA 1
ATOM 3000 C C . THR A 1 383 ? 17.631 -0.987 -6.656 1.00 70.06 383 THR A C 1
ATOM 3002 O O . THR A 1 383 ? 17.094 0.115 -6.710 1.00 70.06 383 THR A O 1
ATOM 3005 N N . ILE A 1 384 ? 18.822 -1.233 -7.202 1.00 70.94 384 ILE A N 1
ATOM 3006 C CA . ILE A 1 384 ? 19.447 -0.310 -8.149 1.00 70.94 384 ILE A CA 1
ATOM 3007 C C . ILE A 1 384 ? 18.797 -0.632 -9.490 1.00 70.94 384 ILE A C 1
ATOM 3009 O O . ILE A 1 384 ? 19.110 -1.651 -10.097 1.00 70.94 384 ILE A O 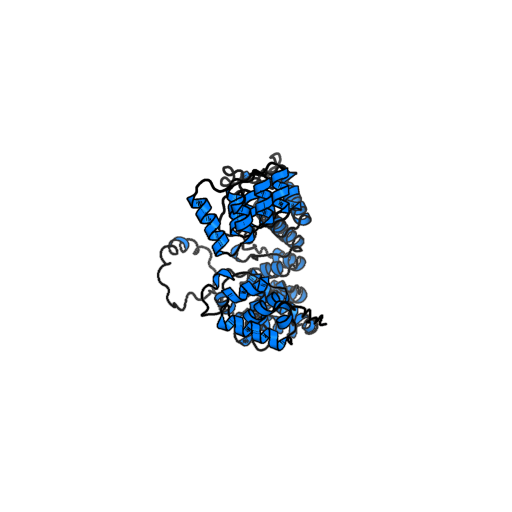1
ATOM 3013 N N . SER A 1 385 ? 17.805 0.162 -9.873 1.00 82.69 385 SER A N 1
ATOM 3014 C CA . SER A 1 385 ? 17.073 -0.022 -11.123 1.00 82.69 385 SER A CA 1
ATOM 3015 C C . SER A 1 385 ? 16.673 1.333 -11.685 1.00 82.69 385 SER A C 1
ATOM 3017 O O . SER A 1 385 ? 16.457 2.281 -10.932 1.00 82.69 385 SER A O 1
ATOM 3019 N N . SER A 1 386 ? 16.589 1.418 -13.005 1.00 90.00 386 SER A N 1
ATOM 3020 C CA . SER A 1 386 ? 16.047 2.580 -13.709 1.00 90.00 386 SER A CA 1
ATOM 3021 C C . SER A 1 386 ? 14.508 2.609 -13.629 1.00 90.00 386 SER A C 1
ATOM 3023 O O . SER A 1 386 ? 13.874 1.577 -13.354 1.00 90.00 386 SER A O 1
ATOM 3025 N N . PRO A 1 387 ? 13.861 3.757 -13.915 1.00 93.38 387 PRO A N 1
ATOM 3026 C CA . PRO A 1 387 ? 12.404 3.859 -13.951 1.00 93.38 387 PRO A CA 1
ATOM 3027 C C . PRO A 1 387 ? 11.755 2.838 -14.897 1.00 93.38 387 PRO A C 1
ATOM 3029 O O . PRO A 1 387 ? 10.724 2.251 -14.560 1.00 93.38 387 PRO A O 1
ATOM 3032 N N . ILE A 1 388 ? 12.376 2.566 -16.054 1.00 94.94 388 ILE A N 1
ATOM 3033 C CA . ILE A 1 388 ? 11.842 1.621 -17.048 1.00 94.94 388 ILE A CA 1
ATOM 3034 C C . ILE A 1 388 ? 11.950 0.166 -16.588 1.00 94.94 388 ILE A C 1
ATOM 3036 O O . ILE A 1 388 ? 11.007 -0.600 -16.784 1.00 94.94 388 ILE A O 1
ATOM 3040 N N . GLU A 1 389 ? 13.041 -0.212 -15.918 1.00 92.94 389 GLU A N 1
ATOM 3041 C CA . GLU A 1 389 ? 13.211 -1.543 -15.318 1.00 92.94 389 GLU A CA 1
ATOM 3042 C C . GLU A 1 389 ? 12.190 -1.784 -14.207 1.00 92.94 389 GLU A C 1
ATOM 3044 O O . GLU A 1 389 ? 11.549 -2.837 -14.157 1.00 92.94 389 GLU A O 1
ATOM 3049 N N . THR A 1 390 ? 11.984 -0.775 -13.359 1.00 92.62 390 THR A N 1
ATOM 3050 C CA . THR A 1 390 ? 10.988 -0.817 -12.289 1.00 92.62 390 THR A CA 1
ATOM 3051 C C . THR A 1 390 ? 9.571 -0.958 -12.848 1.00 92.62 390 THR A C 1
ATOM 3053 O O . THR A 1 390 ? 8.836 -1.863 -12.441 1.00 92.62 390 THR A O 1
ATOM 3056 N N . ALA A 1 391 ? 9.189 -0.121 -13.819 1.00 95.38 391 ALA A N 1
ATOM 3057 C CA . ALA A 1 391 ? 7.882 -0.205 -14.467 1.00 95.38 391 ALA A CA 1
ATOM 3058 C C . ALA A 1 391 ? 7.680 -1.561 -15.166 1.00 95.38 391 ALA A C 1
ATOM 3060 O O . ALA A 1 391 ? 6.592 -2.143 -15.095 1.00 95.38 391 ALA A O 1
ATOM 3061 N N . ALA A 1 392 ? 8.734 -2.101 -15.786 1.00 94.69 392 ALA A N 1
ATOM 3062 C CA . ALA A 1 392 ? 8.691 -3.387 -16.465 1.00 94.69 392 ALA A CA 1
ATOM 3063 C C . ALA A 1 392 ? 8.477 -4.561 -15.498 1.00 94.69 392 ALA A C 1
ATOM 3065 O O . ALA A 1 392 ? 7.584 -5.383 -15.714 1.00 94.69 392 ALA A O 1
ATOM 3066 N N . GLY A 1 393 ? 9.222 -4.605 -14.389 1.00 91.75 393 GLY A N 1
ATOM 3067 C CA . GLY A 1 393 ? 9.038 -5.612 -13.339 1.00 91.75 393 GLY A CA 1
ATOM 3068 C C . GLY A 1 393 ? 7.675 -5.519 -12.639 1.00 91.75 393 GLY A C 1
ATOM 3069 O O . GLY A 1 393 ? 7.182 -6.497 -12.069 1.00 91.75 393 GLY A O 1
ATOM 3070 N N . ARG A 1 394 ? 7.015 -4.362 -12.696 1.00 92.19 394 ARG A N 1
ATOM 3071 C CA . ARG A 1 394 ? 5.674 -4.155 -12.130 1.00 92.19 394 ARG A CA 1
ATOM 3072 C C . ARG A 1 394 ? 4.536 -4.429 -13.113 1.00 92.19 394 ARG A C 1
ATOM 3074 O O . ARG A 1 394 ? 3.391 -4.458 -12.686 1.00 92.19 394 ARG A O 1
ATOM 3081 N N . GLY A 1 395 ? 4.836 -4.688 -14.387 1.00 93.69 395 GLY A N 1
ATOM 3082 C CA . GLY A 1 395 ? 3.817 -4.967 -15.403 1.00 93.69 395 GLY A CA 1
ATOM 3083 C C . GLY A 1 395 ? 3.157 -3.710 -15.986 1.00 93.69 395 GLY A C 1
ATOM 3084 O O . GLY A 1 395 ? 2.175 -3.814 -16.720 1.00 93.69 395 GLY A O 1
ATOM 3085 N N . ASN A 1 396 ? 3.699 -2.521 -15.705 1.00 95.62 396 ASN A N 1
ATOM 3086 C CA . ASN A 1 396 ? 3.087 -1.232 -16.035 1.00 95.62 396 ASN A CA 1
ATOM 3087 C C . ASN A 1 396 ? 3.388 -0.818 -17.483 1.00 95.62 396 ASN A C 1
ATOM 3089 O O . ASN A 1 396 ? 4.190 0.075 -17.753 1.00 95.62 396 ASN A O 1
ATOM 3093 N N . ASN A 1 397 ? 2.744 -1.483 -18.444 1.00 96.31 397 ASN A N 1
ATOM 3094 C CA . ASN A 1 397 ? 3.033 -1.300 -19.870 1.00 96.31 397 ASN A CA 1
ATOM 3095 C C . ASN A 1 397 ? 2.758 0.123 -20.397 1.00 96.31 397 ASN A C 1
ATOM 3097 O O . ASN A 1 397 ? 3.421 0.568 -21.332 1.00 96.31 397 ASN A O 1
ATOM 3101 N N . THR A 1 398 ? 1.789 0.847 -19.832 1.00 97.12 398 THR A N 1
ATOM 3102 C CA . THR A 1 398 ? 1.543 2.254 -20.192 1.00 97.12 398 THR A CA 1
ATOM 3103 C C . THR A 1 398 ? 2.731 3.135 -19.819 1.00 97.12 398 THR A C 1
ATOM 3105 O O . THR A 1 398 ? 3.266 3.826 -20.683 1.00 97.12 398 THR A O 1
ATOM 3108 N N . VAL A 1 399 ? 3.225 3.002 -18.587 1.00 97.31 399 VAL A N 1
ATOM 3109 C CA . VAL A 1 399 ? 4.414 3.707 -18.094 1.00 97.31 399 VAL A CA 1
ATOM 3110 C C . VAL A 1 399 ? 5.665 3.329 -18.891 1.00 97.31 399 VAL A C 1
ATOM 3112 O O . VAL A 1 399 ? 6.431 4.209 -19.265 1.00 97.31 399 VAL A O 1
ATOM 3115 N N . VAL A 1 400 ? 5.861 2.049 -19.232 1.00 97.25 400 VAL A N 1
ATOM 3116 C CA . VAL A 1 400 ? 6.998 1.616 -20.072 1.00 97.25 400 VAL A CA 1
ATOM 3117 C C . VAL A 1 400 ? 6.980 2.306 -21.440 1.00 97.25 400 VAL A C 1
ATOM 3119 O O . VAL A 1 400 ? 8.017 2.779 -21.905 1.00 97.25 400 VAL A O 1
ATOM 3122 N N . ARG A 1 401 ? 5.807 2.419 -22.079 1.00 96.81 401 ARG A N 1
ATOM 3123 C CA . ARG A 1 401 ? 5.665 3.148 -23.351 1.00 96.81 401 ARG A CA 1
ATOM 3124 C C . ARG A 1 401 ? 5.924 4.642 -23.194 1.00 96.81 401 ARG A C 1
ATOM 3126 O O . ARG A 1 401 ? 6.574 5.220 -24.061 1.00 96.81 401 ARG A O 1
ATOM 3133 N N . LEU A 1 402 ? 5.429 5.248 -22.113 1.00 97.38 402 LEU A N 1
ATOM 3134 C CA . LEU A 1 402 ? 5.669 6.654 -21.797 1.00 97.38 402 LEU A CA 1
ATOM 3135 C C . LEU A 1 402 ? 7.173 6.925 -21.663 1.00 97.38 402 LEU A C 1
ATOM 3137 O O . LEU A 1 402 ? 7.702 7.776 -22.369 1.00 97.38 402 LEU A O 1
ATOM 3141 N N . LEU A 1 403 ? 7.870 6.157 -20.825 1.00 96.81 403 LEU A N 1
ATOM 3142 C CA . LEU A 1 403 ? 9.310 6.299 -20.607 1.00 96.81 403 LEU A CA 1
ATOM 3143 C C . LEU A 1 403 ? 10.100 6.135 -21.909 1.00 96.81 403 LEU A C 1
ATOM 3145 O O . LEU A 1 403 ? 10.939 6.973 -22.231 1.00 96.81 403 LEU A O 1
ATOM 3149 N N . HIS A 1 404 ? 9.800 5.097 -22.696 1.00 95.44 404 HIS A N 1
ATOM 3150 C CA . HIS A 1 404 ? 10.488 4.861 -23.964 1.00 95.44 404 HIS A CA 1
ATOM 3151 C C . HIS A 1 404 ? 10.271 6.000 -24.972 1.00 95.44 404 HIS A C 1
ATOM 3153 O O . HIS A 1 404 ? 11.219 6.444 -25.615 1.00 95.44 404 HIS A O 1
ATOM 3159 N N . LYS A 1 405 ? 9.044 6.536 -25.064 1.00 96.00 405 LYS A N 1
ATOM 3160 C CA . LYS A 1 405 ? 8.728 7.705 -25.904 1.00 96.00 405 LYS A CA 1
ATOM 3161 C C . LYS A 1 405 ? 9.560 8.937 -25.524 1.00 96.00 405 LYS A C 1
ATOM 3163 O O . LYS A 1 405 ? 9.864 9.746 -26.394 1.00 96.00 405 LYS A O 1
ATOM 3168 N N . HIS A 1 406 ? 9.925 9.065 -24.251 1.00 95.12 406 HIS A N 1
ATOM 3169 C CA . HIS A 1 406 ? 10.751 10.150 -23.723 1.00 95.12 406 HIS A CA 1
ATOM 3170 C C . HIS A 1 406 ? 12.252 9.808 -23.649 1.00 95.12 406 HIS A C 1
ATOM 3172 O O . HIS A 1 406 ? 13.006 10.525 -23.002 1.00 95.12 406 HIS A O 1
ATOM 3178 N N . GLY A 1 407 ? 12.708 8.753 -24.337 1.00 92.50 407 GLY A N 1
ATOM 3179 C CA . GLY A 1 407 ? 14.135 8.446 -24.492 1.00 92.50 407 GLY A CA 1
ATOM 3180 C C . GLY A 1 407 ? 14.708 7.451 -23.480 1.00 92.50 407 GLY A C 1
ATOM 3181 O O . GLY A 1 407 ? 15.922 7.245 -23.457 1.00 92.50 407 GLY A O 1
ATOM 3182 N N . ALA A 1 408 ? 13.875 6.799 -22.663 1.00 93.12 408 ALA A N 1
ATOM 3183 C CA . ALA A 1 408 ? 14.349 5.707 -21.817 1.00 93.12 408 ALA A CA 1
ATOM 3184 C C . ALA A 1 408 ? 14.799 4.513 -22.673 1.00 93.12 408 ALA A C 1
ATOM 3186 O O . ALA A 1 408 ? 14.081 4.049 -23.573 1.00 93.12 408 ALA A O 1
ATOM 3187 N N . THR A 1 409 ? 15.988 3.995 -22.369 1.00 90.50 409 THR A N 1
ATOM 3188 C CA . THR A 1 409 ? 16.565 2.868 -23.108 1.00 90.50 409 THR A CA 1
ATOM 3189 C C . THR A 1 409 ? 15.975 1.557 -22.603 1.00 90.50 409 THR A C 1
ATOM 3191 O O . THR A 1 409 ? 15.982 1.280 -21.407 1.00 90.50 409 THR A O 1
ATOM 3194 N N . ALA A 1 410 ? 15.473 0.719 -23.510 1.00 90.88 410 ALA A N 1
ATOM 3195 C CA . ALA A 1 410 ? 14.976 -0.601 -23.150 1.00 90.88 410 ALA A CA 1
ATOM 3196 C C . ALA A 1 410 ? 16.162 -1.535 -22.835 1.00 90.88 410 ALA A C 1
ATOM 3198 O O . ALA A 1 410 ? 16.931 -1.899 -23.725 1.00 90.88 410 ALA A O 1
ATOM 3199 N N . THR A 1 411 ? 16.335 -1.901 -21.562 1.00 91.50 411 THR A N 1
ATOM 3200 C CA . THR A 1 411 ? 17.486 -2.695 -21.103 1.00 91.50 411 THR A CA 1
ATOM 3201 C C . THR A 1 411 ? 17.188 -4.203 -21.096 1.00 91.50 411 THR A C 1
ATOM 3203 O O . THR A 1 411 ? 16.029 -4.607 -20.928 1.00 91.50 411 THR A O 1
ATOM 3206 N N . PRO A 1 412 ? 18.216 -5.069 -21.216 1.00 90.06 412 PRO A N 1
ATOM 3207 C CA . PRO A 1 412 ? 18.060 -6.509 -20.994 1.00 90.06 412 PRO A CA 1
ATOM 3208 C C . PRO A 1 412 ? 17.513 -6.838 -19.601 1.00 90.06 412 PRO A C 1
ATOM 3210 O O . PRO A 1 412 ? 16.716 -7.761 -19.448 1.00 90.06 412 PRO A O 1
ATOM 3213 N N . THR A 1 413 ? 17.878 -6.044 -18.590 1.00 90.19 413 THR A N 1
ATOM 3214 C CA . THR A 1 413 ? 17.361 -6.157 -17.220 1.00 90.19 413 THR A CA 1
ATOM 3215 C C . THR A 1 413 ? 15.849 -5.936 -17.169 1.00 90.19 413 THR A C 1
ATOM 3217 O O . THR A 1 413 ? 15.137 -6.740 -16.567 1.00 90.19 413 THR A O 1
ATOM 3220 N N . ALA A 1 414 ? 15.334 -4.899 -17.844 1.00 92.38 414 ALA A N 1
ATOM 3221 C CA . ALA A 1 414 ? 13.899 -4.622 -17.906 1.00 92.38 414 ALA A CA 1
ATOM 3222 C C . ALA A 1 414 ? 13.136 -5.788 -18.553 1.00 92.38 414 ALA A C 1
ATOM 3224 O O . ALA A 1 414 ? 12.091 -6.210 -18.051 1.00 92.38 414 ALA A O 1
ATOM 3225 N N . LEU A 1 415 ? 13.684 -6.343 -19.642 1.00 92.62 415 LEU A N 1
ATOM 3226 C CA . LEU A 1 415 ? 13.113 -7.510 -20.315 1.00 92.62 415 LEU A CA 1
ATOM 3227 C C . LEU A 1 415 ? 13.140 -8.745 -19.408 1.00 92.62 415 LEU A C 1
ATOM 3229 O O . LEU A 1 415 ? 12.131 -9.439 -19.298 1.00 92.62 415 LEU A O 1
ATOM 3233 N N . GLY A 1 416 ? 14.260 -8.990 -18.725 1.00 89.25 416 GLY A N 1
ATOM 3234 C CA . GLY A 1 416 ? 14.420 -10.095 -17.785 1.00 89.25 416 GLY A CA 1
ATOM 3235 C C . GLY A 1 416 ? 13.411 -10.040 -16.637 1.00 89.25 416 GLY A C 1
ATOM 3236 O O . GLY A 1 416 ? 12.768 -11.045 -16.343 1.00 89.25 416 GLY A O 1
ATOM 3237 N N . GLU A 1 417 ? 13.207 -8.875 -16.018 1.00 88.88 417 GLU A N 1
ATOM 3238 C CA . GLU A 1 417 ? 12.218 -8.708 -14.944 1.00 88.88 417 GLU A CA 1
ATOM 3239 C C . GLU A 1 417 ? 10.774 -8.874 -15.434 1.00 88.88 417 GLU A C 1
ATOM 3241 O O . GLU A 1 417 ? 9.968 -9.528 -14.764 1.00 88.88 417 GLU A O 1
ATOM 3246 N N . ALA A 1 418 ? 10.447 -8.355 -16.622 1.00 92.19 418 ALA A N 1
ATOM 3247 C CA . ALA A 1 418 ? 9.143 -8.578 -17.243 1.00 92.19 418 ALA A CA 1
ATOM 3248 C C . ALA A 1 418 ? 8.901 -10.066 -17.545 1.00 92.19 418 ALA A C 1
ATOM 3250 O O . ALA A 1 418 ? 7.827 -10.598 -17.256 1.00 92.19 418 ALA A O 1
ATOM 3251 N N . ALA A 1 419 ? 9.912 -10.753 -18.078 1.00 90.25 419 ALA A N 1
ATOM 3252 C CA . ALA A 1 419 ? 9.849 -12.163 -18.438 1.00 90.25 419 ALA A CA 1
ATOM 3253 C C . ALA A 1 419 ? 9.704 -13.076 -17.214 1.00 90.25 419 ALA A C 1
ATOM 3255 O O . ALA A 1 419 ? 8.766 -13.875 -17.165 1.00 90.25 419 ALA A O 1
ATOM 3256 N N . LYS A 1 420 ? 10.548 -12.902 -16.185 1.00 86.38 420 LYS A N 1
ATOM 3257 C CA . LYS A 1 420 ? 10.472 -13.660 -14.919 1.00 86.38 420 LYS A CA 1
ATOM 3258 C C . LYS A 1 420 ? 9.090 -13.588 -14.269 1.00 86.38 420 LYS A C 1
ATOM 3260 O O . LYS A 1 420 ? 8.711 -14.500 -13.541 1.00 86.38 420 LYS A O 1
ATOM 3265 N N . ARG A 1 421 ? 8.362 -12.489 -14.464 1.00 86.00 421 ARG A N 1
ATOM 3266 C CA . ARG A 1 421 ? 7.047 -12.239 -13.852 1.00 86.00 421 ARG A CA 1
ATOM 3267 C C . ARG A 1 421 ? 5.874 -12.474 -14.808 1.00 86.00 421 ARG A C 1
ATOM 3269 O O . ARG A 1 421 ? 4.735 -12.225 -14.431 1.00 86.00 421 ARG A O 1
ATOM 3276 N N . GLY A 1 422 ? 6.140 -12.927 -16.035 1.00 88.06 422 GLY A N 1
ATOM 3277 C CA . GLY A 1 422 ? 5.099 -13.277 -17.001 1.00 88.06 422 GLY A CA 1
ATOM 3278 C C . GLY A 1 422 ? 4.396 -12.079 -17.646 1.00 88.06 422 GLY A C 1
ATOM 3279 O O . GLY A 1 422 ? 3.329 -12.245 -18.237 1.00 88.06 422 GLY A O 1
ATOM 3280 N N . TRP A 1 423 ? 4.975 -10.876 -17.593 1.00 93.75 423 TRP A N 1
ATOM 3281 C CA . TRP A 1 423 ? 4.399 -9.664 -18.184 1.00 93.75 423 TRP A CA 1
ATOM 3282 C C . TRP A 1 423 ? 4.580 -9.634 -19.712 1.00 93.75 423 TRP A C 1
ATOM 3284 O O . TRP A 1 423 ? 5.364 -8.856 -20.251 1.00 93.75 423 TRP A O 1
ATOM 3294 N N . ILE A 1 424 ? 3.844 -10.488 -20.433 1.00 92.50 424 ILE A N 1
ATOM 3295 C CA . ILE A 1 424 ? 3.990 -10.718 -21.888 1.00 92.50 424 ILE A CA 1
ATOM 3296 C C . ILE A 1 424 ? 3.856 -9.429 -22.702 1.00 92.50 424 ILE A C 1
ATOM 3298 O O . ILE A 1 424 ? 4.640 -9.191 -23.622 1.00 92.50 424 ILE A O 1
ATOM 3302 N N . VAL A 1 425 ? 2.881 -8.582 -22.362 1.00 95.25 425 VAL A N 1
ATOM 3303 C CA . VAL A 1 425 ? 2.644 -7.321 -23.080 1.00 95.25 425 VAL A CA 1
ATOM 3304 C C . VAL A 1 425 ? 3.826 -6.365 -22.898 1.00 95.25 425 VAL A C 1
ATOM 3306 O O . VAL A 1 425 ? 4.283 -5.772 -23.871 1.00 95.25 425 VAL A O 1
ATOM 3309 N N . VAL A 1 426 ? 4.368 -6.270 -21.680 1.00 95.94 426 VAL A N 1
ATOM 3310 C CA . VAL A 1 426 ? 5.556 -5.459 -21.378 1.00 95.94 426 VAL A CA 1
ATOM 3311 C C . VAL A 1 426 ? 6.782 -5.996 -22.111 1.00 95.94 426 VAL A C 1
ATOM 3313 O O . VAL A 1 426 ? 7.455 -5.233 -22.797 1.00 95.94 426 VAL A O 1
ATOM 3316 N N . ALA A 1 427 ? 7.050 -7.302 -22.023 1.00 94.25 427 ALA A N 1
ATOM 3317 C CA . ALA A 1 427 ? 8.179 -7.933 -22.705 1.00 94.25 427 ALA A CA 1
ATOM 3318 C C . ALA A 1 427 ? 8.113 -7.716 -24.225 1.00 94.25 427 ALA A C 1
ATOM 3320 O O . ALA A 1 427 ? 9.106 -7.350 -24.847 1.00 94.25 427 ALA A O 1
ATOM 3321 N N . SER A 1 428 ? 6.920 -7.837 -24.816 1.00 94.38 428 SER A N 1
ATOM 3322 C CA . SER A 1 428 ? 6.693 -7.559 -26.240 1.00 94.38 428 SER A CA 1
ATOM 3323 C C . SER A 1 428 ? 6.976 -6.098 -26.601 1.00 94.38 428 SER A C 1
ATOM 3325 O O . SER A 1 428 ? 7.552 -5.819 -27.653 1.00 94.38 428 SER A O 1
ATOM 3327 N N . THR A 1 429 ? 6.573 -5.153 -25.745 1.00 95.69 429 THR A N 1
ATOM 3328 C CA . THR A 1 429 ? 6.876 -3.724 -25.915 1.00 95.69 429 THR A CA 1
ATOM 3329 C C . THR A 1 429 ? 8.379 -3.465 -25.847 1.00 95.69 429 THR A C 1
ATOM 3331 O O . THR A 1 429 ? 8.900 -2.782 -26.723 1.00 95.69 429 THR A O 1
ATOM 3334 N N . LEU A 1 430 ? 9.082 -4.048 -24.872 1.00 94.88 430 LEU A N 1
ATOM 3335 C CA . LEU A 1 430 ? 10.530 -3.895 -24.703 1.00 94.88 430 LEU A CA 1
ATOM 3336 C C . LEU A 1 430 ? 11.319 -4.492 -25.877 1.00 94.88 430 LEU A C 1
ATOM 3338 O O . LEU A 1 430 ? 12.221 -3.841 -26.394 1.00 94.88 430 LEU A O 1
ATOM 3342 N N . LEU A 1 431 ? 10.942 -5.680 -26.359 1.00 92.94 431 LEU A N 1
ATOM 3343 C CA . LEU A 1 431 ? 11.548 -6.301 -27.545 1.00 92.94 431 LEU A CA 1
ATOM 3344 C C . LEU A 1 431 ? 11.358 -5.437 -28.799 1.00 92.94 431 LEU A C 1
ATOM 3346 O O . LEU A 1 431 ? 12.282 -5.278 -29.592 1.00 92.94 431 LEU A O 1
ATOM 3350 N N . ARG A 1 432 ? 10.170 -4.840 -28.978 1.00 92.81 432 ARG A N 1
ATOM 3351 C CA . ARG A 1 432 ? 9.908 -3.903 -30.086 1.00 92.81 432 ARG A CA 1
ATOM 3352 C C . ARG A 1 432 ? 10.710 -2.605 -29.948 1.00 92.81 432 ARG A C 1
ATOM 3354 O O . ARG A 1 432 ? 11.099 -2.035 -30.958 1.00 92.81 432 ARG A O 1
ATOM 3361 N N . ALA A 1 433 ? 10.970 -2.177 -28.715 1.00 91.19 433 ALA A N 1
ATOM 3362 C CA . ALA A 1 433 ? 11.823 -1.042 -28.372 1.00 91.19 433 ALA A CA 1
ATOM 3363 C C . ALA A 1 433 ? 13.334 -1.350 -28.472 1.00 91.19 433 ALA A C 1
ATOM 3365 O O . ALA A 1 433 ? 14.153 -0.490 -28.158 1.00 91.19 433 ALA A O 1
ATOM 3366 N N . GLY A 1 434 ? 13.716 -2.559 -28.904 1.00 89.62 434 GLY A N 1
ATOM 3367 C CA . GLY A 1 434 ? 15.111 -2.944 -29.129 1.00 89.62 434 GLY A CA 1
ATOM 3368 C C . GLY A 1 434 ? 15.828 -3.537 -27.914 1.00 89.62 434 GLY A C 1
ATOM 3369 O O . GLY A 1 434 ? 17.051 -3.683 -27.961 1.00 89.62 434 GLY A O 1
ATOM 3370 N N . ALA A 1 435 ? 15.109 -3.904 -26.845 1.00 89.56 435 ALA A N 1
ATOM 3371 C CA . ALA A 1 435 ? 15.708 -4.639 -25.733 1.00 89.56 435 ALA A CA 1
ATOM 3372 C C . ALA A 1 435 ? 16.296 -5.965 -26.230 1.00 89.56 435 ALA A C 1
ATOM 3374 O O . ALA A 1 435 ? 15.618 -6.750 -26.896 1.00 89.56 435 ALA A O 1
ATOM 3375 N N . LYS A 1 436 ? 17.557 -6.216 -25.878 1.00 87.44 436 LYS A N 1
ATOM 3376 C CA . LYS A 1 436 ? 18.244 -7.478 -26.167 1.00 87.44 436 LYS A CA 1
ATOM 3377 C C . LYS A 1 436 ? 18.023 -8.472 -25.031 1.00 87.44 436 LYS A C 1
ATOM 3379 O O . LYS A 1 436 ? 17.774 -8.073 -23.893 1.00 87.44 436 LYS A O 1
ATOM 3384 N N . LEU A 1 437 ? 18.154 -9.760 -25.338 1.00 81.81 437 LEU A N 1
ATOM 3385 C CA . LEU A 1 437 ? 18.291 -10.787 -24.308 1.00 81.81 437 LEU A CA 1
ATOM 3386 C C . LEU A 1 437 ? 19.574 -10.540 -23.477 1.00 81.81 437 LEU A C 1
ATOM 3388 O O . LEU A 1 437 ? 20.505 -9.908 -23.991 1.00 81.81 437 LEU A O 1
ATOM 3392 N N . PRO A 1 438 ? 19.615 -10.983 -22.205 1.00 75.38 438 PRO A N 1
ATOM 3393 C CA . PRO A 1 438 ? 20.804 -10.919 -21.354 1.00 75.38 438 PRO A CA 1
ATOM 3394 C C . PRO A 1 438 ? 22.106 -11.363 -22.046 1.00 75.38 438 PRO A C 1
ATOM 3396 O O . PRO A 1 438 ? 22.110 -12.162 -22.987 1.00 75.38 438 PRO A O 1
ATOM 3399 N N . TYR A 1 439 ? 23.229 -10.812 -21.579 1.00 58.78 439 TYR A N 1
ATOM 3400 C CA . TYR A 1 439 ? 24.506 -10.787 -22.301 1.00 58.78 439 TYR A CA 1
ATOM 3401 C C . TYR A 1 439 ? 25.199 -12.156 -22.429 1.00 58.78 439 TYR A C 1
ATOM 3403 O O . TYR A 1 439 ? 26.099 -12.289 -23.259 1.00 58.78 439 TYR A O 1
ATOM 3411 N N . SER A 1 440 ? 24.800 -13.172 -21.651 1.00 70.75 440 SER A N 1
ATOM 3412 C CA . SER A 1 440 ? 25.399 -14.515 -21.694 1.00 70.75 440 SER A CA 1
ATOM 3413 C C . SER A 1 440 ? 24.377 -15.633 -21.918 1.00 70.75 440 SER A C 1
ATOM 3415 O O . SER A 1 440 ? 23.225 -15.552 -21.491 1.00 70.75 440 SER A O 1
ATOM 3417 N N . THR A 1 441 ? 24.821 -16.727 -22.546 1.00 68.94 441 THR A N 1
ATOM 3418 C CA . THR A 1 441 ? 24.032 -17.962 -22.701 1.00 68.94 441 THR A CA 1
ATOM 3419 C C . THR A 1 441 ? 23.559 -18.504 -21.352 1.00 68.94 441 THR A C 1
ATOM 3421 O O . THR A 1 441 ? 22.400 -18.872 -21.224 1.00 68.94 441 THR A O 1
ATOM 3424 N N . ALA A 1 442 ? 24.400 -18.447 -20.315 1.00 74.81 442 ALA A N 1
ATOM 3425 C CA . ALA A 1 442 ? 24.044 -18.894 -18.969 1.00 74.81 442 ALA A CA 1
ATOM 3426 C C . ALA A 1 442 ? 22.922 -18.056 -18.321 1.00 74.81 442 ALA A C 1
ATOM 3428 O O . ALA A 1 442 ? 22.032 -18.612 -17.675 1.00 74.81 442 ALA A O 1
ATOM 3429 N N . GLU A 1 443 ? 22.933 -16.730 -18.495 1.00 73.88 443 GLU A N 1
ATOM 3430 C CA . GLU A 1 443 ? 21.860 -15.849 -18.009 1.00 73.88 443 GLU A CA 1
ATOM 3431 C C . GLU A 1 443 ? 20.565 -16.022 -18.809 1.00 73.88 443 GLU A C 1
ATOM 3433 O O . GLU A 1 443 ? 19.480 -15.986 -18.228 1.00 73.88 443 GLU A O 1
ATOM 3438 N N . ASN A 1 444 ? 20.668 -16.259 -20.118 1.00 76.62 444 ASN A N 1
ATOM 3439 C CA . ASN A 1 444 ? 19.520 -16.563 -20.974 1.00 76.62 444 ASN A CA 1
ATOM 3440 C C . ASN A 1 444 ? 18.881 -17.901 -20.598 1.00 76.62 444 ASN A C 1
ATOM 3442 O O . ASN A 1 444 ? 17.664 -17.972 -20.424 1.00 76.62 444 ASN A O 1
ATOM 3446 N N . ASP A 1 445 ? 19.693 -18.931 -20.368 1.00 80.19 445 ASP A N 1
ATOM 3447 C CA . ASP A 1 445 ? 19.232 -20.228 -19.876 1.00 80.19 445 ASP A CA 1
ATOM 3448 C C . ASP A 1 445 ? 18.597 -20.092 -18.490 1.00 80.19 445 ASP A C 1
ATOM 3450 O O . ASP A 1 445 ? 17.556 -20.689 -18.218 1.00 80.19 445 ASP A O 1
ATOM 3454 N N . ALA A 1 446 ? 19.178 -19.273 -17.607 1.00 81.88 446 ALA A N 1
ATOM 3455 C CA . ALA A 1 446 ? 18.596 -18.984 -16.302 1.00 81.88 446 ALA A CA 1
ATOM 3456 C C . ALA A 1 446 ? 17.258 -18.237 -16.415 1.00 81.88 446 ALA A C 1
ATOM 3458 O O . ALA A 1 446 ? 16.328 -18.536 -15.662 1.00 81.88 446 ALA A O 1
ATOM 3459 N N . LEU A 1 447 ? 17.128 -17.291 -17.348 1.00 82.62 447 LEU A N 1
ATOM 3460 C CA . LEU A 1 447 ? 15.873 -16.594 -17.612 1.00 82.62 447 LEU A CA 1
ATOM 3461 C C . LEU A 1 447 ? 14.805 -17.568 -18.120 1.00 82.62 447 LEU A C 1
ATOM 3463 O O . LEU A 1 447 ? 13.723 -17.627 -17.540 1.00 82.62 447 LEU A O 1
ATOM 3467 N N . LEU A 1 448 ? 15.114 -18.359 -19.150 1.00 84.19 448 LEU A N 1
ATOM 3468 C CA . LEU A 1 448 ? 14.192 -19.347 -19.716 1.00 84.19 448 LEU A CA 1
ATOM 3469 C C . LEU A 1 448 ? 13.781 -20.393 -18.678 1.00 84.19 448 LEU A C 1
ATOM 3471 O O . LEU A 1 448 ? 12.592 -20.681 -18.554 1.00 84.19 448 LEU A O 1
ATOM 3475 N N . ARG A 1 449 ? 14.727 -20.893 -17.874 1.00 83.38 449 ARG A N 1
ATOM 3476 C CA . ARG A 1 449 ? 14.441 -21.814 -16.766 1.00 83.38 449 ARG A CA 1
ATOM 3477 C C . ARG A 1 449 ? 13.442 -21.210 -15.780 1.00 83.38 449 ARG A C 1
ATOM 3479 O O . ARG A 1 449 ? 12.430 -21.840 -15.506 1.00 83.38 449 ARG A O 1
ATOM 3486 N N . ASN A 1 450 ? 13.654 -19.967 -15.338 1.00 81.62 450 ASN A N 1
ATOM 3487 C CA . ASN A 1 450 ? 12.715 -19.269 -14.449 1.00 81.62 450 ASN A CA 1
ATOM 3488 C C . ASN A 1 450 ? 11.319 -19.101 -15.076 1.00 81.62 450 ASN A C 1
ATOM 3490 O O . ASN A 1 450 ? 10.309 -19.238 -14.391 1.00 81.62 450 ASN A O 1
ATOM 3494 N N . VAL A 1 451 ? 11.248 -18.777 -16.370 1.00 85.44 451 VAL A N 1
ATOM 3495 C CA . VAL A 1 451 ? 9.979 -18.608 -17.097 1.00 85.44 451 VAL A CA 1
ATOM 3496 C C . VAL A 1 451 ? 9.222 -19.940 -17.188 1.00 85.44 451 VAL A C 1
ATOM 3498 O O . VAL A 1 451 ? 8.006 -19.965 -16.986 1.00 85.44 451 VAL A O 1
ATOM 3501 N N . VAL A 1 452 ? 9.933 -21.041 -17.455 1.00 82.50 452 VAL A N 1
ATOM 3502 C CA . VAL A 1 452 ? 9.374 -22.401 -17.525 1.00 82.50 452 VAL A CA 1
ATOM 3503 C C . VAL A 1 452 ? 8.930 -22.890 -16.146 1.00 82.50 452 VAL A C 1
ATOM 3505 O O . VAL A 1 452 ? 7.794 -23.333 -16.008 1.00 82.50 452 VAL A O 1
ATOM 3508 N N . GLU A 1 453 ? 9.770 -22.750 -15.118 1.00 77.69 453 GLU A N 1
ATOM 3509 C CA . GLU A 1 453 ? 9.449 -23.127 -13.731 1.00 77.69 453 GLU A CA 1
ATOM 3510 C C . GLU A 1 453 ? 8.205 -22.400 -13.203 1.00 77.69 453 GLU A C 1
ATOM 3512 O O . GLU A 1 453 ? 7.432 -22.960 -12.430 1.00 77.69 453 GLU A O 1
ATOM 3517 N N . ARG A 1 454 ? 7.973 -21.161 -13.654 1.00 75.88 454 ARG A N 1
ATOM 3518 C CA . ARG A 1 454 ? 6.790 -20.357 -13.304 1.00 75.88 454 ARG A CA 1
ATOM 3519 C C . ARG A 1 454 ? 5.586 -20.587 -14.223 1.00 75.88 454 ARG A C 1
ATOM 3521 O O . ARG A 1 454 ? 4.567 -19.915 -14.075 1.00 75.88 454 ARG A O 1
ATOM 3528 N N . GLY A 1 455 ? 5.684 -21.508 -15.184 1.00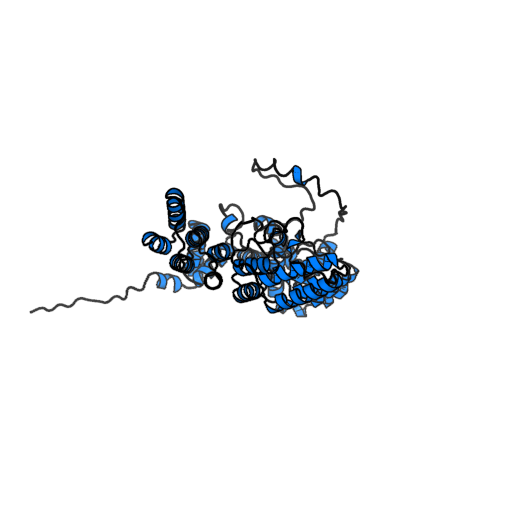 79.81 455 GLY A N 1
ATOM 3529 C CA . GLY A 1 455 ? 4.586 -21.882 -16.080 1.00 79.81 455 GLY A CA 1
ATOM 3530 C C . GLY A 1 455 ? 4.198 -20.808 -17.102 1.00 79.81 455 GLY A C 1
ATOM 3531 O O . GLY A 1 455 ? 3.103 -20.845 -17.663 1.00 79.81 455 GLY A O 1
ATOM 3532 N N . HIS A 1 456 ? 5.064 -19.830 -17.377 1.00 84.69 456 HIS A N 1
ATOM 3533 C CA . HIS A 1 456 ? 4.773 -18.724 -18.292 1.00 84.69 456 HIS A CA 1
ATOM 3534 C C . HIS A 1 456 ? 4.977 -19.130 -19.766 1.00 84.69 456 HIS A C 1
ATOM 3536 O O . HIS A 1 456 ? 5.780 -18.547 -20.492 1.00 84.69 456 HIS A O 1
ATOM 3542 N N . MET A 1 457 ? 4.224 -20.121 -20.251 1.00 82.31 457 MET A N 1
ATOM 3543 C CA . MET A 1 457 ? 4.430 -20.739 -21.575 1.00 82.31 457 MET A CA 1
ATOM 3544 C C . MET A 1 457 ? 4.333 -19.762 -22.756 1.00 82.31 457 MET A C 1
ATOM 3546 O O . MET A 1 457 ? 5.081 -19.873 -23.727 1.00 82.31 457 MET A O 1
ATOM 3550 N N . ASN A 1 458 ? 3.447 -18.769 -22.678 1.00 86.81 458 ASN A N 1
ATOM 3551 C CA . ASN A 1 458 ? 3.340 -17.735 -23.712 1.00 86.81 458 ASN A CA 1
ATOM 3552 C C . ASN A 1 458 ? 4.577 -16.819 -23.752 1.00 86.81 458 ASN A C 1
ATOM 3554 O O . ASN A 1 458 ? 4.944 -16.338 -24.821 1.00 86.81 458 ASN A O 1
ATOM 3558 N N . MET A 1 459 ? 5.245 -16.616 -22.611 1.00 88.62 459 MET A N 1
ATOM 3559 C CA . MET A 1 459 ? 6.516 -15.893 -22.549 1.00 88.62 459 MET A CA 1
ATOM 3560 C C . MET A 1 459 ? 7.647 -16.717 -23.175 1.00 88.62 459 MET A C 1
ATOM 3562 O O . MET A 1 459 ? 8.438 -16.164 -23.928 1.00 88.62 459 MET A O 1
ATOM 3566 N N . VAL A 1 460 ? 7.689 -18.037 -22.946 1.00 85.81 460 VAL A N 1
ATOM 3567 C CA . VAL A 1 460 ? 8.673 -18.928 -23.597 1.00 85.81 460 VAL A CA 1
ATOM 3568 C C . VAL A 1 460 ? 8.573 -18.817 -25.114 1.00 85.81 460 VAL A C 1
ATOM 3570 O O . VAL A 1 460 ? 9.579 -18.594 -25.776 1.00 85.81 460 VAL A O 1
ATOM 3573 N N . LYS A 1 461 ? 7.355 -18.892 -25.666 1.00 87.25 461 LYS A N 1
ATOM 3574 C CA . LYS A 1 461 ? 7.128 -18.725 -27.110 1.00 87.25 461 LYS A CA 1
ATOM 3575 C C . LYS A 1 461 ? 7.627 -17.368 -27.609 1.00 87.25 461 LYS A C 1
ATOM 3577 O O . LYS A 1 461 ? 8.301 -17.309 -28.630 1.00 87.25 461 LYS A O 1
ATOM 3582 N N . LEU A 1 462 ? 7.324 -16.287 -26.885 1.00 88.44 462 LEU A N 1
ATOM 3583 C CA . LEU A 1 462 ? 7.765 -14.939 -27.251 1.00 88.44 462 LEU A CA 1
ATOM 3584 C C . LEU A 1 462 ? 9.296 -14.827 -27.316 1.00 88.44 462 LEU A C 1
ATOM 3586 O O . LEU A 1 462 ? 9.812 -14.239 -28.262 1.00 88.44 462 LEU A O 1
ATOM 3590 N N . LEU A 1 463 ? 9.998 -15.382 -26.324 1.00 85.62 463 LEU A N 1
ATOM 3591 C CA . LEU A 1 463 ? 11.458 -15.318 -26.231 1.00 85.62 463 LEU A CA 1
ATOM 3592 C C . LEU A 1 463 ? 12.157 -16.300 -27.178 1.00 85.62 463 LEU A C 1
ATOM 3594 O O . LEU A 1 463 ? 13.245 -16.003 -27.638 1.00 85.62 463 LEU A O 1
ATOM 3598 N N . TRP A 1 464 ? 11.542 -17.440 -27.503 1.00 80.12 464 TRP A N 1
ATOM 3599 C CA . TRP A 1 464 ? 12.106 -18.426 -28.435 1.00 80.12 464 TRP A CA 1
ATOM 3600 C C . TRP A 1 464 ? 12.133 -17.928 -29.888 1.00 80.12 464 TRP A C 1
ATOM 3602 O O . TRP A 1 464 ? 12.959 -18.354 -30.689 1.00 80.12 464 TRP A O 1
ATOM 3612 N N . HIS A 1 465 ? 11.207 -17.038 -30.249 1.00 71.69 465 HIS A N 1
ATOM 3613 C CA . HIS A 1 465 ? 11.095 -16.471 -31.595 1.00 71.69 465 HIS A CA 1
ATOM 3614 C C . HIS A 1 465 ? 11.938 -15.197 -31.816 1.00 71.69 465 HIS A C 1
ATOM 3616 O O . HIS A 1 465 ? 11.793 -14.555 -32.861 1.00 71.69 465 HIS A O 1
ATOM 3622 N N . LYS A 1 466 ? 12.767 -14.790 -30.849 1.00 66.62 466 LYS A N 1
ATOM 3623 C CA . LYS A 1 466 ? 13.575 -13.563 -30.876 1.00 66.62 466 LYS A CA 1
ATOM 3624 C C . LYS A 1 466 ? 15.027 -13.866 -30.578 1.00 66.62 466 LYS A C 1
ATOM 3626 O O . LYS A 1 466 ? 15.863 -13.185 -31.212 1.00 66.62 466 LYS A O 1
#

InterPro domains:
  IPR002110 Ankyrin repeat [SM00248] (223-252)
  IPR002110 Ankyrin repeat [SM00248] (336-365)
  IPR002110 Ankyrin repeat [SM00248] (383-414)
  IPR036770 Ankyrin repeat-containing domain superfamily [G3DSA:1.25.40.20] (225-466)
  IPR036770 Ankyrin repeat-containing domain superfamily [SSF48403] (227-464)
  IPR050889 Dendritic Spine Regulation and Scaffold [PTHR24166] (235-465)

Foldseek 3Di:
DDDDDDDDPPPPPDPVVPLVPDDLVVNLVVLLVCCVPVHDVVLVVLLVVDVSSVVSSLVSCLVVVSLDPDGPPSVVVLDLVSLLSSLLSCLDPPNQVVFPLSVLLLLLLVVVCVVPVVCVVCSSVLSSLLSSLLSFQDPDSRNNCSRHDDPCPDVDDPDDDDDDDPPPPVVVVVPPPPDDDDDDPDDPVRLSLQSSLLSCLLQQPVVSVVVCVVPHAQCDQHSSFGSLQSNLSNLHQVSNLVNLVRVDDDDQSRHTLAHALPNLSVLVSQLPSDPDLVVSLVSLLLSLLNNLLNLPPPSNVVSVVVSVVSCCVVPPPDPSPFPLPPPQQVVFQAGPLQLSLLLNLLNLNQVSVVVSVVVVHDQFGFHTPVSLVRRNSDDVDDDRGGSLLNNLLNLNQSSNVVSLVSPDQLELSSLLSNQLNLSLSSNVVSVVSVYDHDPDPVSNVVSLVSNVVVVSVVSNVVVVVD

Radius of gyration: 26.23 Å; chains: 1; bounding box: 56×82×86 Å